Protein AF-A0AAJ2UC76-F1 (afdb_monomer_lite)

InterPro domains:
  IPR000397 Heat shock protein Hsp33 [PF01430] (10-266)
  IPR000397 Heat shock protein Hsp33 [PTHR30111] (11-271)
  IPR008136 CinA, C-terminal [PF02464] (274-403)
  IPR008136 CinA, C-terminal [TIGR00199] (276-401)
  IPR016153 Heat shock protein Hsp33, N-terminal [G3DSA:3.55.30.10] (4-183)
  IPR016153 Heat shock protein Hsp33, N-terminal [SSF64397] (9-227)
  IPR016154 Heat shock protein Hsp33, C-terminal [G3DSA:3.90.1280.10] (220-273)
  IPR016154 Heat shock protein Hsp33, C-terminal [SSF118352] (219-271)
  IPR036653 CinA-like, C-terminal [G3DSA:3.90.950.20] (274-404)
  IPR036653 CinA-like, C-terminal [SSF142433] (273-404)

Organism: NCBI:txid29562

Secondary structure (DSSP, 8-state):
--EEEEEEEETTEEEEEEE-HHHHHHHHHHHT--HHHHHHHHHHHHHHTTGGGG---TT-EEEEEEEESSEEEEEEEEETTSEEEEEEEE------HHHHHHS-HHHHHHHHH-SSEEEEEEEE-SS-EEEEEEE-SSSSSHHHHHHHIIIII---EEEEEEEEE-TTS-EEEEEEEEEEEPTT--HHHHHHHHHHHH-TTTT-HHHHTTTS-EEEEEEEEE-----HHHHHHHHTTS-HHHHHHHHHHHSSEEEE-TTT--EEEE-HHHHHHHHSPS-EEEEESSSTTHHHHHHHTSTTGGGTEEEEEE--SHHHHHHTT---TT-SSSHHHHHHHHHHHHHHHT-SEEEEEEE---SS-SSS-TTEEEEEETTEEEEEE--S-HHHHHHHHHHHHHHHHHHHHTTTS---

Structure (mmCIF, N/CA/C/O backbone):
data_AF-A0AAJ2UC76-F1
#
_entry.id   AF-A0AAJ2UC76-F1
#
loop_
_atom_site.group_PDB
_atom_site.id
_atom_site.type_symbol
_atom_site.label_atom_id
_atom_site.label_alt_id
_atom_site.label_comp_id
_atom_site.label_asym_id
_atom_site.label_entity_id
_atom_site.label_seq_id
_atom_site.pdbx_PDB_ins_code
_atom_site.Cartn_x
_atom_site.Cartn_y
_atom_site.Cartn_z
_atom_site.occupancy
_atom_site.B_iso_or_equiv
_atom_site.auth_seq_id
_atom_site.auth_comp_id
_atom_site.auth_asym_id
_atom_site.auth_atom_id
_atom_site.pdbx_PDB_model_num
ATOM 1 N N . MET A 1 1 ? -8.220 -17.584 6.338 1.00 57.41 1 MET A N 1
ATOM 2 C CA . MET A 1 1 ? -9.636 -17.171 6.268 1.00 57.41 1 MET A CA 1
ATOM 3 C C . MET A 1 1 ? -9.535 -15.694 5.984 1.00 57.41 1 MET A C 1
ATOM 5 O O . MET A 1 1 ? -8.961 -15.009 6.823 1.00 57.41 1 MET A O 1
ATOM 9 N N . SER A 1 2 ? -9.935 -15.262 4.785 1.00 87.94 2 SER A N 1
ATOM 10 C CA . SER A 1 2 ? -9.673 -13.899 4.306 1.00 87.94 2 SER A CA 1
ATOM 11 C C . SER A 1 2 ? -10.180 -12.863 5.303 1.00 87.94 2 SER A C 1
ATOM 13 O O . SER A 1 2 ? -11.138 -13.133 6.021 1.00 87.94 2 SER A O 1
ATOM 15 N N . SER A 1 3 ? -9.554 -11.687 5.364 1.00 97.12 3 SER A N 1
ATOM 16 C CA . SER A 1 3 ? -10.084 -10.569 6.150 1.00 97.12 3 SER A CA 1
ATOM 17 C C . SER A 1 3 ? -11.271 -9.923 5.437 1.00 97.12 3 SER A C 1
ATOM 19 O O . SER A 1 3 ? -11.256 -9.773 4.215 1.00 97.12 3 SER A O 1
ATOM 21 N N . TYR A 1 4 ? -12.303 -9.534 6.184 1.00 98.00 4 TYR A N 1
ATOM 22 C CA . TYR A 1 4 ? -13.536 -8.977 5.622 1.00 98.00 4 TYR A CA 1
ATOM 23 C C . TYR A 1 4 ? -14.295 -8.097 6.620 1.00 98.00 4 TYR A C 1
ATOM 25 O O . TYR A 1 4 ? -14.065 -8.158 7.825 1.00 98.00 4 TYR A O 1
ATOM 33 N N . SER A 1 5 ? -15.226 -7.292 6.114 1.00 98.19 5 SER A N 1
ATOM 34 C CA . SER A 1 5 ? -16.214 -6.558 6.901 1.00 98.19 5 SER A CA 1
ATOM 35 C C . SER A 1 5 ? -17.628 -6.922 6.464 1.00 98.19 5 SER A C 1
ATOM 37 O O . SER A 1 5 ? -17.910 -7.018 5.268 1.00 98.19 5 SER A O 1
ATOM 39 N N . LYS A 1 6 ? -18.523 -7.068 7.440 1.00 98.00 6 LYS A N 1
ATOM 40 C CA . LYS A 1 6 ? -19.972 -7.140 7.245 1.00 98.00 6 LYS A CA 1
ATOM 41 C C . LYS A 1 6 ? -20.597 -5.826 7.687 1.00 98.00 6 LYS A C 1
ATOM 43 O O . LYS A 1 6 ? -20.259 -5.302 8.750 1.00 98.00 6 LYS A O 1
ATOM 48 N N . ILE A 1 7 ? -21.484 -5.298 6.856 1.00 97.69 7 ILE A N 1
ATOM 49 C CA . ILE A 1 7 ? -22.185 -4.048 7.111 1.00 97.69 7 ILE A CA 1
ATOM 50 C C . ILE A 1 7 ? -23.653 -4.385 7.305 1.00 97.69 7 ILE A C 1
ATOM 52 O O . ILE A 1 7 ? -24.272 -5.010 6.443 1.00 97.69 7 ILE A O 1
ATOM 56 N N . TYR A 1 8 ? -24.203 -3.950 8.427 1.00 97.12 8 TYR A N 1
ATOM 57 C CA . TYR A 1 8 ? -25.597 -4.130 8.786 1.00 97.12 8 TYR A CA 1
ATOM 58 C C . TYR A 1 8 ? -26.261 -2.770 8.946 1.00 97.12 8 TYR A C 1
ATOM 60 O O . TYR A 1 8 ? -25.622 -1.782 9.321 1.00 97.12 8 TYR A O 1
ATOM 68 N N . LEU A 1 9 ? -27.558 -2.738 8.665 1.00 94.31 9 LEU A N 1
ATOM 69 C CA . LEU A 1 9 ? -28.397 -1.582 8.931 1.00 94.31 9 LEU A CA 1
ATOM 70 C C . LEU A 1 9 ? -29.565 -2.035 9.799 1.00 94.31 9 LEU A C 1
ATOM 72 O O . LEU A 1 9 ? -30.356 -2.885 9.387 1.00 94.31 9 LEU A O 1
ATOM 76 N N . HIS A 1 10 ? -29.656 -1.465 10.995 1.00 94.31 10 HIS A N 1
ATOM 77 C CA . HIS A 1 10 ? -30.756 -1.687 11.919 1.00 94.31 10 HIS A CA 1
ATOM 78 C C . HIS A 1 10 ? -31.455 -0.358 12.163 1.00 94.31 10 HIS A C 1
ATOM 80 O O . HIS A 1 10 ? -30.940 0.474 12.901 1.00 94.31 10 HIS A O 1
ATOM 86 N N . LYS A 1 11 ? -32.600 -0.137 11.506 1.00 93.31 11 LYS A N 1
ATOM 87 C CA . LYS A 1 11 ? -33.298 1.159 11.533 1.00 93.31 11 LYS A CA 1
ATOM 88 C C . LYS A 1 11 ? -32.324 2.298 11.140 1.00 93.31 11 LYS A C 1
ATOM 90 O O . LYS A 1 11 ? -31.723 2.206 10.068 1.00 93.31 11 LYS A O 1
ATOM 95 N N . ASN A 1 12 ? -32.113 3.320 11.976 1.00 93.44 12 ASN A N 1
ATOM 96 C CA . ASN A 1 12 ? -31.132 4.394 11.750 1.00 93.44 12 ASN A CA 1
ATOM 97 C C . ASN A 1 12 ? -29.738 4.113 12.343 1.00 93.44 12 ASN A C 1
ATOM 99 O O . ASN A 1 12 ? -28.953 5.038 12.553 1.00 93.44 12 ASN A O 1
ATOM 103 N N . ILE A 1 13 ? -29.401 2.849 12.598 1.00 95.94 13 ILE A N 1
ATOM 104 C CA . ILE A 1 13 ? -28.120 2.436 13.173 1.00 95.94 13 ILE A CA 1
ATOM 105 C C . ILE A 1 13 ? -27.300 1.706 12.107 1.00 95.94 13 ILE A C 1
ATOM 107 O O . ILE A 1 13 ? -27.660 0.618 11.647 1.00 95.94 13 ILE A O 1
ATOM 111 N N . LEU A 1 14 ? -26.174 2.304 11.714 1.00 96.31 14 LEU A N 1
ATOM 112 C CA . LEU A 1 14 ? -25.185 1.662 10.852 1.00 96.31 14 LEU A CA 1
ATOM 113 C C . LEU A 1 14 ? -24.202 0.873 11.716 1.00 96.31 14 LEU A C 1
ATOM 115 O O . LEU A 1 14 ? -23.581 1.438 12.614 1.00 96.31 14 LEU A O 1
ATOM 119 N N . ILE A 1 15 ? -24.021 -0.410 11.408 1.00 97.94 15 ILE A N 1
ATOM 120 C CA . ILE A 1 15 ? -23.138 -1.307 12.156 1.00 97.94 15 ILE A CA 1
ATOM 121 C C . ILE A 1 15 ? -22.135 -1.916 11.181 1.00 97.94 15 ILE A C 1
ATOM 123 O O . ILE A 1 15 ? -22.509 -2.582 10.216 1.00 97.94 15 ILE A O 1
ATOM 127 N N . VAL A 1 16 ? -20.849 -1.709 11.434 1.00 98.19 16 VAL A N 1
ATOM 128 C CA . VAL A 1 16 ? -19.758 -2.313 10.669 1.00 98.19 16 VAL A CA 1
ATOM 129 C C . VAL A 1 16 ? -18.964 -3.208 11.595 1.00 98.19 16 VAL A C 1
ATOM 131 O O . VAL A 1 16 ? -18.338 -2.732 12.539 1.00 98.19 16 VAL A O 1
ATOM 134 N N . VAL A 1 17 ? -18.945 -4.498 11.277 1.00 98.06 17 VAL A N 1
ATOM 135 C CA . VAL A 1 17 ? -18.125 -5.483 11.980 1.00 98.06 17 VAL A CA 1
ATOM 136 C C . VAL A 1 17 ? -17.043 -5.983 11.042 1.00 98.06 17 VAL A C 1
ATOM 138 O O . VAL A 1 17 ? -17.330 -6.317 9.894 1.00 98.06 17 VAL A O 1
ATOM 141 N N . SER A 1 18 ? -15.799 -6.016 11.507 1.00 98.19 18 SER A N 1
ATOM 142 C CA . SER A 1 18 ? -14.653 -6.416 10.689 1.00 98.19 18 SER A CA 1
ATOM 143 C C . SER A 1 18 ? -13.850 -7.526 11.346 1.00 98.19 18 SER A C 1
ATOM 145 O O . SER A 1 18 ? -13.590 -7.464 12.539 1.00 98.19 18 SER A O 1
ATOM 147 N N . GLU A 1 19 ? -13.420 -8.495 10.544 1.00 97.75 19 GLU A N 1
ATOM 148 C CA . GLU A 1 19 ? -12.469 -9.550 10.884 1.00 97.75 19 GLU A CA 1
ATOM 149 C C . GLU A 1 19 ? -11.175 -9.296 10.097 1.00 97.75 19 GLU A C 1
ATOM 151 O O . GLU A 1 19 ? -11.125 -9.461 8.876 1.00 97.75 19 GLU A O 1
ATOM 156 N N . MET A 1 20 ? -10.129 -8.838 10.784 1.00 98.00 20 MET A N 1
ATOM 157 C CA . MET A 1 20 ? -8.902 -8.296 10.182 1.00 98.00 20 MET A CA 1
ATOM 158 C C . MET A 1 20 ? -7.653 -9.135 10.495 1.00 98.00 20 MET A C 1
ATOM 160 O O . MET A 1 20 ? -6.541 -8.743 10.133 1.00 98.00 20 MET A O 1
ATOM 164 N N . THR A 1 21 ? -7.818 -10.300 11.135 1.00 97.75 21 THR A N 1
ATOM 165 C CA . THR A 1 21 ? -6.708 -11.133 11.634 1.00 97.75 21 THR A CA 1
ATOM 166 C C . THR A 1 21 ? -5.652 -11.449 10.572 1.00 97.75 21 THR A C 1
ATOM 168 O O . THR A 1 21 ? -4.454 -11.321 10.837 1.00 97.75 21 THR A O 1
ATOM 171 N N . GLU A 1 22 ? -6.062 -11.851 9.365 1.00 97.25 22 GLU A N 1
ATOM 172 C CA . GLU A 1 22 ? -5.129 -12.249 8.303 1.00 97.25 22 GLU A CA 1
ATOM 173 C C . GLU A 1 22 ? -4.278 -11.067 7.809 1.00 97.25 22 GLU A C 1
ATOM 175 O O . GLU A 1 22 ? -3.050 -11.166 7.746 1.00 97.25 22 GLU A O 1
ATOM 180 N N . ILE A 1 23 ? -4.900 -9.922 7.513 1.00 97.25 23 ILE A N 1
ATOM 181 C CA . ILE A 1 23 ? -4.192 -8.725 7.026 1.00 97.25 23 ILE A CA 1
ATOM 182 C C . ILE A 1 23 ? -3.259 -8.152 8.074 1.00 97.25 23 ILE A C 1
ATOM 184 O O . ILE A 1 23 ? -2.140 -7.760 7.740 1.00 97.25 23 ILE A O 1
ATOM 188 N N . VAL A 1 24 ? -3.703 -8.103 9.328 1.00 97.69 24 VAL A N 1
ATOM 189 C CA . VAL A 1 24 ? -2.879 -7.648 10.446 1.00 97.69 24 VAL A CA 1
ATOM 190 C C . VAL A 1 24 ? -1.613 -8.497 10.545 1.00 97.69 24 VAL A C 1
ATOM 192 O O . VAL A 1 24 ? -0.508 -7.955 10.533 1.00 97.69 24 VAL A O 1
ATOM 195 N N . ASN A 1 25 ? -1.754 -9.825 10.554 1.00 97.56 25 ASN A N 1
ATOM 196 C CA . ASN A 1 25 ? -0.611 -10.733 10.611 1.00 97.56 25 ASN A CA 1
ATOM 197 C C . ASN A 1 25 ? 0.282 -10.620 9.366 1.00 97.56 25 ASN A C 1
ATOM 199 O O . ASN A 1 25 ? 1.510 -10.627 9.475 1.00 97.56 25 ASN A O 1
ATOM 203 N N . LYS A 1 26 ? -0.302 -10.435 8.176 1.00 96.88 26 LYS A N 1
ATOM 204 C CA . LYS A 1 26 ? 0.452 -10.173 6.942 1.00 96.88 26 LYS A CA 1
ATOM 205 C C . LYS A 1 26 ? 1.275 -8.886 7.043 1.00 96.88 26 LYS A C 1
ATOM 207 O O . LYS A 1 26 ? 2.450 -8.894 6.680 1.00 96.88 26 LYS A O 1
ATOM 212 N N . ALA A 1 27 ? 0.699 -7.807 7.570 1.00 96.88 27 ALA A N 1
ATOM 213 C CA . ALA A 1 27 ? 1.399 -6.545 7.788 1.00 96.88 27 ALA A CA 1
ATOM 214 C C . ALA A 1 27 ? 2.542 -6.707 8.804 1.00 96.88 27 ALA A C 1
ATOM 216 O O . ALA A 1 27 ? 3.673 -6.318 8.518 1.00 96.88 27 ALA A O 1
ATOM 217 N N . ILE A 1 28 ? 2.288 -7.349 9.947 1.00 96.56 28 ILE A N 1
ATOM 218 C CA . ILE A 1 28 ? 3.303 -7.636 10.974 1.00 96.56 28 ILE A CA 1
ATOM 219 C C . ILE A 1 28 ? 4.492 -8.402 10.383 1.00 96.56 28 ILE A C 1
ATOM 221 O O . ILE A 1 28 ? 5.642 -8.009 10.586 1.00 96.56 28 ILE A O 1
ATOM 225 N N . ASN A 1 29 ? 4.223 -9.447 9.596 1.00 95.69 29 ASN A N 1
ATOM 226 C CA . ASN A 1 29 ? 5.259 -10.261 8.957 1.00 95.69 29 ASN A CA 1
ATOM 227 C C . ASN A 1 29 ? 6.090 -9.465 7.942 1.00 95.69 29 ASN A C 1
ATOM 229 O O . ASN A 1 29 ? 7.313 -9.601 7.903 1.00 95.69 29 ASN A O 1
ATOM 233 N N . ILE A 1 30 ? 5.445 -8.607 7.145 1.00 94.88 30 ILE A N 1
ATOM 234 C CA . ILE A 1 30 ? 6.126 -7.696 6.212 1.00 94.88 30 ILE A CA 1
ATOM 235 C C . ILE A 1 30 ? 7.081 -6.767 6.968 1.00 94.88 30 ILE A C 1
ATOM 237 O O . ILE A 1 30 ? 8.219 -6.571 6.539 1.00 94.88 30 ILE A O 1
ATOM 241 N N . HIS A 1 31 ? 6.619 -6.208 8.089 1.00 93.88 31 HIS A N 1
ATOM 242 C CA . HIS A 1 31 ? 7.354 -5.213 8.869 1.00 93.88 31 HIS A CA 1
ATOM 243 C C . HIS A 1 31 ? 8.362 -5.807 9.860 1.00 93.88 31 HIS A C 1
ATOM 245 O O . HIS A 1 31 ? 9.218 -5.076 10.354 1.00 93.88 31 HIS A O 1
ATOM 251 N N . LYS A 1 32 ? 8.315 -7.125 10.103 1.00 93.69 32 LYS A N 1
ATOM 252 C CA . LYS A 1 32 ? 9.158 -7.849 11.074 1.00 93.69 32 LYS A CA 1
ATOM 253 C C . LYS A 1 32 ? 9.070 -7.242 12.480 1.00 93.69 32 LYS A C 1
ATOM 255 O O . LYS A 1 32 ? 10.084 -6.951 13.119 1.00 93.69 32 LYS A O 1
ATOM 260 N N . LEU A 1 33 ? 7.844 -6.997 12.930 1.00 94.06 33 LEU A N 1
ATOM 261 C CA . LEU A 1 33 ? 7.591 -6.324 14.201 1.00 94.06 33 LEU A CA 1
ATOM 262 C C . LEU A 1 33 ? 7.705 -7.277 15.393 1.00 94.06 33 LEU A C 1
ATOM 264 O O . LEU A 1 33 ? 7.334 -8.445 15.323 1.00 94.06 33 LEU A O 1
ATOM 268 N N . SER A 1 34 ? 8.197 -6.729 16.498 1.00 93.38 34 SER A N 1
ATOM 269 C CA . SER A 1 34 ? 8.151 -7.317 17.839 1.00 93.38 34 SER A CA 1
ATOM 270 C C . SER A 1 34 ? 6.735 -7.238 18.423 1.00 93.38 34 SER A C 1
ATOM 272 O O . SER A 1 34 ? 5.840 -6.648 17.814 1.00 93.38 34 SER A O 1
ATOM 274 N N . ASN A 1 35 ? 6.495 -7.831 19.593 1.00 93.75 35 ASN A N 1
ATOM 275 C CA . ASN A 1 35 ? 5.146 -7.995 20.144 1.00 93.75 35 ASN A CA 1
ATOM 276 C C . ASN A 1 35 ? 4.369 -6.679 20.379 1.00 93.75 35 ASN A C 1
ATOM 278 O O . ASN A 1 35 ? 3.243 -6.557 19.900 1.00 93.75 35 ASN A O 1
ATOM 282 N N . ILE A 1 36 ? 4.941 -5.663 21.035 1.00 94.38 36 ILE A N 1
ATOM 283 C CA . ILE A 1 36 ? 4.228 -4.395 21.285 1.00 94.38 36 ILE A CA 1
ATOM 284 C C . ILE A 1 36 ? 3.996 -3.606 19.991 1.00 94.38 36 ILE A C 1
ATOM 286 O O . ILE A 1 36 ? 2.891 -3.125 19.748 1.00 94.38 36 ILE A O 1
ATOM 290 N N . SER A 1 37 ? 4.995 -3.546 19.106 1.00 95.38 37 SER A N 1
ATOM 291 C CA . SER A 1 37 ? 4.852 -2.916 17.789 1.00 95.38 37 SER A CA 1
ATOM 292 C C . SER A 1 37 ? 3.817 -3.643 16.926 1.00 95.38 37 SER A C 1
ATOM 294 O O . SER A 1 37 ? 3.048 -3.001 16.210 1.00 95.38 37 SER A O 1
ATOM 296 N N . SER A 1 38 ? 3.747 -4.972 17.038 1.00 96.94 38 SER A N 1
ATOM 297 C CA . SER A 1 38 ? 2.719 -5.791 16.395 1.00 96.94 38 SER A CA 1
ATOM 298 C C . SER A 1 38 ? 1.331 -5.443 16.911 1.00 96.94 38 SER A C 1
ATOM 300 O O . SER A 1 38 ? 0.431 -5.247 16.102 1.00 96.94 38 SER A O 1
ATOM 302 N N . LEU A 1 39 ? 1.159 -5.299 18.229 1.00 97.25 39 LEU A N 1
ATOM 303 C CA . LEU A 1 39 ? -0.115 -4.907 18.832 1.00 97.25 39 LEU A CA 1
ATOM 304 C C . LEU A 1 39 ? -0.572 -3.512 18.376 1.00 97.25 39 LEU A C 1
ATOM 306 O O . LEU A 1 39 ? -1.752 -3.313 18.079 1.00 97.25 39 LEU A O 1
ATOM 310 N N . ILE A 1 40 ? 0.352 -2.555 18.283 1.00 97.06 40 ILE A N 1
ATOM 311 C CA . ILE A 1 40 ? 0.056 -1.193 17.823 1.00 97.06 40 ILE A CA 1
ATOM 312 C C . ILE A 1 40 ? -0.381 -1.206 16.358 1.00 97.06 40 ILE A C 1
ATOM 314 O O . ILE A 1 40 ? -1.450 -0.687 16.032 1.00 97.06 40 ILE A O 1
ATOM 318 N N . LEU A 1 41 ? 0.404 -1.830 15.471 1.00 97.62 41 LEU A N 1
ATOM 319 C CA . LEU A 1 41 ? 0.054 -1.906 14.053 1.00 97.62 41 LEU A CA 1
ATOM 320 C C . LEU A 1 41 ? -1.252 -2.687 13.837 1.00 97.62 41 LEU A C 1
ATOM 322 O O . LEU A 1 41 ? -2.074 -2.284 13.014 1.00 97.62 41 LEU A O 1
ATOM 326 N N . ALA A 1 42 ? -1.462 -3.764 14.597 1.00 98.12 42 ALA A N 1
ATOM 327 C CA . ALA A 1 42 ? -2.692 -4.543 14.588 1.00 98.12 42 ALA A CA 1
ATOM 328 C C . ALA A 1 42 ? -3.907 -3.690 14.944 1.00 98.12 42 ALA A C 1
ATOM 330 O O . ALA A 1 42 ? -4.856 -3.634 14.168 1.00 98.12 42 ALA A O 1
ATOM 331 N N . SER A 1 43 ? -3.848 -2.982 16.074 1.00 98.25 43 SER A N 1
ATOM 332 C CA . SER A 1 43 ? -4.933 -2.112 16.544 1.00 98.25 43 SER A CA 1
ATOM 333 C C . SER A 1 43 ? -5.231 -1.011 15.537 1.00 98.25 43 SER A C 1
ATOM 335 O O . SER A 1 43 ? -6.387 -0.732 15.240 1.00 98.25 43 SER A O 1
ATOM 337 N N . PHE A 1 44 ? -4.188 -0.434 14.946 1.00 98.38 44 PHE A N 1
ATOM 338 C CA . PHE A 1 44 ? -4.330 0.610 13.944 1.00 98.38 44 PHE A CA 1
ATOM 339 C C . PHE A 1 44 ? -5.027 0.109 12.670 1.00 98.38 44 PHE A C 1
ATOM 341 O O . PHE A 1 44 ? -6.005 0.704 12.219 1.00 98.38 44 PHE A O 1
ATOM 348 N N . ILE A 1 45 ? -4.585 -1.020 12.108 1.00 98.56 45 ILE A N 1
ATOM 349 C CA . ILE A 1 45 ? -5.240 -1.620 10.935 1.00 98.56 45 ILE A CA 1
ATOM 350 C C . ILE A 1 45 ? -6.678 -2.027 11.263 1.00 98.56 45 ILE A C 1
ATOM 352 O O . ILE A 1 45 ? -7.579 -1.775 10.467 1.00 98.56 45 ILE A O 1
ATOM 356 N N . ASN A 1 46 ? -6.897 -2.625 12.432 1.00 98.25 46 ASN A N 1
ATOM 357 C CA . ASN A 1 46 ? -8.198 -3.140 12.832 1.00 98.25 46 ASN A CA 1
ATOM 358 C C . ASN A 1 46 ? -9.234 -2.016 13.014 1.00 98.25 46 ASN A C 1
ATOM 360 O O . ASN A 1 46 ? -10.365 -2.145 12.550 1.00 98.25 46 ASN A O 1
ATOM 364 N N . VAL A 1 47 ? -8.842 -0.892 13.624 1.00 98.38 47 VAL A N 1
ATOM 365 C CA . VAL A 1 47 ? -9.724 0.262 13.871 1.00 98.38 47 VAL A CA 1
ATOM 366 C C . VAL A 1 47 ? -9.994 1.073 12.602 1.00 98.38 47 VAL A C 1
ATOM 368 O O . VAL A 1 47 ? -11.134 1.453 12.348 1.00 98.38 47 VAL A O 1
ATOM 371 N N . PHE A 1 48 ? -8.968 1.348 11.792 1.00 98.56 48 PHE A N 1
ATOM 372 C CA . PHE A 1 48 ? -9.088 2.295 10.674 1.00 98.56 48 PHE A CA 1
ATOM 373 C C . PHE A 1 48 ? -9.244 1.635 9.296 1.00 98.56 48 PHE A C 1
ATOM 375 O O . PHE A 1 48 ? -9.616 2.304 8.330 1.00 98.56 48 PHE A O 1
ATOM 382 N N . GLY A 1 49 ? -8.966 0.336 9.169 1.00 97.81 49 GLY A N 1
ATOM 383 C CA . GLY A 1 49 ? -8.962 -0.368 7.884 1.00 97.81 49 GLY A CA 1
ATOM 384 C C . GLY A 1 49 ? -10.316 -0.357 7.177 1.00 97.81 49 GLY A C 1
ATOM 385 O O . GLY A 1 49 ? -10.363 -0.243 5.951 1.00 97.81 49 GLY A O 1
ATOM 386 N N . SER A 1 50 ? -11.405 -0.398 7.949 1.00 97.50 50 SER A N 1
ATOM 387 C CA . SER A 1 50 ? -12.776 -0.467 7.445 1.00 97.50 50 SER A CA 1
ATOM 388 C C . SER A 1 50 ? -13.420 0.890 7.159 1.00 97.50 50 SER A C 1
ATOM 390 O O . SER A 1 50 ? -14.526 0.909 6.637 1.00 97.50 50 SER A O 1
ATOM 392 N N . LEU A 1 51 ? -12.745 2.027 7.381 1.00 97.31 51 LEU A N 1
ATOM 393 C CA . LEU A 1 51 ? -13.321 3.360 7.123 1.00 97.31 51 LEU A CA 1
ATOM 394 C C . LEU A 1 51 ? -13.998 3.539 5.745 1.00 97.31 51 LEU A C 1
ATOM 396 O O . LEU A 1 51 ? -15.033 4.209 5.691 1.00 97.31 51 LEU A O 1
ATOM 400 N N . PRO A 1 52 ? -13.515 2.943 4.631 1.00 96.56 52 PRO A N 1
ATOM 401 C CA . PRO A 1 52 ? -14.211 3.038 3.355 1.00 96.56 52 PRO A CA 1
ATOM 402 C C . PRO A 1 52 ? -15.631 2.475 3.376 1.00 96.56 52 PRO A C 1
ATOM 404 O O . PRO A 1 52 ? -16.441 2.897 2.558 1.00 96.56 52 PRO A O 1
ATOM 407 N N . THR A 1 53 ? -15.978 1.541 4.265 1.00 96.25 53 THR A N 1
ATOM 408 C CA . THR A 1 53 ? -17.332 0.962 4.328 1.00 96.25 53 THR A CA 1
ATOM 409 C C . THR A 1 53 ? -18.372 1.973 4.805 1.00 96.25 53 THR A C 1
ATOM 411 O O . THR A 1 53 ? -19.520 1.879 4.385 1.00 96.25 53 THR A O 1
ATOM 414 N N . LEU A 1 54 ? -17.960 3.000 5.556 1.00 94.06 54 LEU A N 1
ATOM 415 C CA . LEU A 1 54 ? -18.836 4.033 6.122 1.00 94.06 54 LEU A CA 1
ATOM 416 C C . LEU A 1 54 ? -19.354 5.049 5.089 1.00 94.06 54 LEU A C 1
ATOM 418 O O . LEU A 1 54 ? -20.237 5.847 5.385 1.00 94.06 54 LEU A O 1
ATOM 422 N N . THR A 1 55 ? -18.818 5.049 3.865 1.00 89.81 55 THR A N 1
ATOM 423 C CA . THR A 1 55 ? -19.241 5.967 2.796 1.00 89.81 55 THR A CA 1
ATOM 424 C C . THR A 1 55 ? -19.918 5.243 1.634 1.00 89.81 55 THR A C 1
ATOM 426 O O . THR A 1 55 ? -19.598 4.099 1.311 1.00 89.81 55 THR A O 1
ATOM 429 N N . LYS A 1 56 ? -20.842 5.935 0.955 1.00 87.62 56 LYS A N 1
ATOM 430 C CA . LYS A 1 56 ? -21.519 5.452 -0.262 1.00 87.62 56 LYS A CA 1
ATOM 431 C C . LYS A 1 56 ? -20.692 5.658 -1.540 1.00 87.62 56 LYS A C 1
ATOM 433 O O . LYS A 1 56 ? -21.005 5.074 -2.575 1.00 87.62 56 LYS A O 1
ATOM 438 N N . GLU A 1 57 ? -19.647 6.485 -1.494 1.00 88.75 57 GLU A N 1
ATOM 439 C CA . GLU A 1 57 ? -18.847 6.834 -2.672 1.00 88.75 57 GLU A CA 1
ATOM 440 C C . GLU A 1 57 ? -17.952 5.664 -3.103 1.00 88.75 57 GLU A C 1
ATOM 442 O O . GLU A 1 57 ? -17.000 5.304 -2.415 1.00 88.75 57 GLU A O 1
ATOM 447 N N . LYS A 1 58 ? -18.236 5.080 -4.273 1.00 89.12 58 LYS A N 1
ATOM 448 C CA . LYS A 1 58 ? -17.560 3.871 -4.785 1.00 89.12 58 LYS A CA 1
ATOM 449 C C . LYS A 1 58 ? -16.073 4.074 -5.077 1.00 89.12 58 LYS A C 1
ATOM 451 O O . LYS A 1 58 ? -15.324 3.103 -5.134 1.00 89.12 58 LYS A O 1
ATOM 456 N N . THR A 1 59 ? -15.644 5.317 -5.294 1.00 91.56 59 THR A N 1
ATOM 457 C CA . THR A 1 59 ? -14.235 5.654 -5.546 1.00 91.56 59 THR A CA 1
ATOM 458 C C . THR A 1 59 ? -13.483 6.109 -4.299 1.00 91.56 59 THR A C 1
ATOM 460 O O . THR A 1 59 ? -12.320 6.492 -4.410 1.00 91.56 59 THR A O 1
ATOM 463 N N . ALA A 1 60 ? -14.121 6.065 -3.125 1.00 93.56 60 ALA A N 1
ATOM 464 C CA . ALA A 1 60 ? -13.531 6.578 -1.903 1.00 93.56 60 ALA A CA 1
ATOM 465 C C . ALA A 1 60 ? -12.306 5.771 -1.458 1.00 93.56 60 ALA A C 1
ATOM 467 O O . ALA A 1 60 ? -12.295 4.533 -1.454 1.00 93.56 60 ALA A O 1
ATOM 468 N N . GLY A 1 61 ? -11.294 6.500 -1.010 1.00 95.94 61 GLY A N 1
ATOM 469 C CA . GLY A 1 61 ? -10.210 5.981 -0.203 1.00 95.94 61 GLY A CA 1
ATOM 470 C C . GLY A 1 61 ? -9.870 6.925 0.938 1.00 95.94 61 GLY A C 1
ATOM 471 O O . GLY A 1 61 ? -10.315 8.072 0.987 1.00 95.94 61 GLY A O 1
ATOM 472 N N . PHE A 1 62 ? -9.125 6.387 1.891 1.00 97.31 62 PHE A N 1
ATOM 473 C CA . PHE A 1 62 ? -8.777 7.033 3.139 1.00 97.31 62 PHE A CA 1
ATOM 474 C C . PHE A 1 62 ? -7.278 6.901 3.373 1.00 97.31 62 PHE A C 1
ATOM 476 O O . PHE A 1 62 ? -6.688 5.854 3.108 1.00 97.31 62 PHE A O 1
ATOM 483 N N . SER A 1 63 ? -6.676 7.970 3.881 1.00 97.62 63 SER A N 1
ATOM 484 C CA . SER A 1 63 ? -5.323 7.991 4.423 1.00 97.62 63 SER A CA 1
ATOM 485 C C . SER A 1 63 ? -5.411 8.464 5.864 1.00 97.62 63 SER A C 1
ATOM 487 O O . SER A 1 63 ? -5.813 9.600 6.127 1.00 97.62 63 SER A O 1
ATOM 489 N N . VAL A 1 64 ? -5.062 7.578 6.787 1.00 98.19 64 VAL A N 1
ATOM 490 C CA . VAL A 1 64 ? -5.034 7.839 8.222 1.00 98.19 64 VAL A CA 1
ATOM 491 C C . VAL A 1 64 ? -3.587 7.965 8.653 1.00 98.19 64 VAL A C 1
ATOM 493 O O . VAL A 1 64 ? -2.776 7.096 8.341 1.00 98.19 64 VAL A O 1
ATOM 496 N N . LYS A 1 65 ? -3.259 9.041 9.364 1.00 97.69 65 LYS A N 1
ATOM 497 C CA . LYS A 1 65 ? -1.933 9.281 9.926 1.00 97.69 65 LYS A CA 1
ATOM 498 C C . LYS A 1 65 ? -2.039 9.559 11.416 1.00 97.69 65 LYS A C 1
ATOM 500 O O . LYS A 1 65 ? -2.801 10.432 11.828 1.00 97.69 65 LYS A O 1
ATOM 505 N N . ILE A 1 66 ? -1.210 8.863 12.181 1.00 96.56 66 ILE A N 1
ATOM 506 C CA . ILE A 1 66 ? -0.927 9.151 13.580 1.00 96.56 66 ILE A CA 1
ATOM 507 C C . ILE A 1 66 ? 0.546 9.530 13.708 1.00 96.56 66 ILE A C 1
ATOM 509 O O . ILE A 1 66 ? 1.425 8.923 13.089 1.00 96.56 66 ILE A O 1
ATOM 513 N N . ASN A 1 67 ? 0.792 10.565 14.498 1.00 94.12 67 ASN A N 1
ATOM 514 C CA . ASN A 1 67 ? 2.112 10.943 14.978 1.00 94.12 67 ASN A CA 1
ATOM 515 C C . ASN A 1 67 ? 2.005 11.204 16.480 1.00 94.12 67 ASN A C 1
ATOM 517 O O . ASN A 1 67 ? 1.032 11.819 16.924 1.00 94.12 67 ASN A O 1
ATOM 521 N N . SER A 1 68 ? 2.995 10.726 17.223 1.00 93.12 68 SER A N 1
ATOM 522 C CA . SER A 1 68 ? 3.159 10.985 18.648 1.00 93.12 68 SER A CA 1
ATOM 523 C C . SER A 1 68 ? 4.643 11.095 18.998 1.00 93.12 68 SER A C 1
ATOM 525 O O . SER A 1 68 ? 5.505 10.910 18.139 1.00 93.12 68 SER A O 1
ATOM 527 N N . GLU A 1 69 ? 4.957 11.382 20.261 1.00 89.38 69 GLU A N 1
ATOM 528 C CA . GLU A 1 69 ? 6.344 11.423 20.750 1.00 89.38 69 GLU A CA 1
ATOM 529 C C . GLU A 1 69 ? 7.094 10.092 20.558 1.00 89.38 69 GLU A C 1
ATOM 531 O O . GLU A 1 69 ? 8.295 10.087 20.300 1.00 89.38 69 GLU A O 1
ATOM 536 N N . THR A 1 70 ? 6.393 8.962 20.654 1.00 89.06 70 THR A N 1
ATOM 537 C CA . THR A 1 70 ? 6.969 7.609 20.552 1.00 89.06 70 THR A CA 1
ATOM 538 C C . THR A 1 70 ? 6.859 7.004 19.155 1.00 89.06 70 THR A C 1
ATOM 540 O O . THR A 1 70 ? 7.562 6.041 18.840 1.00 89.06 70 THR A O 1
ATOM 543 N N . VAL A 1 71 ? 5.981 7.553 18.312 1.00 87.94 71 VAL A N 1
ATOM 544 C CA . VAL A 1 71 ? 5.720 7.082 16.952 1.00 87.94 71 VAL A CA 1
ATOM 545 C C . VAL A 1 71 ? 5.945 8.220 15.972 1.00 87.94 71 VAL A C 1
ATOM 547 O O . VAL A 1 71 ? 5.086 9.085 15.776 1.00 87.94 71 VAL A O 1
ATOM 550 N N . GLU A 1 72 ? 7.085 8.166 15.285 1.00 87.06 72 GLU A N 1
ATOM 551 C CA . GLU A 1 72 ? 7.449 9.134 14.250 1.00 87.06 72 GLU A CA 1
ATOM 552 C C . GLU A 1 72 ? 6.368 9.206 13.168 1.00 87.06 72 GLU A C 1
ATOM 554 O O . GLU A 1 72 ? 5.934 10.287 12.762 1.00 87.06 72 GLU A O 1
ATOM 559 N N . SER A 1 73 ? 5.906 8.046 12.695 1.00 88.31 73 SER A N 1
ATOM 560 C CA . SER A 1 73 ? 4.863 7.988 11.679 1.00 88.31 73 SER A CA 1
ATOM 561 C C . SER A 1 73 ? 4.178 6.627 11.637 1.00 88.31 73 SER A C 1
ATOM 563 O O . SER A 1 73 ? 4.798 5.611 11.319 1.00 88.31 73 SER A O 1
ATOM 565 N N . LEU A 1 74 ? 2.863 6.630 11.840 1.00 95.88 74 LEU A N 1
ATOM 566 C CA . LEU A 1 74 ? 1.980 5.491 11.611 1.00 95.88 74 LEU A CA 1
ATOM 567 C C . LEU A 1 74 ? 0.935 5.884 10.568 1.00 95.88 74 LEU A C 1
ATOM 569 O O . LEU A 1 74 ? 0.154 6.808 10.785 1.00 95.88 74 LEU A O 1
ATOM 573 N N . VAL A 1 75 ? 0.965 5.234 9.403 1.00 97.75 75 VAL A N 1
ATOM 574 C CA . VAL A 1 75 ? 0.116 5.592 8.253 1.00 97.75 75 VAL A CA 1
ATOM 575 C C . VAL A 1 75 ? -0.615 4.368 7.744 1.00 97.75 75 VAL A C 1
ATOM 577 O O . VAL A 1 75 ? -0.002 3.319 7.577 1.00 97.75 75 VAL A O 1
ATOM 580 N N . LEU A 1 76 ? -1.911 4.504 7.476 1.00 98.19 76 LEU A N 1
ATOM 581 C CA . LEU A 1 76 ? -2.738 3.493 6.830 1.00 98.19 76 LEU A CA 1
ATOM 582 C C . LEU A 1 76 ? -3.418 4.118 5.626 1.00 98.19 76 LEU A C 1
ATOM 584 O O . LEU A 1 76 ? -3.960 5.217 5.703 1.00 98.19 76 LEU A O 1
ATOM 588 N N . GLU A 1 77 ? -3.404 3.394 4.518 1.00 97.94 77 GLU A N 1
ATOM 589 C CA . GLU A 1 77 ? -4.197 3.720 3.347 1.00 97.94 77 GLU A CA 1
ATOM 590 C C . GLU A 1 77 ? -5.144 2.567 3.045 1.00 97.94 77 GLU A C 1
ATOM 592 O O . GLU A 1 77 ? -4.724 1.409 3.000 1.00 97.94 77 GLU A O 1
ATOM 597 N N . THR A 1 78 ? -6.415 2.898 2.838 1.00 97.75 78 THR A N 1
ATOM 598 C CA . THR A 1 78 ? -7.482 1.933 2.561 1.00 97.75 78 THR A CA 1
ATOM 599 C C . THR A 1 78 ? -8.466 2.488 1.533 1.00 97.75 78 THR A C 1
ATOM 601 O O . THR A 1 78 ? -8.608 3.705 1.406 1.00 97.75 78 THR A O 1
ATOM 604 N N . ASN A 1 79 ? -9.134 1.640 0.749 1.00 96.50 79 ASN A N 1
ATOM 605 C CA . ASN A 1 79 ? -10.095 2.092 -0.261 1.00 96.50 79 ASN A CA 1
ATOM 606 C C . ASN A 1 79 ? -11.269 1.126 -0.482 1.00 96.50 79 ASN A C 1
ATOM 608 O O . ASN A 1 79 ? -11.238 -0.028 -0.066 1.00 96.50 79 ASN A O 1
ATOM 612 N N . LYS A 1 80 ? -12.297 1.594 -1.202 1.00 95.00 80 LYS A N 1
ATOM 613 C CA . LYS A 1 80 ? -13.495 0.813 -1.575 1.00 95.00 80 LYS A CA 1
ATOM 614 C C . LYS A 1 80 ? -13.243 -0.410 -2.465 1.00 95.00 80 LYS A C 1
ATOM 616 O O . LYS A 1 80 ? -14.169 -1.167 -2.722 1.00 95.00 80 LYS A O 1
ATOM 621 N N . LYS A 1 81 ? -12.019 -0.620 -2.958 1.00 94.75 81 LYS A N 1
ATOM 622 C CA . LYS A 1 81 ? -11.648 -1.852 -3.675 1.00 94.75 81 LYS A CA 1
ATOM 623 C C . LYS A 1 81 ? -11.162 -2.950 -2.727 1.00 94.75 81 LYS A C 1
ATOM 625 O O . LYS A 1 81 ? -10.702 -3.978 -3.209 1.00 94.75 81 LYS A O 1
ATOM 630 N N . GLY A 1 82 ? -11.211 -2.727 -1.413 1.00 95.44 82 GLY A N 1
ATOM 631 C CA . GLY A 1 82 ? -10.744 -3.696 -0.427 1.00 95.44 82 GLY A CA 1
ATOM 632 C C . GLY A 1 82 ? -9.232 -3.688 -0.218 1.00 95.44 82 GLY A C 1
ATOM 633 O O . GLY A 1 82 ? -8.686 -4.636 0.327 1.00 95.44 82 GLY A O 1
ATOM 634 N N . GLN A 1 83 ? -8.515 -2.658 -0.666 1.00 96.81 83 GLN A N 1
ATOM 635 C CA . GLN A 1 83 ? -7.051 -2.642 -0.591 1.00 96.81 83 GLN A CA 1
ATOM 636 C C . GLN A 1 83 ? -6.602 -1.895 0.656 1.00 96.81 83 GLN A C 1
ATOM 638 O O . GLN A 1 83 ? -6.964 -0.731 0.804 1.00 96.81 83 GLN A O 1
ATOM 643 N N . ILE A 1 84 ? -5.781 -2.524 1.497 1.00 97.50 84 ILE A N 1
ATOM 644 C CA . ILE A 1 84 ? -5.178 -1.917 2.690 1.00 97.50 84 ILE A CA 1
ATOM 645 C C . ILE A 1 84 ? -3.651 -1.969 2.581 1.00 97.50 84 ILE A C 1
ATOM 647 O O . ILE A 1 84 ? -3.071 -2.953 2.122 1.00 97.50 84 ILE A O 1
ATOM 651 N N . ARG A 1 85 ? -2.972 -0.920 3.042 1.00 97.19 85 ARG A N 1
ATOM 652 C CA . ARG A 1 85 ? -1.536 -0.947 3.346 1.00 97.19 85 ARG A CA 1
ATOM 653 C C . ARG A 1 85 ? -1.235 -0.057 4.535 1.00 97.19 85 ARG A C 1
ATOM 655 O O . ARG A 1 85 ? -1.900 0.958 4.720 1.00 97.19 85 ARG A O 1
ATOM 662 N N . ALA A 1 86 ? -0.211 -0.404 5.305 1.00 97.44 86 ALA A N 1
ATOM 663 C CA . ALA A 1 86 ? 0.193 0.395 6.452 1.00 97.44 86 ALA A CA 1
ATOM 664 C C . ALA A 1 86 ? 1.716 0.511 6.568 1.00 97.44 86 ALA A C 1
ATOM 666 O O . ALA A 1 86 ? 2.456 -0.372 6.139 1.00 97.44 86 ALA A O 1
ATOM 667 N N . SER A 1 87 ? 2.185 1.617 7.131 1.00 95.56 87 SER A N 1
ATOM 668 C CA . SER A 1 87 ? 3.585 1.844 7.478 1.00 95.56 87 SER A CA 1
ATOM 669 C C . SER A 1 87 ? 3.699 2.158 8.959 1.00 95.56 87 SER A C 1
ATOM 671 O O . SER A 1 87 ? 2.902 2.943 9.475 1.00 95.56 87 SER A O 1
ATOM 673 N N . PHE A 1 88 ? 4.722 1.611 9.603 1.00 94.00 88 PHE A N 1
ATOM 674 C CA . PHE A 1 88 ? 5.013 1.823 11.014 1.00 94.00 88 PHE A CA 1
ATOM 675 C C . PHE A 1 88 ? 6.471 2.271 11.165 1.00 94.00 88 PHE A C 1
ATOM 677 O O . PHE A 1 88 ? 7.379 1.525 10.802 1.00 94.00 88 PHE A O 1
ATOM 684 N N . SER A 1 89 ? 6.682 3.491 11.666 1.00 91.38 89 SER A N 1
ATOM 685 C CA . SER A 1 89 ? 7.996 4.039 12.026 1.00 91.38 89 SER A CA 1
ATOM 686 C C . SER A 1 89 ? 7.986 4.408 13.503 1.00 91.38 89 SER A C 1
ATOM 688 O O . SER A 1 89 ? 7.389 5.413 13.894 1.00 91.38 89 SER A O 1
ATOM 690 N N . ALA A 1 90 ? 8.588 3.543 14.313 1.00 88.69 90 ALA A N 1
ATOM 691 C CA . ALA A 1 90 ? 8.812 3.724 15.740 1.00 88.69 90 ALA A CA 1
ATOM 692 C C . ALA A 1 90 ? 9.889 2.735 16.212 1.00 88.69 90 ALA A C 1
ATOM 694 O O . ALA A 1 90 ? 10.287 1.828 15.471 1.00 88.69 90 ALA A O 1
ATOM 695 N N . ASN A 1 91 ? 10.312 2.866 17.469 1.00 87.00 91 ASN A N 1
ATOM 696 C CA . ASN A 1 91 ? 11.228 1.912 18.083 1.00 87.00 91 ASN A CA 1
ATOM 697 C C . ASN A 1 91 ? 10.580 0.523 18.175 1.00 87.00 91 ASN A C 1
ATOM 699 O O . ASN A 1 91 ? 9.569 0.332 18.853 1.00 87.00 91 ASN A O 1
ATOM 703 N N . ASN A 1 92 ? 11.190 -0.451 17.501 1.00 86.88 92 ASN A N 1
ATOM 704 C CA . ASN A 1 92 ? 10.749 -1.841 17.492 1.00 86.88 92 ASN A CA 1
ATOM 705 C C . ASN A 1 92 ? 11.512 -2.628 18.568 1.00 86.88 92 ASN A C 1
ATOM 707 O O . ASN A 1 92 ? 12.673 -2.980 18.360 1.00 86.88 92 ASN A O 1
ATOM 711 N N . PHE A 1 93 ? 10.877 -2.883 19.711 1.00 85.88 93 PHE A N 1
ATOM 712 C CA . PHE A 1 93 ? 11.473 -3.604 20.839 1.00 85.88 93 PHE A CA 1
ATOM 713 C C . PHE A 1 93 ? 10.476 -4.573 21.471 1.00 85.88 93 PHE A C 1
ATOM 715 O O . PHE A 1 93 ? 9.274 -4.334 21.481 1.00 85.88 93 PHE A O 1
ATOM 722 N N . GLU A 1 94 ? 10.983 -5.662 22.034 1.00 88.75 94 GLU A N 1
ATOM 723 C CA . GLU A 1 94 ? 10.157 -6.690 22.657 1.00 88.75 94 GLU A CA 1
ATOM 724 C C . GLU A 1 94 ? 9.950 -6.412 24.151 1.00 88.75 94 GLU A C 1
ATOM 726 O O . GLU A 1 94 ? 10.889 -6.036 24.855 1.00 88.75 94 GLU A O 1
ATOM 731 N N . ILE A 1 95 ? 8.727 -6.616 24.646 1.00 91.00 95 ILE A N 1
ATOM 732 C CA . ILE A 1 95 ? 8.419 -6.558 26.084 1.00 91.00 95 ILE A CA 1
ATOM 733 C C . ILE A 1 95 ? 8.035 -7.944 26.620 1.00 91.00 95 ILE A C 1
ATOM 735 O O . ILE A 1 95 ? 7.516 -8.765 25.864 1.00 91.00 95 ILE A O 1
ATOM 739 N N . PRO A 1 96 ? 8.240 -8.248 27.916 1.00 91.06 96 PRO A N 1
ATOM 740 C CA . PRO A 1 96 ? 7.900 -9.558 28.468 1.00 91.06 96 PRO A CA 1
ATOM 741 C C . PRO A 1 96 ? 6.431 -9.953 28.247 1.00 91.06 96 PRO A C 1
ATOM 743 O O . PRO A 1 96 ? 5.526 -9.217 28.640 1.00 91.06 96 PRO A O 1
ATOM 746 N N . ALA A 1 97 ? 6.185 -11.161 27.722 1.00 88.94 97 ALA A N 1
ATOM 747 C CA . ALA A 1 97 ? 4.838 -11.666 27.411 1.00 88.94 97 ALA A CA 1
ATOM 748 C C . ALA A 1 97 ? 3.862 -11.614 28.606 1.00 88.94 97 ALA A C 1
ATOM 750 O O . ALA A 1 97 ? 2.667 -11.386 28.434 1.00 88.94 97 ALA A O 1
ATOM 751 N N . LYS A 1 98 ? 4.373 -11.743 29.841 1.00 88.94 98 LYS A N 1
ATOM 752 C CA . LYS A 1 98 ? 3.585 -11.606 31.080 1.00 88.94 98 LYS A CA 1
ATOM 753 C C . LYS A 1 98 ? 2.861 -10.260 31.208 1.00 88.94 98 LYS A C 1
ATOM 755 O O . LYS A 1 98 ? 1.810 -10.207 31.832 1.00 88.94 98 LYS A O 1
ATOM 760 N N . ILE A 1 99 ? 3.394 -9.189 30.615 1.00 89.88 99 ILE A N 1
ATOM 761 C CA . ILE A 1 99 ? 2.771 -7.859 30.653 1.00 89.88 99 ILE A CA 1
ATOM 762 C C . ILE A 1 99 ? 1.425 -7.892 29.923 1.00 89.88 99 ILE A C 1
ATOM 764 O O . ILE A 1 99 ? 0.441 -7.373 30.437 1.00 89.88 99 ILE A O 1
ATOM 768 N N . PHE A 1 100 ? 1.338 -8.591 28.789 1.00 90.31 100 PHE A N 1
ATOM 769 C CA . PHE A 1 100 ? 0.101 -8.708 28.011 1.00 90.31 100 PHE A CA 1
ATOM 770 C C . PHE A 1 100 ? -1.012 -9.484 28.728 1.00 90.31 100 PHE A C 1
ATOM 772 O O . PHE A 1 100 ? -2.168 -9.367 28.344 1.00 90.31 100 PHE A O 1
ATOM 779 N N . LYS A 1 101 ? -0.685 -10.255 29.775 1.00 86.81 101 LYS A N 1
ATOM 780 C CA . LYS A 1 101 ? -1.680 -10.947 30.612 1.00 86.81 101 LYS A CA 1
ATOM 781 C C . LYS A 1 101 ? -2.283 -10.042 31.689 1.00 86.81 101 LYS A C 1
ATOM 783 O O . LYS A 1 101 ? -3.381 -10.314 32.158 1.00 86.81 101 LYS A O 1
ATOM 788 N N . ASN A 1 102 ? -1.571 -8.984 32.077 1.00 88.75 102 ASN A N 1
ATOM 789 C CA . ASN A 1 102 ? -1.942 -8.126 33.204 1.00 88.75 102 ASN A CA 1
ATOM 790 C C . ASN A 1 102 ? -2.668 -6.844 32.780 1.00 88.75 102 ASN A C 1
ATOM 792 O O . ASN A 1 102 ? -3.233 -6.160 33.629 1.00 88.75 102 ASN A O 1
ATOM 796 N N . TYR A 1 103 ? -2.632 -6.499 31.492 1.00 89.94 103 TYR A N 1
ATOM 797 C CA . TYR A 1 103 ? -3.179 -5.249 30.976 1.00 89.94 103 TYR A CA 1
ATOM 798 C C . TYR A 1 103 ? -4.054 -5.491 29.757 1.00 89.94 103 TYR A C 1
ATOM 800 O O . TYR A 1 103 ? -3.775 -6.357 28.928 1.00 89.94 103 TYR A O 1
ATOM 808 N N . ASN A 1 104 ? -5.091 -4.667 29.618 1.00 92.00 104 ASN A N 1
ATOM 809 C CA . ASN A 1 104 ? -5.905 -4.658 28.415 1.00 92.00 104 ASN A CA 1
ATOM 810 C C . ASN A 1 104 ? -5.071 -4.177 27.213 1.00 92.00 104 ASN A C 1
ATOM 812 O O . ASN A 1 104 ? -4.272 -3.244 27.319 1.00 92.00 104 ASN A O 1
ATOM 816 N N . THR A 1 105 ? -5.294 -4.775 26.045 1.00 94.25 105 THR A N 1
ATOM 817 C CA . THR A 1 105 ? -4.581 -4.440 24.805 1.00 94.25 105 THR A CA 1
ATOM 818 C C . THR A 1 105 ? -4.695 -2.962 24.428 1.00 94.25 105 THR A C 1
ATOM 820 O O . THR A 1 105 ? -3.688 -2.347 24.084 1.00 94.25 105 THR A O 1
ATOM 823 N N . ASN A 1 106 ? -5.872 -2.349 24.575 1.00 94.94 106 ASN A N 1
ATOM 824 C CA . ASN A 1 106 ? -6.077 -0.927 24.279 1.00 94.94 106 ASN A CA 1
ATOM 825 C C . ASN A 1 106 ? -5.321 -0.017 25.264 1.00 94.94 106 ASN A C 1
ATOM 827 O O . ASN A 1 106 ? -4.807 1.026 24.866 1.00 94.94 106 ASN A O 1
ATOM 831 N N . GLN A 1 107 ? -5.186 -0.425 26.533 1.00 94.69 107 GLN A N 1
ATOM 832 C CA . GLN A 1 107 ? -4.390 0.310 27.526 1.00 94.69 107 GLN A CA 1
ATOM 833 C C . GLN A 1 107 ? -2.895 0.250 27.210 1.00 94.69 107 GLN A C 1
ATOM 835 O O . GLN A 1 107 ? -2.199 1.252 27.365 1.00 94.69 107 GLN A O 1
ATOM 840 N N . LEU A 1 108 ? -2.400 -0.898 26.738 1.00 95.25 108 LEU A N 1
ATOM 841 C CA . LEU A 1 108 ? -1.011 -1.037 26.292 1.00 95.25 108 LEU A CA 1
ATOM 842 C C . LEU A 1 108 ? -0.719 -0.142 25.083 1.00 95.25 108 LEU A C 1
ATOM 844 O O . LEU A 1 108 ? 0.304 0.539 25.063 1.00 95.25 108 LEU A O 1
ATOM 848 N N . VAL A 1 109 ? -1.635 -0.093 24.109 1.00 95.94 109 VAL A N 1
ATOM 849 C CA . VAL A 1 109 ? -1.526 0.810 22.951 1.00 95.94 109 VAL A CA 1
ATOM 850 C C . VAL A 1 109 ? -1.530 2.270 23.403 1.00 95.94 109 VAL A C 1
ATOM 852 O O . VAL A 1 109 ? -0.605 3.004 23.067 1.00 95.94 109 VAL A O 1
ATOM 855 N N . SER A 1 110 ? -2.496 2.665 24.237 1.00 96.31 110 SER A N 1
ATOM 856 C CA . SER A 1 110 ? -2.595 4.017 24.805 1.00 96.31 110 SER A CA 1
ATOM 857 C C . SER A 1 110 ? -1.326 4.438 25.542 1.00 96.31 110 SER A C 1
ATOM 859 O O . SER A 1 110 ? -0.834 5.546 25.346 1.00 96.31 110 SER A O 1
ATOM 861 N N . SER A 1 111 ? -0.753 3.531 26.335 1.00 93.88 111 SER A N 1
ATOM 862 C CA . SER A 1 111 ? 0.455 3.792 27.121 1.00 93.88 111 SER A CA 1
ATOM 863 C C . SER A 1 111 ? 1.697 3.966 26.246 1.00 93.88 111 SER A C 1
ATOM 865 O O . SER A 1 111 ? 2.605 4.703 26.618 1.00 93.88 111 SER A O 1
ATOM 867 N N . TYR A 1 112 ? 1.751 3.301 25.087 1.00 93.69 112 TYR A N 1
ATOM 868 C CA . TYR A 1 112 ? 2.837 3.489 24.129 1.00 93.69 112 TYR A CA 1
ATOM 869 C C . TYR A 1 112 ? 2.648 4.769 23.316 1.00 93.69 112 TYR A C 1
ATOM 871 O O . TYR A 1 112 ? 3.586 5.544 23.180 1.00 93.69 112 TYR A O 1
ATOM 879 N N . ILE A 1 113 ? 1.462 4.982 22.739 1.00 95.06 113 ILE A N 1
ATOM 880 C CA . ILE A 1 113 ? 1.192 6.100 21.825 1.00 95.06 113 ILE A CA 1
ATOM 881 C C . ILE A 1 113 ? 1.155 7.434 22.574 1.00 95.06 113 ILE A C 1
ATOM 883 O O . ILE A 1 113 ? 1.720 8.416 22.092 1.00 95.06 113 ILE A O 1
ATOM 887 N N . GLY A 1 114 ? 0.507 7.462 23.739 1.00 94.31 114 GLY A N 1
ATOM 888 C CA . GLY A 1 114 ? 0.276 8.666 24.525 1.00 94.31 114 GLY A CA 1
ATOM 889 C C . GLY A 1 114 ? -0.729 9.633 23.890 1.00 94.31 114 GLY A C 1
ATOM 890 O O . GLY A 1 114 ? -1.415 9.332 22.913 1.00 94.31 114 GLY A O 1
ATOM 891 N N . THR A 1 115 ? -0.818 10.829 24.468 1.00 94.88 115 THR A N 1
ATOM 892 C CA . THR A 1 115 ? -1.763 11.884 24.054 1.00 94.88 115 THR A CA 1
ATOM 893 C C . THR A 1 115 ? -1.078 13.065 23.364 1.00 94.88 115 THR A C 1
ATOM 895 O O . THR A 1 115 ? -1.735 13.884 22.722 1.00 94.88 115 THR A O 1
ATOM 898 N N . SER A 1 116 ? 0.250 13.159 23.468 1.00 93.69 116 SER A N 1
ATOM 899 C CA . SER A 1 116 ? 1.069 14.163 22.785 1.00 93.69 116 SER A CA 1
ATOM 900 C C . SER A 1 116 ? 1.207 13.815 21.305 1.00 93.69 116 SER A C 1
ATOM 902 O O . SER A 1 116 ? 2.162 13.162 20.887 1.00 93.69 116 SER A O 1
ATOM 904 N N . GLY A 1 117 ? 0.224 14.219 20.502 1.00 94.50 117 GLY A N 1
ATOM 905 C CA . GLY A 1 117 ? 0.199 13.909 19.079 1.00 94.50 117 GLY A CA 1
ATOM 906 C C . GLY A 1 117 ? -1.119 14.263 18.402 1.00 94.50 117 GLY A C 1
ATOM 907 O O . GLY A 1 117 ? -1.970 14.963 18.961 1.00 94.50 117 GLY A O 1
ATOM 908 N N . PHE A 1 118 ? -1.304 13.764 17.182 1.00 96.00 118 PHE A N 1
ATOM 909 C CA . PHE A 1 118 ? -2.540 13.967 16.428 1.00 96.00 118 PHE A CA 1
ATOM 910 C C . PHE A 1 118 ? -2.966 12.732 15.636 1.00 96.00 118 PHE A C 1
ATOM 912 O O . PHE A 1 118 ? -2.144 11.928 15.195 1.00 96.00 118 PHE A O 1
ATOM 919 N N . LEU A 1 119 ? -4.273 12.656 15.396 1.00 97.38 119 LEU A N 1
ATOM 920 C CA . LEU A 1 119 ? -4.908 11.798 14.405 1.00 97.38 119 LEU A CA 1
ATOM 921 C C . LEU A 1 119 ? -5.347 12.675 13.229 1.00 97.38 119 LEU A C 1
ATOM 923 O O . LEU A 1 119 ? -6.112 13.624 13.404 1.00 97.38 119 LEU A O 1
ATOM 927 N N . LYS A 1 120 ? -4.882 12.353 12.022 1.00 97.19 120 LYS A N 1
ATOM 928 C CA . LYS A 1 120 ? -5.305 12.993 10.773 1.00 97.19 120 LYS A CA 1
ATOM 929 C C . LYS A 1 120 ? -5.935 11.963 9.849 1.00 97.19 120 LYS A C 1
ATOM 931 O O . LYS A 1 120 ? -5.329 10.930 9.578 1.00 97.19 120 LYS A O 1
ATOM 936 N N . ILE A 1 121 ? -7.114 12.271 9.324 1.00 97.44 121 ILE A N 1
ATOM 937 C CA . ILE A 1 121 ? -7.829 11.432 8.362 1.00 97.44 121 ILE A CA 1
ATOM 938 C C . ILE A 1 121 ? -8.104 12.270 7.118 1.00 97.44 121 ILE A C 1
ATOM 940 O O . ILE A 1 121 ? -8.786 13.295 7.181 1.00 97.44 121 ILE A O 1
ATOM 944 N N . ASN A 1 122 ? -7.565 11.822 5.987 1.00 96.00 122 ASN A N 1
ATOM 945 C CA . ASN A 1 122 ? -7.873 12.355 4.668 1.00 96.00 122 ASN A CA 1
ATOM 946 C C . ASN A 1 122 ? -8.770 11.363 3.935 1.00 96.00 122 ASN A C 1
ATOM 948 O O . ASN A 1 122 ? -8.398 10.202 3.784 1.00 96.00 122 ASN A O 1
ATOM 952 N N . GLN A 1 123 ? -9.907 11.827 3.437 1.00 94.44 123 GLN A N 1
ATOM 953 C CA . GLN A 1 123 ? -10.778 11.086 2.538 1.00 94.44 123 GLN A CA 1
ATOM 954 C C . GLN A 1 123 ? -10.625 11.656 1.129 1.00 94.44 123 GLN A C 1
ATOM 956 O O . GLN A 1 123 ? -10.730 12.865 0.931 1.00 94.44 123 GLN A O 1
ATOM 961 N N . PHE A 1 124 ? -10.401 10.792 0.149 1.00 92.88 124 PHE A N 1
ATOM 962 C CA . PHE A 1 124 ? -10.272 11.163 -1.255 1.00 92.88 124 PHE A CA 1
ATOM 963 C C . PHE A 1 124 ? -11.268 10.385 -2.107 1.00 92.88 124 PHE A C 1
ATOM 965 O O . PHE A 1 124 ? -11.462 9.184 -1.931 1.00 92.88 124 PHE A O 1
ATOM 972 N N . ALA A 1 125 ? -11.894 11.081 -3.047 1.00 88.62 125 ALA A N 1
ATOM 973 C CA . ALA A 1 125 ? -12.808 10.542 -4.043 1.00 88.62 125 ALA A CA 1
ATOM 974 C C . ALA A 1 125 ? -12.585 11.254 -5.384 1.00 88.62 125 ALA A C 1
ATOM 976 O O . ALA A 1 125 ? -11.873 12.254 -5.460 1.00 88.62 125 ALA A O 1
ATOM 977 N N . LYS A 1 126 ? -13.217 10.775 -6.465 1.00 81.31 126 LYS A N 1
ATOM 978 C CA . LYS A 1 126 ? -12.985 11.280 -7.835 1.00 81.31 126 LYS A CA 1
ATOM 979 C C . LYS A 1 126 ? -13.084 12.810 -7.991 1.00 81.31 126 LYS A C 1
ATOM 981 O O . LYS A 1 126 ? -12.455 13.355 -8.894 1.00 81.31 126 LYS A O 1
ATOM 986 N N . LYS A 1 127 ? -13.891 13.490 -7.171 1.00 76.25 127 LYS A N 1
ATOM 987 C CA . LYS A 1 127 ? -14.146 14.940 -7.273 1.00 76.25 127 LYS A CA 1
ATOM 988 C C . LYS A 1 127 ? -13.920 15.721 -5.979 1.00 76.25 127 LYS A C 1
ATOM 990 O O . LYS A 1 127 ? -14.032 16.941 -6.000 1.00 76.25 127 LYS A O 1
ATOM 995 N N . THR A 1 128 ? -13.650 15.051 -4.864 1.00 78.31 128 THR A N 1
ATOM 996 C CA . THR A 1 128 ? -13.627 15.685 -3.543 1.00 78.31 128 THR A CA 1
ATOM 997 C C . THR A 1 128 ? -12.511 15.105 -2.692 1.00 78.31 128 THR A C 1
ATOM 999 O O . THR A 1 128 ? -12.302 13.894 -2.661 1.00 78.31 128 THR A O 1
ATOM 1002 N N . ASN A 1 129 ? -11.811 15.990 -1.985 1.00 87.06 129 ASN A N 1
ATOM 1003 C CA . ASN A 1 129 ? -10.852 15.633 -0.952 1.00 87.06 129 ASN A CA 1
ATOM 1004 C C . ASN A 1 129 ? -11.277 16.333 0.337 1.00 87.06 129 ASN A C 1
ATOM 1006 O O . ASN A 1 129 ? -11.435 17.552 0.353 1.00 87.06 129 ASN A O 1
ATOM 1010 N N . TYR A 1 130 ? -11.462 15.562 1.399 1.00 87.31 130 TYR A N 1
ATOM 1011 C CA . TYR A 1 130 ? -11.747 16.059 2.737 1.00 87.31 130 TYR A CA 1
ATOM 1012 C C . TYR A 1 130 ? -10.587 15.693 3.662 1.00 87.31 130 TYR A C 1
ATOM 1014 O O . TYR A 1 130 ? -10.013 14.612 3.549 1.00 87.31 130 TYR A O 1
ATOM 1022 N N . SER A 1 131 ? -10.227 16.592 4.571 1.00 93.00 131 SER A N 1
ATOM 1023 C CA . SER A 1 131 ? -9.159 16.379 5.547 1.00 93.00 131 SER A CA 1
ATOM 1024 C C . SER A 1 131 ? -9.630 16.889 6.897 1.00 93.00 131 SER A C 1
ATOM 1026 O O . SER A 1 131 ? -9.967 18.062 7.021 1.00 93.00 131 SER A O 1
ATOM 1028 N N . GLY A 1 132 ? -9.574 16.030 7.909 1.00 93.69 132 GLY A N 1
ATOM 1029 C CA . GLY A 1 132 ? -9.786 16.410 9.303 1.00 93.69 132 GLY A CA 1
ATOM 1030 C C . GLY A 1 132 ? -8.594 16.009 10.164 1.00 93.69 132 GLY A C 1
ATOM 1031 O O . GLY A 1 132 ? -7.929 15.007 9.887 1.00 93.69 132 GLY A O 1
ATOM 1032 N N . GLN A 1 133 ? -8.328 16.780 11.214 1.00 95.88 133 GLN A N 1
ATOM 1033 C CA . GLN A 1 133 ? -7.266 16.501 12.174 1.00 95.88 133 GLN A CA 1
ATOM 1034 C C . GLN A 1 133 ? -7.740 16.836 13.585 1.00 95.88 133 GLN A C 1
ATOM 1036 O O . GLN A 1 133 ? -8.278 17.915 13.816 1.00 95.88 133 GLN A O 1
ATOM 1041 N N . VAL A 1 134 ? -7.489 15.929 14.526 1.00 96.06 134 VAL A N 1
ATOM 1042 C CA . VAL A 1 134 ? -7.773 16.110 15.953 1.00 96.06 134 VAL A CA 1
ATOM 1043 C C . VAL A 1 134 ? -6.537 15.774 16.782 1.00 96.06 134 VAL A C 1
ATOM 1045 O O . VAL A 1 134 ? -5.686 14.991 16.355 1.00 96.06 134 VAL A O 1
ATOM 1048 N N . LYS A 1 135 ? -6.424 16.366 17.974 1.00 96.94 135 LYS A N 1
ATOM 1049 C CA . LYS A 1 135 ? -5.432 15.927 18.966 1.00 96.94 135 LYS A CA 1
ATOM 1050 C C . LYS A 1 135 ? -5.798 14.533 19.473 1.00 96.94 135 LYS A C 1
ATOM 1052 O O . LYS A 1 135 ? -6.987 14.221 19.582 1.00 96.94 135 LYS A O 1
ATOM 1057 N N . LEU A 1 136 ? -4.789 13.725 19.796 1.00 96.94 136 LEU A N 1
ATOM 1058 C CA . LEU A 1 136 ? -5.016 12.439 20.454 1.00 96.94 136 LEU A CA 1
ATOM 1059 C C . LEU A 1 136 ? -5.626 12.674 21.840 1.00 96.94 136 LEU A C 1
ATOM 1061 O O . LEU A 1 136 ? -5.182 13.547 22.583 1.00 96.94 136 LEU A O 1
ATOM 1065 N N . GLN A 1 137 ? -6.664 11.911 22.158 1.00 96.00 137 GLN A N 1
ATOM 1066 C CA . GLN A 1 137 ? -7.369 11.970 23.435 1.00 96.00 137 GLN A CA 1
ATOM 1067 C C . GLN A 1 137 ? -6.787 10.960 24.415 1.00 96.00 137 GLN A C 1
ATOM 1069 O O . GLN A 1 137 ? -6.500 11.301 25.558 1.00 96.00 137 GLN A O 1
ATOM 1074 N N . LYS A 1 138 ? -6.602 9.719 23.953 1.00 96.31 138 LYS A N 1
ATOM 1075 C CA . LYS A 1 138 ? -6.007 8.635 24.748 1.00 96.31 138 LYS A CA 1
ATOM 1076 C C . LYS A 1 138 ? -4.879 7.912 24.024 1.00 96.31 138 LYS A C 1
ATOM 1078 O O . LYS A 1 138 ? -4.101 7.232 24.685 1.00 96.31 138 LYS A O 1
ATOM 1083 N N . GLY A 1 139 ? -4.796 8.010 22.697 1.00 95.94 139 GLY A N 1
ATOM 1084 C CA . GLY A 1 139 ? -3.845 7.214 21.922 1.00 95.94 139 GLY A CA 1
ATOM 1085 C C . GLY A 1 139 ? -4.213 5.727 21.860 1.00 95.94 139 GLY A C 1
ATOM 1086 O O . GLY A 1 139 ? -3.366 4.910 21.522 1.00 95.94 139 GLY A O 1
ATOM 1087 N N . ASP A 1 140 ? -5.452 5.357 22.205 1.00 96.62 140 ASP A N 1
ATOM 1088 C CA . ASP A 1 140 ? -5.980 3.987 22.113 1.00 96.62 140 ASP A CA 1
ATOM 1089 C C . ASP A 1 140 ? -6.640 3.695 20.753 1.00 96.62 140 ASP A C 1
ATOM 1091 O O . ASP A 1 140 ? -7.167 2.602 20.539 1.00 96.62 140 ASP A O 1
ATOM 1095 N N . PHE A 1 141 ? -6.634 4.678 19.845 1.00 97.81 141 PHE A N 1
ATOM 1096 C CA . PHE A 1 141 ? -7.261 4.689 18.522 1.00 97.81 141 PHE A CA 1
ATOM 1097 C C . PHE A 1 141 ? -8.792 4.652 18.527 1.00 97.81 141 PHE A C 1
ATOM 1099 O O . PHE A 1 141 ? -9.406 5.320 17.697 1.00 97.81 141 PHE A O 1
ATOM 1106 N N . ILE A 1 142 ? -9.422 3.925 19.449 1.00 97.69 142 ILE A N 1
ATOM 1107 C CA . ILE A 1 142 ? -10.882 3.823 19.553 1.00 97.69 142 ILE A CA 1
ATOM 1108 C C . ILE A 1 142 ? -11.511 5.120 20.068 1.00 97.69 142 ILE A C 1
ATOM 1110 O O . ILE A 1 142 ? -12.439 5.639 19.447 1.00 97.69 142 ILE A O 1
ATOM 1114 N N . THR A 1 143 ? -10.972 5.694 21.146 1.00 96.88 143 THR A N 1
ATOM 1115 C CA . THR A 1 143 ? -11.428 6.969 21.707 1.00 96.88 143 THR A CA 1
ATOM 1116 C C . THR A 1 143 ? -11.079 8.096 20.745 1.00 96.88 143 THR A C 1
ATOM 1118 O O . THR A 1 143 ? -11.888 8.992 20.517 1.00 96.88 143 THR A O 1
ATOM 1121 N N . ASP A 1 144 ? -9.899 8.023 20.127 1.00 97.50 144 ASP A N 1
ATOM 1122 C CA . ASP A 1 144 ? -9.431 9.034 19.180 1.00 97.50 144 ASP A CA 1
ATOM 1123 C C . ASP A 1 144 ? -10.305 9.078 17.912 1.00 97.50 144 ASP A C 1
ATOM 1125 O O . ASP A 1 144 ? -10.667 10.162 17.450 1.00 97.50 144 ASP A O 1
ATOM 1129 N N . LEU A 1 145 ? -10.700 7.918 17.368 1.00 97.81 145 LEU A N 1
ATOM 1130 C CA . LEU A 1 145 ? -11.593 7.841 16.209 1.00 97.81 145 LEU A CA 1
ATOM 1131 C C . LEU A 1 145 ? -13.031 8.253 16.560 1.00 97.81 145 LEU A C 1
ATOM 1133 O O . LEU A 1 145 ? -13.648 9.001 15.802 1.00 97.81 145 LEU A O 1
ATOM 1137 N N . ALA A 1 146 ? -13.561 7.817 17.706 1.00 96.31 146 ALA A N 1
ATOM 1138 C CA . ALA A 1 146 ? -14.884 8.245 18.166 1.00 96.31 146 ALA A CA 1
ATOM 1139 C C . ALA A 1 146 ? -14.942 9.771 18.359 1.00 96.31 146 ALA A C 1
ATOM 1141 O O . ALA A 1 146 ? -15.877 10.430 17.896 1.00 96.31 146 ALA A O 1
ATOM 1142 N N . TYR A 1 147 ? -13.898 10.353 18.958 1.00 96.25 147 TYR A N 1
ATOM 1143 C CA . TYR A 1 147 ? -13.757 11.799 19.103 1.00 96.25 147 TYR A CA 1
ATOM 1144 C C . TYR A 1 147 ? -13.650 12.510 17.748 1.00 96.25 147 TYR A C 1
ATOM 1146 O O . TYR A 1 147 ? -14.299 13.537 17.541 1.00 96.25 147 TYR A O 1
ATOM 1154 N N . TYR A 1 148 ? -12.890 11.952 16.799 1.00 96.50 148 TYR A N 1
ATOM 1155 C CA . TYR A 1 148 ? -12.821 12.475 15.435 1.00 96.50 148 TYR A CA 1
ATOM 1156 C C . TYR A 1 148 ? -14.203 12.529 14.772 1.00 96.50 148 TYR A C 1
ATOM 1158 O O . TYR A 1 148 ? -14.560 13.566 14.212 1.00 96.50 148 TYR A O 1
ATOM 1166 N N . PHE A 1 149 ? -14.998 11.456 14.855 1.00 94.81 149 PHE A N 1
ATOM 1167 C CA . PHE A 1 149 ? -16.350 11.440 14.288 1.00 94.81 149 PHE A CA 1
ATOM 1168 C C . PHE A 1 149 ? -17.262 12.478 14.935 1.00 94.81 149 PHE A C 1
ATOM 1170 O O . PHE A 1 149 ? -17.969 13.196 14.226 1.00 94.81 149 PHE A O 1
ATOM 1177 N N . HIS A 1 150 ? -17.204 12.612 16.258 1.00 91.94 150 HIS A N 1
ATOM 1178 C CA . HIS A 1 150 ? -18.001 13.600 16.970 1.00 91.94 150 HIS A CA 1
ATOM 1179 C C . HIS A 1 150 ? -17.629 15.038 16.569 1.00 91.94 150 HIS A C 1
ATOM 1181 O O . HIS A 1 150 ? -18.504 15.819 16.211 1.00 91.94 150 HIS A O 1
ATOM 1187 N N . GLN A 1 151 ? -16.337 15.378 16.559 1.00 91.25 151 GLN A N 1
ATOM 1188 C CA . GLN A 1 151 ? -15.872 16.743 16.280 1.00 91.25 151 GLN A CA 1
ATOM 1189 C C . GLN A 1 151 ? -15.921 17.119 14.797 1.00 91.25 151 GLN A C 1
ATOM 1191 O O . GLN A 1 151 ? -16.340 18.217 14.445 1.00 91.25 151 GLN A O 1
ATOM 1196 N N . SER A 1 152 ? -15.455 16.229 13.917 1.00 87.00 152 SER A N 1
ATOM 1197 C CA . SER A 1 152 ? -15.269 16.548 12.495 1.00 87.00 152 SER A CA 1
ATOM 1198 C C . SER A 1 152 ? -16.495 16.219 11.646 1.00 87.00 152 SER A C 1
ATOM 1200 O O . SER A 1 152 ? -16.698 16.855 10.614 1.00 87.00 152 SER A O 1
ATOM 1202 N N . GLN A 1 153 ? -17.300 15.230 12.054 1.00 80.94 153 GLN A N 1
ATOM 1203 C CA . GLN A 1 153 ? -18.448 14.754 11.271 1.00 80.94 153 GLN A CA 1
ATOM 1204 C C . GLN A 1 153 ? -19.796 14.961 11.970 1.00 80.94 153 GLN A C 1
ATOM 1206 O O . GLN A 1 153 ? -20.821 14.808 11.317 1.00 80.94 153 GLN A O 1
ATOM 1211 N N . GLN A 1 154 ? -19.809 15.338 13.256 1.00 87.12 154 GLN A N 1
ATOM 1212 C CA . GLN A 1 154 ? -21.024 15.485 14.070 1.00 87.12 154 GLN A CA 1
ATOM 1213 C C . GLN A 1 154 ? -21.857 14.192 14.150 1.00 87.12 154 GLN A C 1
ATOM 1215 O O . GLN A 1 154 ? -23.080 14.228 14.251 1.00 87.12 154 GLN A O 1
ATOM 1220 N N . ILE A 1 155 ? -21.187 13.033 14.125 1.00 86.94 155 ILE A N 1
ATOM 1221 C CA . ILE A 1 155 ? -21.828 11.712 14.192 1.00 86.94 155 ILE A CA 1
ATOM 1222 C C . ILE A 1 155 ? -21.512 11.065 15.541 1.00 86.94 155 ILE A C 1
ATOM 1224 O O . ILE A 1 155 ? -20.343 10.838 15.868 1.00 86.94 155 ILE A O 1
ATOM 1228 N N . LYS A 1 156 ? -22.551 10.712 16.309 1.00 90.69 156 LYS A N 1
ATOM 1229 C CA . LYS A 1 156 ? -22.408 9.872 17.508 1.00 90.69 156 LYS A CA 1
ATOM 1230 C C . LYS A 1 156 ? -21.973 8.475 17.070 1.00 90.69 156 LYS A C 1
ATOM 1232 O O . LYS A 1 156 ? -22.697 7.792 16.345 1.00 90.69 156 LYS A O 1
ATOM 1237 N N . SER A 1 157 ? -20.768 8.087 17.474 1.00 94.81 157 SER A N 1
ATOM 1238 C CA . SER A 1 157 ? -20.136 6.850 17.024 1.00 94.81 157 SER A CA 1
ATOM 1239 C C . SER A 1 157 ? -19.555 6.078 18.195 1.00 94.81 157 SER A C 1
ATOM 1241 O O . SER A 1 157 ? -18.927 6.662 19.078 1.00 94.81 157 SER A O 1
ATOM 1243 N N . VAL A 1 158 ? -19.699 4.759 18.152 1.00 96.25 158 VAL A N 1
ATOM 1244 C CA . VAL A 1 158 ? -19.031 3.833 19.062 1.00 96.25 158 VAL A CA 1
ATOM 1245 C C . VAL A 1 158 ? -18.007 3.047 18.269 1.00 96.25 158 VAL A C 1
ATOM 1247 O O . VAL A 1 158 ? -18.307 2.528 17.196 1.00 96.25 158 VAL A O 1
ATOM 1250 N N . VAL A 1 159 ? -16.794 2.961 18.803 1.00 97.50 159 VAL A N 1
ATOM 1251 C CA . VAL A 1 159 ? -15.697 2.203 18.206 1.00 97.50 159 VAL A CA 1
ATOM 1252 C C . VAL A 1 159 ? -15.184 1.216 19.246 1.00 97.50 159 VAL A C 1
ATOM 1254 O O . VAL A 1 159 ? -14.849 1.606 20.366 1.00 97.50 159 VAL A O 1
ATOM 1257 N N . LYS A 1 160 ? -15.113 -0.067 18.890 1.00 97.19 160 LYS A N 1
ATOM 1258 C CA . LYS A 1 160 ? -14.497 -1.112 19.715 1.00 97.19 160 LYS A CA 1
ATOM 1259 C C . LYS A 1 160 ? -13.406 -1.824 18.925 1.00 97.19 160 LYS A C 1
ATOM 1261 O O . LYS A 1 160 ? -13.540 -2.082 17.729 1.00 97.19 160 LYS A O 1
ATOM 1266 N N . ASN A 1 161 ? -12.339 -2.164 19.635 1.00 96.88 161 ASN A N 1
ATOM 1267 C CA . ASN A 1 161 ? -11.196 -2.914 19.136 1.00 96.88 161 ASN A CA 1
ATOM 1268 C C . ASN A 1 161 ? -11.023 -4.154 20.012 1.00 96.88 161 ASN A C 1
ATOM 1270 O O . ASN A 1 161 ? -10.803 -4.027 21.220 1.00 96.88 161 ASN A O 1
ATOM 1274 N N . LEU A 1 162 ? -11.144 -5.330 19.402 1.00 96.38 162 LEU A N 1
ATOM 1275 C CA . LEU A 1 162 ? -10.935 -6.625 20.033 1.00 96.38 162 LEU A CA 1
ATOM 1276 C C . LEU A 1 162 ? -9.689 -7.267 19.429 1.00 96.38 162 LEU A C 1
ATOM 1278 O O . LEU A 1 162 ? -9.665 -7.598 18.244 1.00 96.38 162 LEU A O 1
ATOM 1282 N N . ILE A 1 163 ? -8.667 -7.462 20.257 1.00 96.69 163 ILE A N 1
ATOM 1283 C CA . ILE A 1 163 ? -7.460 -8.201 19.892 1.00 96.69 163 ILE A CA 1
ATOM 1284 C C . ILE A 1 163 ? -7.228 -9.289 20.927 1.00 96.69 163 ILE A C 1
ATOM 1286 O O . ILE A 1 163 ? -7.070 -8.991 22.110 1.00 96.69 163 ILE A O 1
ATOM 1290 N N . GLU A 1 164 ? -7.166 -10.533 20.462 1.00 95.69 164 GLU A N 1
ATOM 1291 C CA . GLU A 1 164 ? -6.763 -11.677 21.274 1.00 95.69 164 GLU A CA 1
ATOM 1292 C C . GLU A 1 164 ? -5.323 -12.052 20.941 1.00 95.69 164 GLU A C 1
ATOM 1294 O O . GLU A 1 164 ? -4.931 -12.124 19.770 1.00 95.69 164 GLU A O 1
ATOM 1299 N N . LEU A 1 165 ? -4.545 -12.315 21.986 1.00 95.44 165 LEU A N 1
ATOM 1300 C CA . LEU A 1 165 ? -3.153 -12.720 21.883 1.00 95.44 165 LEU A CA 1
ATOM 1301 C C . LEU A 1 165 ? -2.995 -14.194 22.262 1.00 95.44 165 LEU A C 1
ATOM 1303 O O . LEU A 1 165 ? -3.737 -14.706 23.100 1.00 95.44 165 LEU A O 1
ATOM 1307 N N . ASP A 1 166 ? -2.029 -14.874 21.650 1.00 93.81 166 ASP A N 1
ATOM 1308 C CA . ASP A 1 166 ? -1.593 -16.196 22.098 1.00 93.81 166 ASP A CA 1
ATOM 1309 C C . ASP A 1 166 ? -0.654 -16.107 23.321 1.00 93.81 166 ASP A C 1
ATOM 1311 O O . ASP A 1 166 ? -0.329 -15.026 23.822 1.00 93.81 166 ASP A O 1
ATOM 1315 N N . GLU A 1 167 ? -0.188 -17.257 23.810 1.00 89.31 167 GLU A N 1
ATOM 1316 C CA . GLU A 1 167 ? 0.721 -17.337 24.963 1.00 89.31 167 GLU A CA 1
ATOM 1317 C C . GLU A 1 167 ? 2.067 -16.624 24.742 1.00 89.31 167 GLU A C 1
ATOM 1319 O O . GLU A 1 167 ? 2.726 -16.242 25.711 1.00 89.31 167 GLU A O 1
ATOM 1324 N N . ASN A 1 168 ? 2.442 -16.402 23.479 1.00 89.31 168 ASN A N 1
ATOM 1325 C CA . ASN A 1 168 ? 3.668 -15.736 23.047 1.00 89.31 168 ASN A CA 1
ATOM 1326 C C . ASN A 1 168 ? 3.435 -14.261 22.676 1.00 89.31 168 ASN A C 1
ATOM 1328 O O . ASN A 1 168 ? 4.292 -13.648 22.038 1.00 89.31 168 ASN A O 1
ATOM 1332 N N . ALA A 1 169 ? 2.287 -13.686 23.053 1.00 92.81 169 ALA A N 1
ATOM 1333 C CA . ALA A 1 169 ? 1.890 -12.319 22.722 1.00 92.81 169 ALA A CA 1
ATOM 1334 C C . ALA A 1 169 ? 1.811 -12.029 21.206 1.00 92.81 169 ALA A C 1
ATOM 1336 O O . ALA A 1 169 ? 2.019 -10.894 20.771 1.00 92.81 169 ALA A O 1
ATOM 1337 N N . LYS A 1 170 ? 1.498 -13.042 20.387 1.00 94.62 170 LYS A N 1
ATOM 1338 C CA . LYS A 1 170 ? 1.212 -12.880 18.953 1.00 94.62 170 LYS A CA 1
ATOM 1339 C C . LYS A 1 170 ? -0.282 -12.713 18.710 1.00 94.62 170 LYS A C 1
ATOM 1341 O O . LYS A 1 170 ? -1.098 -13.234 19.464 1.00 94.62 170 LYS A O 1
ATOM 1346 N N . ILE A 1 171 ? -0.643 -12.014 17.634 1.00 96.94 171 ILE A N 1
ATOM 1347 C CA . ILE A 1 171 ? -2.044 -11.741 17.290 1.00 96.94 171 ILE A CA 1
ATOM 1348 C C . ILE A 1 171 ? -2.744 -13.027 16.839 1.00 96.94 171 ILE A C 1
ATOM 1350 O O . ILE A 1 171 ? -2.516 -13.514 15.730 1.00 96.94 171 ILE A O 1
ATOM 1354 N N . LYS A 1 172 ? -3.641 -13.541 17.681 1.00 96.69 172 LYS A N 1
ATOM 1355 C CA . LYS A 1 172 ? -4.496 -14.693 17.378 1.00 96.69 172 LYS A CA 1
ATOM 1356 C C . LYS A 1 172 ? -5.785 -14.272 16.675 1.00 96.69 172 LYS A C 1
ATOM 1358 O O . LYS A 1 172 ? -6.240 -14.977 15.779 1.00 96.69 172 LYS A O 1
ATOM 1363 N N . LYS A 1 173 ? -6.359 -13.136 17.082 1.00 96.62 173 LYS A N 1
ATOM 1364 C CA . LYS A 1 173 ? -7.621 -12.605 16.552 1.00 96.62 173 LYS A CA 1
ATOM 1365 C C . LYS A 1 173 ? -7.612 -11.080 16.566 1.00 96.62 173 LYS A C 1
ATOM 1367 O O . LYS A 1 173 ? -7.106 -10.490 17.518 1.00 96.62 173 LYS A O 1
ATOM 1372 N N . ALA A 1 174 ? -8.186 -10.457 15.543 1.00 97.69 174 ALA A N 1
ATOM 1373 C CA . ALA A 1 174 ? -8.389 -9.017 15.444 1.00 97.69 174 ALA A CA 1
ATOM 1374 C C . ALA A 1 174 ? -9.765 -8.721 14.830 1.00 97.69 174 ALA A C 1
ATOM 1376 O O . ALA A 1 174 ? -9.962 -8.908 13.629 1.00 97.69 174 ALA A O 1
ATOM 1377 N N . GLN A 1 175 ? -10.698 -8.249 15.659 1.00 97.56 175 GLN A N 1
ATOM 1378 C CA . GLN A 1 175 ? -12.023 -7.806 15.232 1.00 97.56 175 GLN A CA 1
ATOM 1379 C C . GLN A 1 175 ? -12.291 -6.366 15.647 1.00 97.56 175 GLN A C 1
ATOM 1381 O O . GLN A 1 175 ? -11.876 -5.933 16.724 1.00 97.56 175 GLN A O 1
ATOM 1386 N N . SER A 1 176 ? -12.999 -5.615 14.815 1.00 97.44 176 SER A N 1
ATOM 1387 C CA . SER A 1 176 ? -13.434 -4.261 15.149 1.00 97.44 176 SER A CA 1
ATOM 1388 C C . SER A 1 176 ? -14.921 -4.077 14.914 1.00 97.44 176 SER A C 1
ATOM 1390 O O . SER A 1 176 ? -15.534 -4.762 14.092 1.00 97.44 176 SER A O 1
ATOM 1392 N N . LEU A 1 177 ? -15.491 -3.147 15.671 1.00 98.06 177 LEU A N 1
ATOM 1393 C CA . LEU A 1 177 ? -16.891 -2.765 15.600 1.00 98.06 177 LEU A CA 1
ATOM 1394 C C . LEU A 1 177 ? -16.966 -1.243 15.536 1.00 98.06 177 LEU A C 1
ATOM 1396 O O . LEU A 1 177 ? -16.406 -0.556 16.391 1.00 98.06 177 LEU A O 1
ATOM 1400 N N . ILE A 1 178 ? -17.665 -0.735 14.527 1.00 98.31 178 ILE A N 1
ATOM 1401 C CA . ILE A 1 178 ? -18.045 0.670 14.418 1.00 98.31 178 ILE A CA 1
ATOM 1402 C C . ILE A 1 178 ? -19.569 0.721 14.356 1.00 98.31 178 ILE A C 1
ATOM 1404 O O . ILE A 1 178 ? -20.165 0.129 13.459 1.00 98.31 178 ILE A O 1
ATOM 1408 N N . ILE A 1 179 ? -20.184 1.432 15.296 1.00 97.69 179 ILE A N 1
ATOM 1409 C CA . ILE A 1 179 ? -21.619 1.727 15.300 1.00 97.69 179 ILE A CA 1
ATOM 1410 C C . ILE A 1 179 ? -21.780 3.230 15.113 1.00 97.69 179 ILE A C 1
ATOM 1412 O O . ILE A 1 179 ? -21.142 4.004 15.825 1.00 97.69 179 ILE A O 1
ATOM 1416 N N . GLN A 1 180 ? -22.616 3.647 14.168 1.00 96.81 180 GLN A N 1
ATOM 1417 C CA . GLN A 1 180 ? -22.953 5.051 13.951 1.00 96.81 180 GLN A CA 1
ATOM 1418 C C . GLN A 1 180 ? -24.462 5.242 13.994 1.00 96.81 180 GLN A C 1
ATOM 1420 O O . GLN A 1 180 ? -25.199 4.590 13.252 1.00 96.81 180 GLN A O 1
ATOM 1425 N N . LEU A 1 181 ? -24.900 6.179 14.829 1.00 94.62 181 LEU A N 1
ATOM 1426 C CA . LEU A 1 181 ? -26.271 6.668 14.808 1.00 94.62 181 LEU A CA 1
ATOM 1427 C C . LEU A 1 181 ? -26.404 7.659 13.652 1.00 94.62 181 LEU A C 1
ATOM 1429 O O . LEU A 1 181 ? -25.736 8.697 13.624 1.00 94.62 181 LEU A O 1
ATOM 1433 N N . LEU A 1 182 ? -27.236 7.318 12.672 1.00 91.38 182 LEU A N 1
ATOM 1434 C CA . LEU A 1 182 ? -27.490 8.158 11.509 1.00 91.38 182 LEU A CA 1
ATOM 1435 C C . LEU A 1 182 ? -28.351 9.379 11.898 1.00 91.38 182 LEU A C 1
ATOM 1437 O O . LEU A 1 182 ? -28.926 9.430 12.994 1.00 91.38 182 LEU A O 1
ATOM 1441 N N . PRO A 1 183 ? -28.437 10.404 11.026 1.00 88.06 183 PRO A N 1
ATOM 1442 C CA . PRO A 1 183 ? -29.343 11.523 11.251 1.00 88.06 183 PRO A CA 1
ATOM 1443 C C . PRO A 1 183 ? -30.781 11.046 11.476 1.00 88.06 183 PRO A C 1
ATOM 1445 O O . PRO A 1 183 ? -31.241 10.140 10.785 1.00 88.06 183 PRO A O 1
ATOM 1448 N N . ASN A 1 184 ? -31.486 11.708 12.396 1.00 88.81 184 ASN A N 1
ATOM 1449 C CA . ASN A 1 184 ? -32.863 11.399 12.804 1.00 88.81 184 ASN A CA 1
ATOM 1450 C C . ASN A 1 184 ? -33.042 10.090 13.598 1.00 88.81 184 ASN A C 1
ATOM 1452 O O . ASN A 1 184 ? -34.140 9.536 13.586 1.00 88.81 184 ASN A O 1
ATOM 1456 N N . HIS A 1 185 ? -32.001 9.607 14.285 1.00 92.94 185 HIS A N 1
ATOM 1457 C CA . HIS A 1 185 ? -32.170 8.516 15.248 1.00 92.94 185 HIS A CA 1
ATOM 1458 C C . HIS A 1 185 ? -33.095 8.915 16.411 1.00 92.94 185 HIS A C 1
ATOM 1460 O O . HIS A 1 185 ? -33.132 10.084 16.804 1.00 92.94 185 HIS A O 1
ATOM 1466 N N . SER A 1 186 ? -33.822 7.947 16.965 1.00 95.06 186 SER A N 1
ATOM 1467 C CA . SER A 1 186 ? -34.653 8.104 18.159 1.00 95.06 186 SER A CA 1
ATOM 1468 C C . SER A 1 186 ? -33.866 7.835 19.448 1.00 95.06 186 SER A C 1
ATOM 1470 O O . SER A 1 186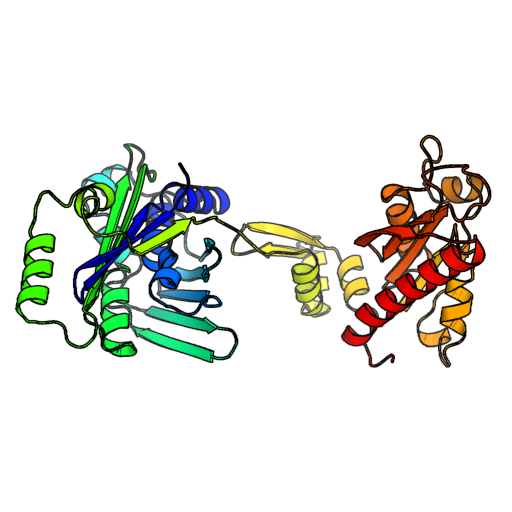 ? -32.803 7.214 19.434 1.00 95.06 186 SER A O 1
ATOM 1472 N N . GLU A 1 187 ? -34.413 8.270 20.587 1.00 94.44 187 GLU A N 1
ATOM 1473 C CA . GLU A 1 187 ? -33.869 7.921 21.910 1.00 94.44 187 GLU A CA 1
ATOM 1474 C C . GLU A 1 187 ? -33.966 6.409 22.189 1.00 94.44 187 GLU A C 1
ATOM 1476 O O . GLU A 1 187 ? -33.097 5.848 22.845 1.00 94.44 187 GLU A O 1
ATOM 1481 N N . GLU A 1 188 ? -34.965 5.717 21.626 1.00 95.31 188 GLU A N 1
ATOM 1482 C CA . GLU A 1 188 ? -35.066 4.252 21.712 1.00 95.31 188 GLU A CA 1
ATOM 1483 C C . GLU A 1 188 ? -33.903 3.560 20.986 1.00 95.31 188 GLU A C 1
ATOM 1485 O O . GLU A 1 188 ? -33.348 2.592 21.494 1.00 95.31 188 GLU A O 1
ATOM 1490 N N . GLU A 1 189 ? -33.503 4.063 19.812 1.00 94.38 189 GLU A N 1
ATOM 1491 C CA . GLU A 1 189 ? -32.351 3.540 19.065 1.00 94.38 189 GLU A CA 1
ATOM 1492 C C . GLU A 1 189 ? -31.027 3.817 19.790 1.00 94.38 189 GLU A C 1
ATOM 1494 O O . GLU A 1 189 ? -30.105 3.008 19.712 1.00 94.38 189 GLU A O 1
ATOM 1499 N N . LEU A 1 190 ? -30.922 4.943 20.506 1.00 94.12 190 LEU A N 1
ATOM 1500 C CA . LEU A 1 190 ? -29.771 5.234 21.362 1.00 94.12 190 LEU A CA 1
ATOM 1501 C C . LEU A 1 190 ? -29.687 4.234 22.524 1.00 94.12 190 LEU A C 1
ATOM 1503 O O . LEU A 1 190 ? -28.630 3.631 22.712 1.00 94.12 190 LEU A O 1
ATOM 1507 N N . GLN A 1 191 ? -30.797 4.017 23.236 1.00 95.62 191 GLN A N 1
ATOM 1508 C CA . GLN A 1 191 ? -30.869 3.054 24.336 1.00 95.62 191 GLN A CA 1
ATOM 1509 C C . GLN A 1 191 ? -30.548 1.632 23.859 1.00 95.62 191 GLN A C 1
ATOM 1511 O O . GLN A 1 191 ? -29.795 0.919 24.509 1.00 95.62 191 GLN A O 1
ATOM 1516 N N . GLU A 1 192 ? -31.038 1.236 22.681 1.00 95.19 192 GLU A N 1
ATOM 1517 C CA . GLU A 1 192 ? -30.759 -0.083 22.103 1.00 95.19 192 GLU A CA 1
ATOM 1518 C C . GLU A 1 192 ? -29.251 -0.306 21.872 1.00 95.19 192 GLU A C 1
ATOM 1520 O O . GLU A 1 192 ? -28.726 -1.388 22.147 1.00 95.19 192 GLU A O 1
ATOM 1525 N N . VAL A 1 193 ? -28.525 0.726 21.422 1.00 94.81 193 VAL A N 1
ATOM 1526 C CA . VAL A 1 193 ? -27.059 0.664 21.311 1.00 94.81 193 VAL A CA 1
ATOM 1527 C C . VAL A 1 193 ? -26.408 0.549 22.686 1.00 94.81 193 VAL A C 1
ATOM 1529 O O . VAL A 1 193 ? -25.487 -0.251 22.836 1.00 94.81 193 VAL A O 1
ATOM 1532 N N . GLU A 1 194 ? -26.848 1.322 23.679 1.00 94.69 194 GLU A N 1
ATOM 1533 C CA . GLU A 1 194 ? -26.317 1.253 25.048 1.00 94.69 194 GLU A CA 1
ATOM 1534 C C . GLU A 1 194 ? -26.502 -0.148 25.652 1.00 94.69 194 GLU A C 1
ATOM 1536 O O . GLU A 1 194 ? -25.527 -0.741 26.120 1.00 94.69 194 GLU A O 1
ATOM 1541 N N . ASP A 1 195 ? -27.684 -0.744 25.490 1.00 94.88 195 ASP A N 1
ATOM 1542 C CA . ASP A 1 195 ? -27.994 -2.104 25.938 1.00 94.88 195 ASP A CA 1
ATOM 1543 C C . ASP A 1 195 ? -27.079 -3.152 25.273 1.00 94.88 195 ASP A C 1
ATOM 1545 O O . ASP A 1 195 ? -26.631 -4.111 25.911 1.00 94.88 195 ASP A O 1
ATOM 1549 N N . TRP A 1 196 ? -26.745 -2.987 23.984 1.00 94.88 196 TRP A N 1
ATOM 1550 C CA . TRP A 1 196 ? -25.776 -3.865 23.315 1.00 94.88 196 TRP A CA 1
ATOM 1551 C C . TRP A 1 196 ? -24.366 -3.720 23.890 1.00 94.88 196 TRP A C 1
ATOM 1553 O O . TRP A 1 196 ? -23.639 -4.710 23.980 1.00 94.88 196 TRP A O 1
ATOM 1563 N N . LEU A 1 197 ? -23.962 -2.505 24.269 1.00 90.81 197 LEU A N 1
ATOM 1564 C CA . LEU A 1 197 ? -22.632 -2.237 24.819 1.00 90.81 197 LEU A CA 1
ATOM 1565 C C . LEU A 1 197 ? -22.448 -2.788 26.232 1.00 90.81 197 LEU A C 1
ATOM 1567 O O . LEU A 1 197 ? -21.312 -3.104 26.597 1.00 90.81 197 LEU A O 1
ATOM 1571 N N . GLU A 1 198 ? -23.534 -2.910 26.992 1.00 92.00 198 GLU A N 1
ATOM 1572 C CA . GLU A 1 198 ? -23.561 -3.522 28.324 1.00 92.00 198 GLU A CA 1
ATOM 1573 C C . GLU A 1 198 ? -23.703 -5.051 28.277 1.00 92.00 198 GLU A C 1
ATOM 1575 O O . GLU A 1 198 ? -23.453 -5.740 29.266 1.00 92.00 198 GLU A O 1
ATOM 1580 N N . ASN A 1 199 ? -24.052 -5.618 27.119 1.00 90.50 199 ASN A N 1
ATOM 1581 C CA . ASN A 1 199 ? -24.261 -7.051 26.976 1.00 90.50 199 ASN A CA 1
ATOM 1582 C C . ASN A 1 199 ? -22.946 -7.845 27.060 1.00 90.50 199 ASN A C 1
ATOM 1584 O O . ASN A 1 199 ? -22.146 -7.879 26.122 1.00 90.50 199 ASN A O 1
ATOM 1588 N N . GLU A 1 200 ? -22.770 -8.590 28.153 1.00 82.19 200 GLU A N 1
ATOM 1589 C CA . GLU A 1 200 ? -21.596 -9.441 28.394 1.00 82.19 200 GLU A CA 1
ATOM 1590 C C . GLU A 1 200 ? -21.363 -10.513 27.315 1.00 82.19 200 GLU A C 1
ATOM 1592 O O . GLU A 1 200 ? -20.249 -11.016 27.171 1.00 82.19 200 GLU A O 1
ATOM 1597 N N . LYS A 1 201 ? -22.384 -10.869 26.521 1.00 81.06 201 LYS A N 1
ATOM 1598 C CA . LYS A 1 201 ? -22.250 -11.834 25.417 1.00 81.06 201 LYS A CA 1
ATOM 1599 C C . LYS A 1 201 ? -21.605 -11.236 24.167 1.00 81.06 201 LYS A C 1
ATOM 1601 O O . LYS A 1 201 ? -21.296 -11.990 23.244 1.00 81.06 201 LYS A O 1
ATOM 1606 N N . MET A 1 202 ? -21.375 -9.923 24.108 1.00 85.44 202 MET A N 1
ATOM 1607 C CA . MET A 1 202 ? -20.725 -9.254 22.976 1.00 85.44 202 MET A CA 1
ATOM 1608 C C . MET A 1 202 ? -19.190 -9.450 22.994 1.00 85.44 202 MET A C 1
ATOM 1610 O O . MET A 1 202 ? -18.411 -8.502 22.907 1.00 85.44 202 MET A O 1
ATOM 1614 N N . THR A 1 203 ? -18.746 -10.705 23.112 1.00 85.44 203 THR A N 1
ATOM 1615 C CA . THR A 1 203 ? -17.330 -11.121 23.100 1.00 85.44 203 THR A CA 1
ATOM 1616 C C . THR A 1 203 ? -16.822 -11.460 21.698 1.00 85.44 203 THR A C 1
ATOM 1618 O O . THR A 1 203 ? -15.628 -11.360 21.433 1.00 85.44 203 THR A O 1
ATOM 1621 N N . ASP A 1 204 ? -17.723 -11.826 20.783 1.00 91.94 204 ASP A N 1
ATOM 1622 C CA . ASP A 1 204 ? -17.450 -12.004 19.358 1.00 91.94 204 ASP A CA 1
ATOM 1623 C C . ASP A 1 204 ? -18.454 -11.179 18.548 1.00 91.94 204 ASP A C 1
ATOM 1625 O O . ASP A 1 204 ? -19.644 -11.500 18.481 1.00 91.94 204 ASP A O 1
ATOM 1629 N N . PHE A 1 205 ? -17.979 -10.091 17.939 1.00 94.25 205 PHE A N 1
ATOM 1630 C CA . PHE A 1 205 ? -18.856 -9.144 17.249 1.00 94.25 205 PHE A CA 1
ATOM 1631 C C . PHE A 1 205 ? -19.525 -9.777 16.022 1.00 94.25 205 PHE A C 1
ATOM 1633 O O . PHE A 1 205 ? -20.668 -9.460 15.696 1.00 94.25 205 PHE A O 1
ATOM 1640 N N . MET A 1 206 ? -18.827 -10.690 15.342 1.00 93.12 206 MET A N 1
ATOM 1641 C CA . MET A 1 206 ? -19.320 -11.332 14.121 1.00 93.12 206 MET A CA 1
ATOM 1642 C C . MET A 1 206 ? -20.525 -12.227 14.398 1.00 93.12 206 MET A C 1
ATOM 1644 O O . MET A 1 206 ? -21.495 -12.215 13.640 1.00 93.12 206 MET A O 1
ATOM 1648 N N . SER A 1 207 ? -20.464 -12.977 15.493 1.00 92.81 207 SER A N 1
ATOM 1649 C CA . SER A 1 207 ? -21.527 -13.862 15.956 1.00 92.81 207 SER A CA 1
ATOM 1650 C C . SER A 1 207 ? -22.676 -13.057 16.554 1.00 92.81 207 SER A C 1
ATOM 1652 O O . SER A 1 207 ? -23.833 -13.344 16.248 1.00 92.81 207 SER A O 1
ATOM 1654 N N . PHE A 1 208 ? -22.374 -12.010 17.331 1.00 94.56 208 PHE A N 1
ATOM 1655 C CA . PHE A 1 208 ? -23.381 -11.170 17.983 1.00 94.56 208 PHE A CA 1
ATOM 1656 C C . PHE A 1 208 ? -24.329 -10.501 16.976 1.00 94.56 208 PHE A C 1
ATOM 1658 O O . PHE A 1 208 ? -25.547 -10.598 17.110 1.00 94.56 208 PHE A O 1
ATOM 1665 N N . PHE A 1 209 ? -23.787 -9.897 15.913 1.00 94.50 209 PHE A N 1
ATOM 1666 C CA . PHE A 1 209 ? -24.590 -9.207 14.896 1.00 94.50 209 PHE A CA 1
ATOM 1667 C C . PHE A 1 209 ? -25.057 -10.112 13.742 1.00 94.50 209 PHE A C 1
ATOM 1669 O O . PHE A 1 209 ? -25.647 -9.628 12.781 1.00 94.50 209 PHE A O 1
ATOM 1676 N N . SER A 1 210 ? -24.829 -11.427 13.810 1.00 91.62 210 SER A N 1
ATOM 1677 C CA . SER A 1 210 ? -25.107 -12.354 12.697 1.00 91.62 210 SER A CA 1
ATOM 1678 C C . SER A 1 210 ? -26.577 -12.419 12.265 1.00 91.62 210 SER A C 1
ATOM 1680 O O . SER A 1 210 ? -26.852 -12.671 11.094 1.00 91.62 210 SER A O 1
ATOM 1682 N N . ASN A 1 211 ? -27.505 -12.161 13.190 1.00 90.62 211 ASN A N 1
ATOM 1683 C CA . ASN A 1 211 ? -28.949 -12.186 12.941 1.00 90.62 211 ASN A CA 1
ATOM 1684 C C . ASN A 1 211 ? -29.503 -10.853 12.410 1.00 90.62 211 ASN A C 1
ATOM 1686 O O . ASN A 1 211 ? -30.695 -10.754 12.121 1.00 90.62 211 ASN A O 1
ATOM 1690 N N . PHE A 1 212 ? -28.670 -9.817 12.306 1.00 92.75 212 PHE A N 1
ATOM 1691 C CA . PHE A 1 212 ? -29.085 -8.519 11.787 1.00 92.75 212 PHE A CA 1
ATOM 1692 C C . PHE A 1 212 ? -29.115 -8.529 10.256 1.00 92.75 212 PHE A C 1
ATOM 1694 O O . PHE A 1 212 ? -28.419 -9.303 9.597 1.00 92.75 212 PHE A O 1
ATOM 1701 N N . ASN A 1 213 ? -29.901 -7.623 9.672 1.00 91.62 213 ASN A N 1
ATOM 1702 C CA . ASN A 1 213 ? -29.988 -7.488 8.223 1.00 91.62 213 ASN A CA 1
ATOM 1703 C C . ASN A 1 213 ? -28.665 -6.965 7.640 1.00 91.62 213 ASN A C 1
ATOM 1705 O O . ASN A 1 213 ? -28.321 -5.789 7.800 1.00 91.62 213 ASN A O 1
ATOM 1709 N N . GLN A 1 214 ? -27.924 -7.842 6.966 1.00 96.69 214 GLN A N 1
ATOM 1710 C CA . GLN A 1 214 ? -26.686 -7.485 6.281 1.00 96.69 214 GLN A CA 1
ATOM 1711 C C . GLN A 1 214 ? -27.016 -6.752 4.977 1.00 96.69 214 GLN A C 1
ATOM 1713 O O . GLN A 1 214 ? -27.696 -7.291 4.107 1.00 96.69 214 GLN A O 1
ATOM 1718 N N . VAL A 1 215 ? -26.498 -5.537 4.821 1.00 96.12 215 VAL A N 1
ATOM 1719 C CA . VAL A 1 215 ? -26.742 -4.686 3.646 1.00 96.12 215 VAL A CA 1
ATOM 1720 C C . VAL A 1 215 ? -25.566 -4.638 2.678 1.00 96.12 215 VAL A C 1
ATOM 1722 O O . VAL A 1 215 ? -25.764 -4.343 1.503 1.00 96.12 215 VAL A O 1
ATOM 1725 N N . ASP A 1 216 ? -24.349 -4.909 3.152 1.00 95.75 216 ASP A N 1
ATOM 1726 C CA . ASP A 1 216 ? -23.147 -4.885 2.319 1.00 95.75 216 ASP A CA 1
ATOM 1727 C C . ASP A 1 216 ? -22.043 -5.783 2.909 1.00 95.75 216 ASP A C 1
ATOM 1729 O O . ASP A 1 216 ? -22.089 -6.193 4.076 1.00 95.75 216 ASP A O 1
ATOM 1733 N N . PHE A 1 217 ? -21.052 -6.110 2.084 1.00 96.19 217 PHE A N 1
ATOM 1734 C CA . PHE A 1 217 ? -19.933 -6.980 2.420 1.00 96.19 217 PHE A CA 1
ATOM 1735 C C . PHE A 1 217 ? -18.664 -6.537 1.687 1.00 96.19 217 PHE A C 1
ATOM 1737 O O . PHE A 1 217 ? -18.679 -6.300 0.481 1.00 96.19 217 PHE A O 1
ATOM 1744 N N . GLN A 1 218 ? -17.537 -6.488 2.396 1.00 96.62 218 GLN A N 1
ATOM 1745 C CA . GLN A 1 218 ? -16.255 -6.062 1.835 1.00 96.62 218 GLN A CA 1
ATOM 1746 C C . GLN A 1 218 ? -15.153 -7.054 2.193 1.00 96.62 218 GLN A C 1
ATOM 1748 O O . GLN A 1 218 ? -14.857 -7.244 3.366 1.00 96.62 218 GLN A O 1
ATOM 1753 N N . ASN A 1 219 ? -14.494 -7.633 1.188 1.00 97.62 219 ASN A N 1
ATOM 1754 C CA . ASN A 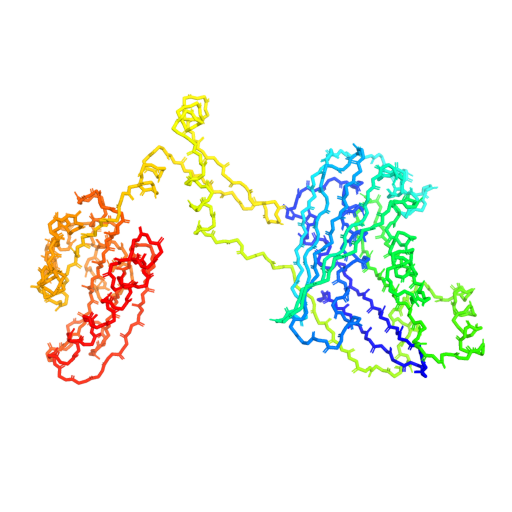1 219 ? -13.230 -8.346 1.389 1.00 97.62 219 ASN A CA 1
ATOM 1755 C C . ASN A 1 219 ? -12.069 -7.361 1.468 1.00 97.62 219 ASN A C 1
ATOM 1757 O O . ASN A 1 219 ? -12.094 -6.318 0.809 1.00 97.62 219 ASN A O 1
ATOM 1761 N N . TRP A 1 220 ? -11.039 -7.730 2.216 1.00 97.69 220 TRP A N 1
ATOM 1762 C CA . TRP A 1 220 ? -9.836 -6.933 2.359 1.00 97.69 220 TRP A CA 1
ATOM 1763 C C . TRP A 1 220 ? -8.596 -7.723 1.951 1.00 97.69 220 TRP A C 1
ATOM 1765 O O . TRP A 1 220 ? -8.472 -8.905 2.260 1.00 97.69 220 TRP A O 1
ATOM 1775 N N . ASP A 1 221 ? -7.633 -7.020 1.359 1.00 96.88 221 ASP A N 1
ATOM 1776 C CA . ASP A 1 221 ? -6.319 -7.535 1.003 1.00 96.88 221 ASP A CA 1
ATOM 1777 C C . ASP A 1 221 ? -5.215 -6.522 1.314 1.00 96.88 221 ASP A C 1
ATOM 1779 O O . ASP A 1 221 ? -5.338 -5.323 1.047 1.00 96.88 221 ASP A O 1
ATOM 1783 N N . TYR A 1 222 ? -4.075 -7.018 1.808 1.00 96.00 222 TYR A N 1
ATOM 1784 C CA . TYR A 1 222 ? -2.878 -6.188 1.947 1.00 96.00 222 TYR A CA 1
ATOM 1785 C C . TYR A 1 222 ? -2.183 -6.015 0.590 1.00 96.00 222 TYR A C 1
ATOM 1787 O O . TYR A 1 222 ? -1.543 -6.961 0.108 1.00 96.00 222 TYR A O 1
ATOM 1795 N N . ILE A 1 223 ? -2.285 -4.826 -0.014 1.00 94.38 223 ILE A N 1
ATOM 1796 C CA . ILE A 1 223 ? -1.772 -4.523 -1.360 1.00 94.38 223 ILE A CA 1
ATOM 1797 C C . ILE A 1 223 ? -0.930 -3.247 -1.337 1.00 94.38 223 ILE A C 1
ATOM 1799 O O . ILE A 1 223 ? -1.401 -2.162 -1.003 1.00 94.38 223 ILE A O 1
ATOM 1803 N N . CYS A 1 224 ? 0.327 -3.361 -1.773 1.00 90.75 224 CYS A N 1
ATOM 1804 C CA . CYS A 1 224 ? 1.201 -2.212 -1.980 1.00 90.75 224 CYS A CA 1
ATOM 1805 C C . CYS A 1 224 ? 1.457 -1.973 -3.470 1.00 90.75 224 CYS A C 1
ATOM 1807 O O . CYS A 1 224 ? 1.891 -2.866 -4.190 1.00 90.75 224 CYS A O 1
ATOM 1809 N N . ASN A 1 225 ? 1.264 -0.730 -3.911 1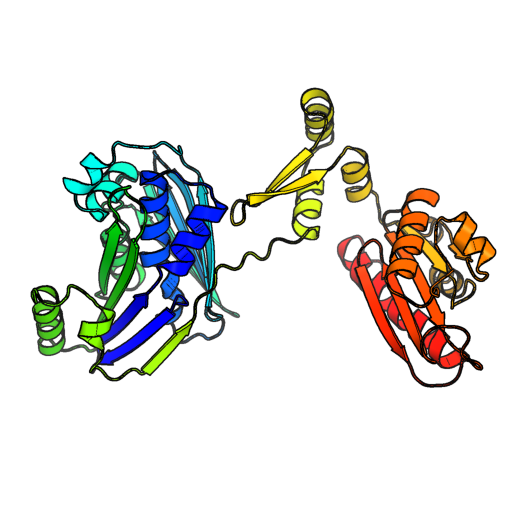.00 85.12 225 ASN A N 1
ATOM 1810 C CA . ASN A 1 225 ? 1.419 -0.318 -5.309 1.00 85.12 225 ASN A CA 1
ATOM 1811 C C . ASN A 1 225 ? 2.841 0.185 -5.635 1.00 85.12 225 ASN A C 1
ATOM 1813 O O . ASN A 1 225 ? 3.010 1.041 -6.505 1.00 85.12 225 ASN A O 1
ATOM 1817 N N . CYS A 1 226 ? 3.870 -0.272 -4.913 1.00 83.81 226 CYS A N 1
ATOM 1818 C CA . CYS A 1 226 ? 5.245 0.159 -5.166 1.00 83.81 226 CYS A CA 1
ATOM 1819 C C . CYS A 1 226 ? 5.742 -0.380 -6.518 1.00 83.81 226 CYS A C 1
ATOM 1821 O O . CYS A 1 226 ? 5.800 -1.587 -6.741 1.00 83.81 226 CYS A O 1
ATOM 1823 N N . LYS A 1 227 ? 6.129 0.520 -7.425 1.00 83.44 227 LYS A N 1
ATOM 1824 C CA . LYS A 1 227 ? 6.688 0.174 -8.740 1.00 83.44 227 LYS A CA 1
ATOM 1825 C C . LYS A 1 227 ? 8.134 0.642 -8.839 1.00 83.44 227 LYS A C 1
ATOM 1827 O O . LYS A 1 227 ? 8.494 1.626 -8.196 1.00 83.44 227 LYS A O 1
ATOM 1832 N N . LYS A 1 228 ? 8.942 -0.018 -9.681 1.00 79.62 228 LYS A N 1
ATOM 1833 C CA . LYS A 1 228 ? 10.334 0.389 -9.975 1.00 79.62 228 LYS A CA 1
ATOM 1834 C C . LYS A 1 228 ? 10.415 1.875 -10.351 1.00 79.62 228 LYS A C 1
ATOM 1836 O O . LYS A 1 228 ? 11.207 2.601 -9.763 1.00 79.62 228 LYS A O 1
ATOM 1841 N N . ALA A 1 229 ? 9.490 2.331 -11.196 1.00 76.81 229 ALA A N 1
ATOM 1842 C CA . ALA A 1 229 ? 9.374 3.725 -11.620 1.00 76.81 229 ALA A CA 1
ATOM 1843 C C . ALA A 1 229 ? 9.261 4.733 -10.455 1.00 76.81 229 ALA A C 1
ATOM 1845 O O . ALA A 1 229 ? 9.782 5.839 -10.555 1.00 76.81 229 ALA A O 1
ATOM 1846 N N . ASN A 1 230 ? 8.631 4.364 -9.330 1.00 84.00 230 ASN A N 1
ATOM 1847 C CA . ASN A 1 230 ? 8.530 5.254 -8.165 1.00 84.00 230 ASN A CA 1
ATOM 1848 C C . ASN A 1 230 ? 9.896 5.438 -7.488 1.00 84.00 230 ASN A C 1
ATOM 1850 O O . ASN A 1 230 ? 10.225 6.529 -7.037 1.00 84.00 230 ASN A O 1
ATOM 1854 N N . PHE A 1 231 ? 10.699 4.374 -7.427 1.00 87.00 231 PHE A N 1
ATOM 1855 C CA . PHE A 1 231 ? 12.048 4.438 -6.869 1.00 87.00 231 PHE A CA 1
ATOM 1856 C C . PHE A 1 231 ? 12.991 5.240 -7.773 1.00 87.00 231 PHE A C 1
ATOM 1858 O O . PHE A 1 231 ? 13.769 6.047 -7.278 1.00 87.00 231 PHE A O 1
ATOM 1865 N N . GLU A 1 232 ? 12.875 5.085 -9.093 1.00 84.06 232 GLU A N 1
ATOM 1866 C CA . GLU A 1 232 ? 13.631 5.885 -10.067 1.00 84.06 232 GLU A CA 1
ATOM 1867 C C . GLU A 1 232 ? 13.241 7.367 -10.037 1.00 84.06 232 GLU A C 1
ATOM 1869 O O . GLU A 1 232 ? 14.091 8.235 -10.225 1.00 84.06 232 GLU A O 1
ATOM 1874 N N . ALA A 1 233 ? 11.966 7.682 -9.785 1.00 84.44 233 ALA A N 1
ATOM 1875 C CA . ALA A 1 233 ? 11.528 9.059 -9.580 1.00 84.44 233 ALA A CA 1
ATOM 1876 C C . ALA A 1 233 ? 12.181 9.676 -8.334 1.00 84.44 233 ALA A C 1
ATOM 1878 O O . ALA A 1 233 ? 12.659 10.803 -8.408 1.00 84.44 233 ALA A O 1
ATOM 1879 N N . ASN A 1 234 ? 12.275 8.925 -7.231 1.00 88.06 234 ASN A N 1
ATOM 1880 C CA . ASN A 1 234 ? 12.969 9.375 -6.021 1.00 88.06 234 ASN A CA 1
ATOM 1881 C C . ASN A 1 234 ? 14.479 9.528 -6.238 1.00 88.06 234 ASN A C 1
ATOM 1883 O O . ASN A 1 234 ? 15.073 10.464 -5.714 1.00 88.06 234 ASN A O 1
ATOM 1887 N N . LEU A 1 235 ? 15.096 8.650 -7.037 1.00 91.06 235 LEU A N 1
ATOM 1888 C CA . LEU A 1 235 ? 16.519 8.737 -7.375 1.00 91.06 235 LEU A CA 1
ATOM 1889 C C . LEU A 1 235 ? 16.862 10.088 -8.026 1.00 91.06 235 LEU A C 1
ATOM 1891 O O . LEU A 1 235 ? 17.898 10.663 -7.716 1.00 91.06 235 LEU A O 1
ATOM 1895 N N . LYS A 1 236 ? 15.968 10.635 -8.861 1.00 88.06 236 LYS A N 1
ATOM 1896 C CA . LYS A 1 236 ? 16.139 11.953 -9.506 1.00 88.06 236 LYS A CA 1
ATOM 1897 C C . LYS A 1 236 ? 16.076 13.139 -8.540 1.00 88.06 236 LYS A C 1
ATOM 1899 O O . LYS A 1 236 ? 16.454 14.234 -8.931 1.00 88.06 236 LYS A O 1
ATOM 1904 N N . LEU A 1 237 ? 15.564 12.948 -7.323 1.00 90.00 237 LEU A N 1
ATOM 1905 C CA . LEU A 1 237 ? 15.475 14.013 -6.319 1.00 90.00 237 LEU A CA 1
ATOM 1906 C C . LEU A 1 237 ? 16.787 14.207 -5.550 1.00 90.00 237 LEU A C 1
ATOM 1908 O O . LEU A 1 237 ? 16.932 15.221 -4.875 1.00 90.00 237 LEU A O 1
ATOM 1912 N N . LEU A 1 238 ? 17.717 13.249 -5.630 1.00 92.75 238 LEU A N 1
ATOM 1913 C CA . LEU A 1 238 ? 19.016 13.347 -4.969 1.00 92.75 238 LEU A CA 1
ATOM 1914 C C . LEU A 1 238 ? 19.933 14.307 -5.727 1.00 92.75 238 LEU A C 1
ATOM 1916 O O . LEU A 1 238 ? 20.039 14.211 -6.956 1.00 92.75 238 LEU A O 1
ATOM 1920 N N . SER A 1 239 ? 20.625 15.179 -4.992 1.00 93.50 239 SER A N 1
ATOM 1921 C CA . SER A 1 239 ? 21.673 16.022 -5.563 1.00 93.50 239 SER A CA 1
ATOM 1922 C C . SER A 1 239 ? 22.916 15.195 -5.903 1.00 93.50 239 SER A C 1
ATOM 1924 O O . SER A 1 239 ? 23.061 14.042 -5.483 1.00 93.50 239 SER A O 1
ATOM 1926 N N . GLN A 1 240 ? 23.832 15.776 -6.678 1.00 93.12 240 GLN A N 1
ATOM 1927 C CA . GLN A 1 240 ? 25.092 15.104 -6.975 1.00 93.12 240 GLN A CA 1
ATOM 1928 C C . GLN A 1 240 ? 25.927 14.889 -5.703 1.00 93.12 240 GLN A C 1
ATOM 1930 O O . GLN A 1 240 ? 26.525 13.825 -5.554 1.00 93.12 240 GLN A O 1
ATOM 1935 N N . GLU A 1 241 ? 25.924 15.852 -4.775 1.00 95.69 241 GLU A N 1
ATOM 1936 C CA . GLU A 1 241 ? 26.644 15.741 -3.503 1.00 95.69 241 GLU A CA 1
ATOM 1937 C C . GLU A 1 241 ? 26.120 14.574 -2.653 1.00 95.69 241 GLU A C 1
ATOM 1939 O O . GLU A 1 241 ? 26.917 13.782 -2.146 1.00 95.69 241 GLU A O 1
ATOM 1944 N N . ASP A 1 242 ? 24.794 14.413 -2.552 1.00 95.25 242 ASP A N 1
ATOM 1945 C CA . ASP A 1 242 ? 24.171 13.301 -1.821 1.00 95.25 242 ASP A CA 1
ATOM 1946 C C . ASP A 1 242 ? 24.565 11.949 -2.422 1.00 95.25 242 ASP A C 1
ATOM 1948 O O . ASP A 1 242 ? 24.896 11.000 -1.708 1.00 95.25 242 ASP A O 1
ATOM 1952 N N . VAL A 1 243 ? 24.539 11.850 -3.752 1.00 95.00 243 VAL A N 1
ATOM 1953 C CA . VAL A 1 243 ? 24.910 10.629 -4.473 1.00 95.00 243 VAL A CA 1
ATOM 1954 C C . VAL A 1 243 ? 26.371 10.288 -4.253 1.00 95.00 243 VAL A C 1
ATOM 1956 O O . VAL A 1 243 ? 26.680 9.139 -3.938 1.00 95.00 243 VAL A O 1
ATOM 1959 N N . ASP A 1 244 ? 27.264 11.264 -4.396 1.00 94.75 244 ASP A N 1
ATOM 1960 C CA . ASP A 1 244 ? 28.695 11.051 -4.217 1.00 94.75 244 ASP A CA 1
ATOM 1961 C C . ASP A 1 244 ? 29.001 10.605 -2.781 1.00 94.75 244 ASP A C 1
ATOM 1963 O O . ASP A 1 244 ? 29.671 9.587 -2.598 1.00 94.75 244 ASP A O 1
ATOM 1967 N N . PHE A 1 245 ? 28.393 11.243 -1.775 1.00 96.31 245 PHE A N 1
ATOM 1968 C CA . PHE A 1 245 ? 28.491 10.819 -0.376 1.00 96.31 245 PHE A CA 1
ATOM 1969 C C . PHE A 1 245 ? 27.980 9.386 -0.151 1.00 96.31 245 PHE A C 1
ATOM 1971 O O . PHE A 1 245 ? 28.657 8.564 0.478 1.00 96.31 245 PHE A O 1
ATOM 1978 N N . LEU A 1 246 ? 26.789 9.055 -0.667 1.00 95.25 246 LEU A N 1
ATOM 1979 C CA . LEU A 1 246 ? 26.185 7.731 -0.494 1.00 95.25 246 LEU A CA 1
ATOM 1980 C C . LEU A 1 246 ? 27.021 6.632 -1.160 1.00 95.25 246 LEU A C 1
ATOM 1982 O O . LEU A 1 246 ? 27.221 5.560 -0.582 1.00 95.25 246 LEU A O 1
ATOM 1986 N N . ILE A 1 247 ? 27.539 6.890 -2.360 1.00 94.44 247 ILE A N 1
ATOM 1987 C CA . ILE A 1 247 ? 28.370 5.940 -3.100 1.00 94.44 247 ILE A CA 1
ATOM 1988 C C . ILE A 1 247 ? 29.749 5.803 -2.457 1.00 94.44 247 ILE A C 1
ATOM 1990 O O . ILE A 1 247 ? 30.242 4.684 -2.332 1.00 94.44 247 ILE A O 1
ATOM 1994 N N . GLU A 1 248 ? 30.371 6.885 -1.996 1.00 95.62 248 GLU A N 1
ATOM 1995 C CA . GLU A 1 248 ? 31.665 6.814 -1.318 1.00 95.62 248 GLU A CA 1
ATOM 1996 C C . GLU A 1 248 ? 31.568 5.986 -0.031 1.00 95.62 248 GLU A C 1
ATOM 1998 O O . GLU A 1 248 ? 32.320 5.014 0.132 1.00 95.62 248 GLU A O 1
ATOM 2003 N N . LYS A 1 249 ? 30.596 6.324 0.827 1.00 95.56 249 LYS A N 1
ATOM 2004 C CA . LYS A 1 249 ? 30.438 5.766 2.174 1.00 95.56 249 LYS A CA 1
ATOM 2005 C C . LYS A 1 249 ? 29.779 4.390 2.199 1.00 95.56 249 LYS A C 1
ATOM 2007 O O . LYS A 1 249 ? 30.209 3.523 2.954 1.00 95.56 249 LYS A O 1
ATOM 2012 N N . TYR A 1 250 ? 28.741 4.173 1.390 1.00 93.56 250 TYR A N 1
ATOM 2013 C CA . TYR A 1 250 ? 27.919 2.957 1.439 1.00 93.56 250 TYR A CA 1
ATOM 2014 C C . TYR A 1 250 ? 28.019 2.087 0.181 1.00 93.56 250 TYR A C 1
ATOM 2016 O O . TYR A 1 250 ? 27.463 0.988 0.171 1.00 93.56 250 TYR A O 1
ATOM 2024 N N . LYS A 1 251 ? 28.724 2.540 -0.870 1.00 92.56 251 LYS A N 1
ATOM 2025 C CA . LYS A 1 251 ? 28.893 1.849 -2.170 1.00 92.56 251 LYS A CA 1
ATOM 2026 C C . LYS A 1 251 ?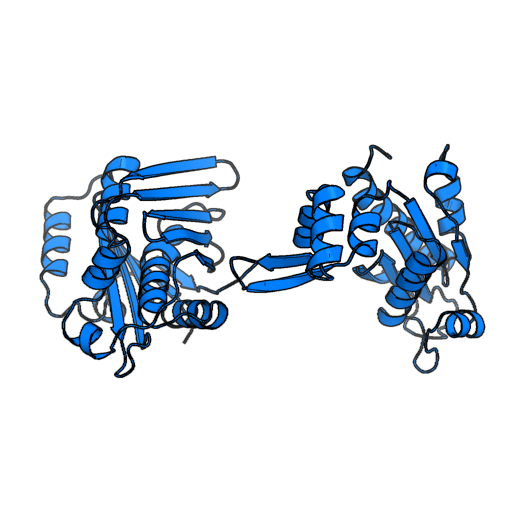 27.594 1.595 -2.947 1.00 92.56 251 LYS A C 1
ATOM 2028 O O . LYS A 1 251 ? 27.627 0.932 -3.980 1.00 92.56 251 LYS A O 1
ATOM 2033 N N . LYS A 1 252 ? 26.455 2.107 -2.474 1.00 91.44 252 LYS A N 1
ATOM 2034 C CA . LYS A 1 252 ? 25.128 1.950 -3.086 1.00 91.44 252 LYS A CA 1
ATOM 2035 C C . LYS A 1 252 ? 24.177 3.043 -2.602 1.00 91.44 252 LYS A C 1
ATOM 2037 O O . LYS A 1 252 ? 24.327 3.555 -1.495 1.00 91.44 252 LYS A O 1
ATOM 2042 N N . ILE A 1 253 ? 23.136 3.290 -3.385 1.00 94.06 253 ILE A N 1
ATOM 2043 C CA . ILE A 1 253 ? 21.939 4.030 -2.981 1.00 94.06 253 ILE A CA 1
ATOM 2044 C C . ILE A 1 253 ? 20.832 2.999 -2.769 1.00 94.06 253 ILE A C 1
ATOM 2046 O O . ILE A 1 253 ? 20.579 2.176 -3.646 1.00 94.06 253 ILE A O 1
ATOM 2050 N N . GLU A 1 254 ? 20.176 2.994 -1.610 1.00 93.19 254 GLU A N 1
ATOM 2051 C CA . GLU A 1 254 ? 19.126 2.021 -1.299 1.00 93.19 254 GLU A CA 1
ATOM 2052 C C . GLU A 1 254 ? 17.846 2.729 -0.860 1.00 93.19 254 GLU A C 1
ATOM 2054 O O . GLU A 1 254 ? 17.807 3.383 0.178 1.00 93.19 254 GLU A O 1
ATOM 2059 N N . PHE A 1 255 ? 16.782 2.567 -1.644 1.00 91.94 255 PHE A N 1
ATOM 2060 C CA . PHE A 1 255 ? 15.452 3.035 -1.279 1.00 91.94 255 PHE A CA 1
ATOM 2061 C C . PHE A 1 255 ? 14.610 1.875 -0.768 1.00 91.94 255 PHE A C 1
ATOM 2063 O O . PHE A 1 255 ? 14.479 0.847 -1.434 1.00 91.94 255 PHE A O 1
ATOM 2070 N N . LYS A 1 256 ? 13.962 2.074 0.378 1.00 91.44 256 LYS A N 1
ATOM 2071 C CA . LYS A 1 256 ? 13.056 1.101 0.990 1.00 91.44 256 LYS A CA 1
ATOM 2072 C C . LYS A 1 256 ? 11.638 1.661 1.014 1.00 91.44 256 LYS A C 1
ATOM 2074 O O . LYS A 1 256 ? 11.421 2.798 1.415 1.00 91.44 256 LYS A O 1
ATOM 2079 N N . CYS A 1 257 ? 10.658 0.879 0.566 1.00 92.38 257 CYS A N 1
ATOM 2080 C CA . CYS A 1 257 ? 9.256 1.276 0.668 1.00 92.38 257 CYS A CA 1
ATOM 2081 C C . CYS A 1 257 ? 8.769 1.151 2.115 1.00 92.38 257 CYS A C 1
ATOM 2083 O O . CYS A 1 257 ? 8.809 0.062 2.677 1.00 92.38 257 CYS A O 1
ATOM 2085 N N . ASN A 1 258 ? 8.203 2.218 2.675 1.00 91.75 258 ASN A N 1
ATOM 2086 C CA . ASN A 1 258 ? 7.704 2.215 4.055 1.00 91.75 258 ASN A CA 1
ATOM 2087 C C . ASN A 1 258 ? 6.474 1.320 4.282 1.00 91.75 258 ASN A C 1
ATOM 2089 O O . ASN A 1 258 ? 6.145 1.051 5.426 1.00 91.75 258 ASN A O 1
ATOM 2093 N N . PHE A 1 259 ? 5.790 0.852 3.229 1.00 93.88 259 PHE A N 1
ATOM 2094 C CA . PHE A 1 259 ? 4.572 0.034 3.349 1.00 93.88 259 PHE A CA 1
ATOM 2095 C C . PHE A 1 259 ? 4.817 -1.470 3.196 1.00 93.88 259 PHE A C 1
ATOM 2097 O O . PHE A 1 259 ? 4.195 -2.275 3.880 1.00 93.88 259 PHE A O 1
ATOM 2104 N N . CYS A 1 260 ? 5.666 -1.873 2.248 1.00 92.38 260 CYS A N 1
ATOM 2105 C CA . CYS A 1 260 ? 5.931 -3.290 1.961 1.00 92.38 260 CYS A CA 1
ATOM 2106 C C . CYS A 1 260 ? 7.373 -3.708 2.251 1.00 92.38 260 CYS A C 1
ATOM 2108 O O . CYS A 1 260 ? 7.745 -4.844 1.973 1.00 92.38 260 CYS A O 1
ATOM 2110 N N . LEU A 1 261 ? 8.205 -2.769 2.708 1.00 90.94 261 LEU A N 1
ATOM 2111 C CA . LEU A 1 261 ? 9.634 -2.936 2.961 1.00 90.94 261 LEU A CA 1
ATOM 2112 C C . LEU A 1 261 ? 10.455 -3.464 1.773 1.00 90.94 261 LEU A C 1
ATOM 2114 O O . LEU A 1 261 ? 11.631 -3.789 1.940 1.00 90.94 261 LEU A O 1
ATOM 2118 N N . THR A 1 262 ? 9.880 -3.481 0.563 1.00 91.38 262 THR A N 1
ATOM 2119 C CA . THR A 1 262 ? 10.620 -3.776 -0.665 1.00 91.38 262 THR A CA 1
ATOM 2120 C C . THR A 1 262 ? 11.728 -2.752 -0.818 1.00 91.38 262 THR A C 1
ATOM 2122 O O . THR A 1 262 ? 11.477 -1.544 -0.795 1.00 91.38 262 THR A O 1
ATOM 2125 N N . SER A 1 263 ? 12.944 -3.259 -0.979 1.00 90.62 263 SER A N 1
ATOM 2126 C CA . SER A 1 263 ? 14.135 -2.453 -1.178 1.00 90.62 263 SER A CA 1
ATOM 2127 C C . SER A 1 263 ? 14.588 -2.505 -2.634 1.00 90.62 263 SER A C 1
ATOM 2129 O O . SER A 1 263 ? 14.523 -3.557 -3.282 1.00 90.62 263 SER A O 1
ATOM 2131 N N . LYS A 1 264 ? 15.047 -1.367 -3.153 1.00 91.06 264 LYS A N 1
ATOM 2132 C CA . LYS A 1 264 ? 15.695 -1.243 -4.457 1.00 91.06 264 LYS A CA 1
ATOM 2133 C C . LYS A 1 264 ? 17.029 -0.536 -4.292 1.00 91.06 264 LYS A C 1
ATOM 2135 O O . LYS A 1 264 ? 17.112 0.513 -3.658 1.00 91.06 264 LYS A O 1
ATOM 2140 N N . LYS A 1 265 ? 18.059 -1.149 -4.869 1.00 92.81 265 LYS A N 1
ATOM 2141 C CA . LYS A 1 265 ? 19.432 -0.656 -4.857 1.00 92.81 265 LYS A CA 1
ATOM 2142 C C . LYS A 1 265 ? 19.754 -0.056 -6.216 1.00 92.81 265 LYS A C 1
ATOM 2144 O O . LYS A 1 265 ? 19.336 -0.616 -7.227 1.00 92.81 265 LYS A O 1
ATOM 2149 N N . PHE A 1 266 ? 20.495 1.037 -6.188 1.00 91.94 266 PHE A N 1
ATOM 2150 C CA . PHE A 1 266 ? 20.960 1.787 -7.340 1.00 91.94 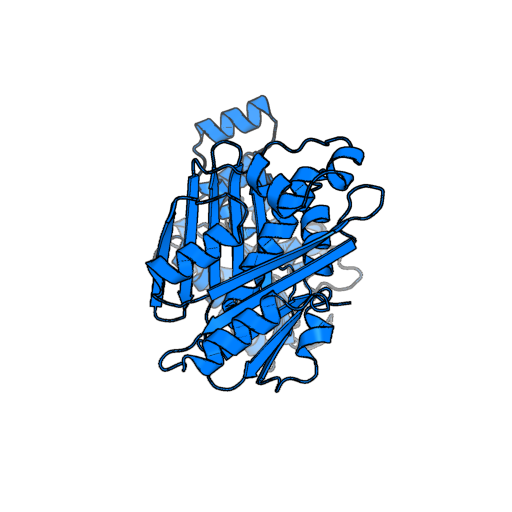266 PHE A CA 1
ATOM 2151 C C . PHE A 1 266 ? 22.434 2.144 -7.155 1.00 91.94 266 PHE A C 1
ATOM 2153 O O . PHE A 1 266 ? 22.930 2.216 -6.024 1.00 91.94 266 PHE A O 1
ATOM 2160 N N . ASP A 1 267 ? 23.119 2.384 -8.262 1.00 91.50 267 ASP A N 1
ATOM 2161 C CA . ASP A 1 267 ? 24.482 2.903 -8.287 1.00 91.50 267 ASP A CA 1
ATOM 2162 C C . ASP A 1 267 ? 24.553 4.319 -8.901 1.00 91.50 267 ASP A C 1
ATOM 2164 O O . ASP A 1 267 ? 23.541 4.962 -9.203 1.00 91.50 267 ASP A O 1
ATOM 2168 N N . LYS A 1 268 ? 25.776 4.835 -9.070 1.00 90.56 268 LYS A N 1
ATOM 2169 C CA . LYS A 1 268 ? 26.003 6.143 -9.699 1.00 90.56 268 LYS A CA 1
ATOM 2170 C C . LYS A 1 268 ? 25.589 6.157 -11.177 1.00 90.56 268 LYS A C 1
ATOM 2172 O O . LYS A 1 268 ? 25.117 7.188 -11.654 1.00 90.56 268 LYS A O 1
ATOM 2177 N N . LYS A 1 269 ? 25.736 5.040 -11.903 1.00 88.56 269 LYS A N 1
ATOM 2178 C CA . LYS A 1 269 ? 25.325 4.920 -13.313 1.00 88.56 269 LYS A CA 1
ATOM 2179 C C . LYS A 1 269 ? 23.806 5.045 -13.425 1.00 88.56 269 LYS A C 1
ATOM 2181 O O . LYS A 1 269 ? 23.335 5.772 -14.297 1.00 88.56 269 LYS A O 1
ATOM 2186 N N . ASP A 1 270 ? 23.056 4.421 -12.522 1.00 88.81 270 ASP A N 1
ATOM 2187 C CA . ASP A 1 270 ? 21.597 4.534 -12.467 1.00 88.81 270 ASP A CA 1
ATOM 2188 C C . ASP A 1 270 ? 21.148 5.986 -12.246 1.00 88.81 270 ASP A C 1
ATOM 2190 O O . ASP A 1 270 ? 20.267 6.478 -12.956 1.00 88.81 270 ASP A O 1
ATOM 2194 N N . TRP A 1 271 ? 21.775 6.707 -11.306 1.00 90.69 271 TRP A N 1
ATOM 2195 C CA . TRP A 1 271 ? 21.449 8.116 -11.046 1.00 90.69 271 TRP A CA 1
ATOM 2196 C C . TRP A 1 271 ? 21.792 9.020 -12.237 1.00 90.69 271 TRP A C 1
ATOM 2198 O O . TRP A 1 271 ? 20.973 9.853 -12.640 1.00 90.69 271 TRP A O 1
ATOM 2208 N N . LEU A 1 272 ? 22.967 8.823 -12.848 1.00 87.44 272 LEU A N 1
ATOM 2209 C CA . LEU A 1 272 ? 23.371 9.541 -14.060 1.00 87.44 272 LEU A CA 1
ATOM 2210 C C . LEU A 1 272 ? 22.378 9.294 -15.201 1.00 87.44 272 LEU A C 1
ATOM 2212 O O . LEU A 1 272 ? 21.973 10.232 -15.888 1.00 87.44 272 LEU A O 1
ATOM 2216 N N . MET A 1 273 ? 21.937 8.047 -15.380 1.00 83.31 273 MET A N 1
ATOM 2217 C CA . MET A 1 273 ? 20.968 7.686 -16.411 1.00 83.31 273 MET A CA 1
ATOM 2218 C C . MET A 1 273 ? 19.593 8.314 -16.153 1.00 83.31 273 MET A C 1
ATOM 2220 O O . MET A 1 273 ? 18.955 8.839 -17.070 1.00 83.31 273 MET A O 1
ATOM 2224 N N . ALA A 1 274 ? 19.146 8.324 -14.896 1.00 82.50 274 ALA A N 1
ATOM 2225 C CA . ALA A 1 274 ? 17.879 8.928 -14.504 1.00 82.50 274 ALA A CA 1
ATOM 2226 C C . ALA A 1 274 ? 17.841 10.442 -14.807 1.00 82.50 274 ALA A C 1
ATOM 2228 O O . ALA A 1 274 ? 16.812 10.946 -15.288 1.00 82.50 274 ALA A O 1
ATOM 2229 N N . ASN A 1 275 ? 18.967 11.133 -14.600 1.00 82.12 275 ASN A N 1
ATOM 2230 C CA . ASN A 1 275 ? 19.138 12.574 -14.820 1.00 82.12 275 ASN A CA 1
ATOM 2231 C C . ASN A 1 275 ? 19.557 12.959 -16.246 1.00 82.12 275 ASN A C 1
ATOM 2233 O O . ASN A 1 275 ? 19.497 14.134 -16.606 1.00 82.12 275 ASN A O 1
ATOM 2237 N N . LYS A 1 276 ? 19.923 11.992 -17.095 1.00 82.88 276 LYS A N 1
ATOM 2238 C CA . LYS A 1 276 ? 20.297 12.265 -18.487 1.00 82.88 276 LYS A CA 1
ATOM 2239 C C . LYS A 1 276 ? 19.142 12.957 -19.235 1.00 82.88 276 LYS A C 1
ATOM 2241 O O . LYS A 1 276 ? 17.978 12.578 -19.030 1.00 82.88 276 LYS A O 1
ATOM 2246 N N . PRO A 1 277 ? 19.405 13.947 -20.113 1.00 84.50 277 PRO A N 1
ATOM 2247 C CA . PRO A 1 277 ? 18.380 14.480 -21.005 1.00 84.50 277 PRO A CA 1
ATOM 2248 C C . PRO A 1 277 ? 17.783 13.373 -21.882 1.00 84.50 277 PRO A C 1
ATOM 2250 O O . PRO A 1 277 ? 18.363 12.293 -22.048 1.00 84.50 277 PRO A O 1
ATOM 2253 N N . PHE A 1 278 ? 16.597 13.640 -22.433 1.00 87.88 278 PHE A N 1
ATOM 2254 C CA . PHE A 1 278 ? 15.937 12.698 -23.331 1.00 87.88 278 PHE A CA 1
ATOM 2255 C C . PHE A 1 278 ? 16.884 12.316 -24.476 1.00 87.88 278 PHE A C 1
ATOM 2257 O O . PHE A 1 278 ? 17.336 13.169 -25.234 1.00 87.88 278 PHE A O 1
ATOM 2264 N N . SER A 1 279 ? 17.183 11.026 -24.573 1.00 92.62 279 SER A N 1
ATOM 2265 C CA . SER A 1 279 ? 17.990 10.445 -25.636 1.00 92.62 279 SER A CA 1
ATOM 2266 C C . SER A 1 279 ? 17.505 9.028 -25.904 1.00 92.62 279 SER A C 1
ATOM 2268 O O . SER A 1 279 ? 17.142 8.323 -24.959 1.00 92.62 279 SER A O 1
ATOM 2270 N N . ILE A 1 280 ? 17.456 8.629 -27.172 1.00 95.56 280 ILE A N 1
ATOM 2271 C CA . ILE A 1 280 ? 16.923 7.337 -27.590 1.00 95.56 280 ILE A CA 1
ATOM 2272 C C . ILE A 1 280 ? 17.786 6.678 -28.664 1.00 95.56 280 ILE A C 1
ATOM 2274 O O . ILE A 1 280 ? 18.300 7.351 -29.559 1.00 95.56 280 ILE A O 1
ATOM 2278 N N . ALA A 1 281 ? 17.913 5.359 -28.577 1.00 97.62 281 ALA A N 1
ATOM 2279 C CA . ALA A 1 281 ? 18.461 4.510 -29.624 1.00 97.62 281 ALA A CA 1
ATOM 2280 C C . ALA A 1 281 ? 17.456 3.437 -30.064 1.00 97.62 281 ALA A C 1
ATOM 2282 O O . ALA A 1 281 ? 16.506 3.118 -29.346 1.00 97.62 281 ALA A O 1
ATOM 2283 N N . THR A 1 282 ? 17.675 2.874 -31.249 1.00 98.19 282 THR A N 1
ATOM 2284 C CA . THR A 1 282 ? 16.847 1.795 -31.814 1.00 98.19 282 THR A CA 1
ATOM 2285 C C . THR A 1 282 ? 17.658 0.511 -31.970 1.00 98.19 282 THR A C 1
ATOM 2287 O O . THR A 1 282 ? 18.845 0.553 -32.289 1.00 98.19 282 THR A O 1
ATOM 2290 N N . VAL A 1 283 ? 17.034 -0.643 -31.741 1.00 97.94 283 VAL A N 1
ATOM 2291 C CA . VAL A 1 283 ? 17.610 -1.959 -32.053 1.00 97.94 283 VAL A CA 1
ATOM 2292 C C . VAL A 1 283 ? 16.577 -2.764 -32.838 1.00 97.94 283 VAL A C 1
ATOM 2294 O O . VAL A 1 283 ? 15.584 -3.244 -32.300 1.00 97.94 283 VAL A O 1
ATOM 2297 N N . GLU A 1 284 ? 16.770 -2.874 -34.145 1.00 97.31 284 GLU A N 1
ATOM 2298 C CA . GLU A 1 284 ? 15.742 -3.310 -35.086 1.00 97.31 284 GLU A CA 1
ATOM 2299 C C . GLU A 1 284 ? 16.088 -4.672 -35.691 1.00 97.31 284 GLU A C 1
ATOM 2301 O O . GLU A 1 284 ? 17.143 -4.847 -36.293 1.00 97.31 284 GLU A O 1
ATOM 2306 N N . SER A 1 285 ? 15.180 -5.641 -35.574 1.00 93.25 285 SER A N 1
ATOM 2307 C CA . SER A 1 285 ? 15.225 -6.883 -36.355 1.00 93.25 285 SER A CA 1
ATOM 2308 C C . SER A 1 285 ? 14.114 -6.903 -37.398 1.00 93.25 285 SER A C 1
ATOM 2310 O O . SER A 1 285 ? 14.382 -7.159 -38.559 1.00 93.25 285 SER A O 1
ATOM 2312 N N . LEU A 1 286 ? 12.868 -6.615 -37.014 1.00 90.38 286 LEU A N 1
ATOM 2313 C CA . LEU A 1 286 ? 11.712 -6.730 -37.915 1.00 90.38 286 LEU A CA 1
ATOM 2314 C C . LEU A 1 286 ? 11.661 -5.624 -38.981 1.00 90.38 286 LEU A C 1
ATOM 2316 O O . LEU A 1 286 ? 11.297 -5.861 -40.131 1.00 90.38 286 LEU A O 1
ATOM 2320 N N . THR A 1 287 ? 12.021 -4.409 -38.581 1.00 93.25 287 THR A N 1
ATOM 2321 C CA . THR A 1 287 ? 11.765 -3.164 -39.317 1.00 93.25 287 THR A CA 1
ATOM 2322 C C . THR A 1 287 ? 12.949 -2.696 -40.163 1.00 93.25 287 THR A C 1
ATOM 2324 O O . THR A 1 287 ? 12.803 -1.765 -40.947 1.00 93.25 287 THR A O 1
ATOM 2327 N N . GLY A 1 288 ? 14.119 -3.331 -40.033 1.00 90.50 288 GLY A N 1
ATOM 2328 C CA . GLY A 1 288 ? 15.273 -3.088 -40.908 1.00 90.50 288 GLY A CA 1
ATOM 2329 C C . GLY A 1 288 ? 15.825 -1.656 -40.903 1.00 90.50 288 GLY A C 1
ATOM 2330 O O . GLY A 1 288 ? 16.422 -1.249 -41.893 1.00 90.50 288 GLY A O 1
ATOM 2331 N N . GLY A 1 289 ? 15.624 -0.882 -39.832 1.00 95.38 289 GLY A N 1
ATOM 2332 C CA . GLY A 1 289 ? 16.034 0.526 -39.761 1.00 95.38 289 GLY A CA 1
ATOM 2333 C C . GLY A 1 289 ? 14.897 1.520 -40.024 1.00 95.38 289 GLY A C 1
ATOM 2334 O O . GLY A 1 289 ? 15.115 2.730 -39.957 1.00 95.38 289 GLY A O 1
ATOM 2335 N N . ALA A 1 290 ? 13.686 1.048 -40.338 1.00 96.69 290 ALA A N 1
ATOM 2336 C CA . ALA A 1 290 ? 12.551 1.921 -40.619 1.00 96.69 290 ALA A CA 1
ATOM 2337 C C . ALA A 1 290 ? 12.133 2.768 -39.406 1.00 96.69 290 ALA A C 1
ATOM 2339 O O . ALA A 1 290 ? 11.700 3.905 -39.589 1.00 96.69 290 ALA A O 1
ATOM 2340 N N . LEU A 1 291 ? 12.300 2.273 -38.172 1.00 96.81 291 LEU A N 1
ATOM 2341 C CA . LEU A 1 291 ? 12.001 3.080 -36.988 1.00 96.81 291 LEU A CA 1
ATOM 2342 C C . LEU A 1 291 ? 13.034 4.191 -36.802 1.00 96.81 291 LEU A C 1
ATOM 2344 O O . LEU A 1 291 ? 12.653 5.334 -36.551 1.00 96.81 291 LEU A O 1
ATOM 2348 N N . ALA A 1 292 ? 14.323 3.886 -36.965 1.00 97.31 292 ALA A N 1
ATOM 2349 C CA . ALA A 1 292 ? 15.374 4.896 -36.992 1.00 97.31 292 ALA A CA 1
ATOM 2350 C C . ALA A 1 292 ? 15.086 5.963 -38.059 1.00 97.31 292 ALA A C 1
ATOM 2352 O O . ALA A 1 292 ? 15.125 7.156 -37.753 1.00 97.31 292 ALA A O 1
ATOM 2353 N N . ALA A 1 293 ? 14.729 5.538 -39.277 1.00 97.00 293 ALA A N 1
ATOM 2354 C CA . ALA A 1 293 ? 14.376 6.426 -40.382 1.00 97.00 293 ALA A CA 1
ATOM 2355 C C . ALA A 1 293 ? 13.191 7.342 -40.034 1.00 97.00 293 ALA A C 1
ATOM 2357 O O . ALA A 1 293 ? 13.224 8.537 -40.317 1.00 97.00 293 ALA A O 1
ATOM 2358 N N . GLU A 1 294 ? 12.163 6.807 -39.377 1.00 95.69 294 GLU A N 1
ATOM 2359 C CA . GLU A 1 294 ? 10.998 7.582 -38.955 1.00 95.69 294 GLU A CA 1
ATOM 2360 C C . GLU A 1 294 ? 11.336 8.593 -37.848 1.00 95.69 294 GLU A C 1
ATOM 2362 O O . GLU A 1 294 ? 10.883 9.735 -37.889 1.00 95.69 294 GLU A O 1
ATOM 2367 N N . ILE A 1 295 ? 12.194 8.224 -36.892 1.00 93.81 295 ILE A N 1
ATOM 2368 C CA . ILE A 1 295 ? 12.648 9.134 -35.830 1.00 93.81 295 ILE A CA 1
ATOM 2369 C C . ILE A 1 295 ? 13.437 10.316 -36.415 1.00 93.81 295 ILE A C 1
ATOM 2371 O O . ILE A 1 295 ? 13.220 11.460 -36.001 1.00 93.81 295 ILE A O 1
ATOM 2375 N N . VAL A 1 296 ? 14.331 10.070 -37.380 1.00 94.88 296 VAL A N 1
ATOM 2376 C CA . VAL A 1 296 ? 15.184 11.128 -37.956 1.00 94.88 296 VAL A CA 1
ATOM 2377 C C . VAL A 1 296 ? 14.447 12.083 -38.893 1.00 94.88 296 VAL A C 1
ATOM 2379 O O . VAL A 1 296 ? 14.956 13.175 -39.142 1.00 94.88 296 VAL A O 1
ATOM 2382 N N . LYS A 1 297 ? 13.228 11.749 -39.347 1.00 93.69 297 LYS A N 1
ATOM 2383 C CA . LYS A 1 297 ? 12.362 12.703 -40.070 1.00 93.69 297 LYS A CA 1
ATOM 2384 C C . LYS A 1 297 ? 12.043 13.941 -39.236 1.00 93.69 297 LYS A C 1
ATOM 2386 O O . LYS A 1 297 ? 11.706 14.987 -39.789 1.00 93.69 297 LYS A O 1
ATOM 2391 N N . LYS A 1 298 ? 12.135 13.848 -37.907 1.00 87.06 298 LYS A N 1
ATOM 2392 C CA . LYS A 1 298 ? 11.881 14.981 -37.028 1.00 87.06 298 LYS A CA 1
ATOM 2393 C C . LYS A 1 298 ? 13.044 15.989 -37.063 1.00 87.06 298 LYS A C 1
ATOM 2395 O O . LYS A 1 298 ? 14.169 15.633 -36.703 1.00 87.06 298 LYS A O 1
ATOM 2400 N N . PRO A 1 299 ? 12.785 17.278 -37.353 1.00 88.75 299 PRO A N 1
ATOM 2401 C CA . PRO A 1 299 ? 13.802 18.316 -37.242 1.00 88.75 299 PRO A CA 1
ATOM 2402 C C . PRO A 1 299 ? 14.449 18.345 -35.850 1.00 88.75 299 PRO A C 1
ATOM 2404 O O . PRO A 1 299 ? 13.766 18.348 -34.823 1.00 88.75 299 PRO A O 1
ATOM 2407 N N . GLY A 1 300 ? 15.783 18.360 -35.819 1.00 87.69 300 GLY A N 1
ATOM 2408 C CA . GLY A 1 300 ? 16.557 18.331 -34.577 1.00 87.69 300 GLY A CA 1
ATOM 2409 C C . GLY A 1 300 ? 16.736 16.942 -33.957 1.00 87.69 300 GLY A C 1
ATOM 2410 O O . GLY A 1 300 ? 17.176 16.870 -32.809 1.00 87.69 300 GLY A O 1
ATOM 2411 N N . ALA A 1 301 ? 16.442 15.856 -34.686 1.00 90.12 301 ALA A N 1
ATOM 2412 C CA . ALA A 1 301 ? 16.681 14.482 -34.234 1.00 90.12 301 ALA A CA 1
ATOM 2413 C C . ALA A 1 301 ? 18.110 14.244 -33.727 1.00 90.12 301 ALA A C 1
ATOM 2415 O O . ALA A 1 301 ? 18.284 13.539 -32.741 1.00 90.12 301 ALA A O 1
ATOM 2416 N N . SER A 1 302 ? 19.118 14.910 -34.297 1.00 90.69 302 SER A N 1
ATOM 2417 C CA . SER A 1 302 ? 20.516 14.834 -33.840 1.00 90.69 302 SER A CA 1
ATOM 2418 C C . SER A 1 302 ? 20.733 15.215 -32.369 1.00 90.69 302 SER A C 1
ATOM 2420 O O . SER A 1 302 ? 21.737 14.829 -31.782 1.00 90.69 302 SER A O 1
ATOM 2422 N N . LYS A 1 303 ? 19.802 15.952 -31.745 1.00 88.44 303 LYS A N 1
ATOM 2423 C CA . LYS A 1 303 ? 19.885 16.331 -30.325 1.00 88.44 303 LYS A CA 1
ATOM 2424 C C . LYS A 1 303 ? 19.485 15.207 -29.370 1.00 88.44 303 LYS A C 1
ATOM 2426 O O . LYS A 1 303 ? 19.797 15.298 -28.187 1.00 88.44 303 LYS A O 1
ATOM 2431 N N . PHE A 1 304 ? 18.749 14.200 -29.843 1.00 90.62 304 PHE A N 1
ATOM 2432 C CA . PHE A 1 304 ? 18.187 13.165 -28.973 1.00 90.62 304 PHE A CA 1
ATOM 2433 C C . PHE A 1 304 ? 18.281 11.742 -29.526 1.00 90.62 304 PHE A C 1
ATOM 2435 O O . PHE A 1 304 ? 18.226 10.795 -28.750 1.00 90.62 304 PHE A O 1
ATOM 2442 N N . PHE A 1 305 ? 18.408 11.546 -30.831 1.00 96.00 305 PHE A N 1
ATOM 2443 C CA . PHE A 1 305 ? 18.567 10.226 -31.420 1.00 96.00 305 PHE A CA 1
ATOM 2444 C C . PHE A 1 305 ? 20.052 9.880 -31.515 1.00 96.00 305 PHE A C 1
ATOM 2446 O O . PHE A 1 305 ? 20.792 10.526 -32.252 1.00 96.00 305 PHE A O 1
ATOM 2453 N N . ALA A 1 306 ? 20.488 8.874 -30.756 1.00 95.69 306 ALA A N 1
ATOM 2454 C CA . ALA A 1 306 ? 21.889 8.455 -30.737 1.00 95.69 306 ALA A CA 1
ATOM 2455 C C . ALA A 1 306 ? 22.263 7.557 -31.921 1.00 95.69 306 ALA A C 1
ATOM 2457 O O . ALA A 1 306 ? 23.417 7.553 -32.340 1.00 95.69 306 ALA A O 1
ATOM 2458 N N . GLY A 1 307 ? 21.310 6.782 -32.442 1.00 96.19 307 GLY A N 1
ATOM 2459 C CA . GLY A 1 307 ? 21.560 5.844 -33.531 1.00 96.19 307 GLY A CA 1
ATOM 2460 C C . GLY A 1 307 ? 20.690 4.593 -33.477 1.00 96.19 307 GLY A C 1
ATOM 2461 O O . GLY A 1 307 ? 19.804 4.445 -32.628 1.00 96.19 307 GLY A O 1
ATOM 2462 N N . GLY A 1 308 ? 20.948 3.693 -34.423 1.00 96.88 308 GLY A N 1
ATOM 2463 C CA . GLY A 1 308 ? 20.251 2.421 -34.552 1.00 96.88 308 GLY A CA 1
ATOM 2464 C C . GLY A 1 308 ? 21.204 1.262 -34.812 1.00 96.88 308 GLY A C 1
ATOM 2465 O O . GLY A 1 308 ? 22.198 1.419 -35.519 1.00 96.88 308 GLY A O 1
ATOM 2466 N N . LEU A 1 309 ? 20.893 0.099 -34.245 1.00 97.06 309 LEU A N 1
ATOM 2467 C CA . LEU A 1 309 ? 21.512 -1.180 -34.588 1.00 97.06 309 LEU A CA 1
ATOM 2468 C C . LEU A 1 309 ? 20.492 -2.035 -35.326 1.00 97.06 309 LEU A C 1
ATOM 2470 O O . LEU A 1 309 ? 19.390 -2.247 -34.829 1.00 97.06 309 LEU A O 1
ATOM 2474 N N . VAL A 1 310 ? 20.863 -2.564 -36.488 1.00 96.62 310 VAL A N 1
ATOM 2475 C CA . VAL A 1 310 ? 20.020 -3.510 -37.221 1.00 96.62 310 VAL A CA 1
ATOM 2476 C C . VAL A 1 310 ? 20.535 -4.924 -36.964 1.00 96.62 310 VAL A C 1
ATOM 2478 O O . VAL A 1 310 ? 21.561 -5.338 -37.499 1.00 96.62 310 VAL A O 1
ATOM 2481 N N . CYS A 1 311 ? 19.818 -5.676 -36.131 1.00 92.56 311 CYS A N 1
ATOM 2482 C CA . CYS A 1 311 ? 20.145 -7.049 -35.742 1.00 92.56 311 CYS A CA 1
ATOM 2483 C C . CYS A 1 311 ? 19.276 -8.052 -36.510 1.00 92.56 311 CYS A C 1
ATOM 2485 O O . CYS A 1 311 ? 18.622 -8.909 -35.916 1.00 92.56 311 CYS A O 1
ATOM 2487 N N . TYR A 1 312 ? 19.234 -7.912 -37.838 1.00 88.12 312 TYR A N 1
ATOM 2488 C CA . TYR A 1 312 ? 18.313 -8.648 -38.710 1.00 88.12 312 TYR A CA 1
ATOM 2489 C C . TYR A 1 312 ? 18.566 -10.161 -38.687 1.00 88.12 312 TYR A C 1
ATOM 2491 O O . TYR A 1 312 ? 17.648 -10.946 -38.462 1.00 88.12 312 TYR A O 1
ATOM 2499 N N . GLN A 1 313 ? 19.826 -10.565 -38.846 1.00 90.62 313 GLN A N 1
ATOM 2500 C CA . GLN A 1 313 ? 20.239 -11.968 -38.888 1.00 90.62 313 GLN A CA 1
ATOM 2501 C C . GLN A 1 313 ? 20.559 -12.527 -37.493 1.00 90.62 313 GLN A C 1
ATOM 2503 O O . GLN A 1 313 ? 20.894 -11.771 -36.573 1.00 90.62 313 GLN A O 1
ATOM 2508 N N . ASN A 1 314 ? 20.457 -13.848 -37.330 1.00 91.06 314 ASN A N 1
ATOM 2509 C CA . ASN A 1 314 ? 20.694 -14.528 -36.053 1.00 91.06 314 ASN A CA 1
ATOM 2510 C C . ASN A 1 314 ? 22.144 -14.375 -35.582 1.00 91.06 314 ASN A C 1
ATOM 2512 O O . ASN A 1 314 ? 22.377 -14.093 -34.412 1.00 91.06 314 ASN A O 1
ATOM 2516 N N . GLU A 1 315 ? 23.104 -14.399 -36.499 1.00 93.44 315 GLU A N 1
ATOM 2517 C CA . GLU A 1 315 ? 24.530 -14.211 -36.227 1.00 93.44 315 GLU A CA 1
ATOM 2518 C C . GLU A 1 315 ? 24.808 -12.830 -35.609 1.00 93.44 315 GLU A C 1
ATOM 2520 O O . GLU A 1 315 ? 25.678 -12.671 -34.752 1.00 93.44 315 GLU A O 1
ATOM 2525 N N . ILE A 1 316 ? 24.049 -11.802 -36.012 1.00 93.81 316 ILE A N 1
ATOM 2526 C CA . ILE A 1 316 ? 24.159 -10.461 -35.422 1.00 93.81 316 ILE A CA 1
ATOM 2527 C C . ILE A 1 316 ? 23.526 -10.428 -34.028 1.00 93.81 316 ILE A C 1
ATOM 2529 O O . ILE A 1 316 ? 24.074 -9.793 -33.127 1.00 93.81 316 ILE A O 1
ATOM 2533 N N . LYS A 1 317 ? 22.405 -11.131 -33.824 1.00 93.31 317 LYS A N 1
ATOM 2534 C CA . LYS A 1 317 ? 21.772 -11.271 -32.502 1.00 93.31 317 LYS A CA 1
ATOM 2535 C C . LYS A 1 317 ? 22.700 -11.989 -31.512 1.00 93.31 317 LYS A C 1
ATOM 2537 O O . LYS A 1 317 ? 22.834 -11.560 -30.367 1.00 93.31 317 LYS A O 1
ATOM 2542 N N . GLU A 1 318 ? 23.401 -13.024 -31.960 1.00 95.06 318 GLU A N 1
ATOM 2543 C CA . GLU A 1 318 ? 24.375 -13.768 -31.153 1.00 95.06 318 GLU A CA 1
ATOM 2544 C C . GLU A 1 318 ? 25.553 -12.890 -30.715 1.00 95.06 318 GLU A C 1
ATOM 2546 O O . GLU A 1 318 ? 25.926 -12.909 -29.540 1.00 95.06 318 GLU A O 1
ATOM 2551 N N . LYS A 1 319 ? 26.070 -12.028 -31.605 1.00 94.12 319 LYS A N 1
ATOM 2552 C CA . LYS A 1 319 ? 27.126 -11.050 -31.268 1.00 94.12 319 LYS A CA 1
ATOM 2553 C C . LYS A 1 319 ? 26.729 -10.074 -30.158 1.00 94.12 319 LYS A C 1
ATOM 2555 O O . LYS A 1 319 ? 27.605 -9.551 -29.475 1.00 94.12 319 LYS A O 1
ATOM 2560 N N . ILE A 1 320 ? 25.431 -9.842 -29.963 1.00 92.69 320 ILE A N 1
ATOM 2561 C CA . ILE A 1 320 ? 24.906 -8.976 -28.899 1.00 92.69 320 ILE A CA 1
ATOM 2562 C C . ILE A 1 320 ? 24.361 -9.766 -27.692 1.00 92.69 320 ILE A C 1
ATOM 2564 O O . ILE A 1 320 ? 23.664 -9.213 -26.842 1.00 92.69 320 ILE A O 1
ATOM 2568 N N . GLY A 1 321 ? 24.693 -11.059 -27.581 1.00 91.94 321 GLY A N 1
ATOM 2569 C CA . GLY A 1 321 ? 24.397 -11.888 -26.404 1.00 91.94 321 GLY A CA 1
ATOM 2570 C C . GLY A 1 321 ? 22.983 -12.484 -26.364 1.00 91.94 321 GLY A C 1
ATOM 2571 O O . GLY A 1 321 ? 22.473 -12.850 -25.289 1.00 91.94 321 GLY A O 1
ATOM 2572 N N . ILE A 1 322 ? 22.315 -12.575 -27.513 1.00 94.69 322 ILE A N 1
ATOM 2573 C CA . ILE A 1 322 ? 21.009 -13.229 -27.655 1.00 94.69 322 ILE A CA 1
ATOM 2574 C C . ILE A 1 322 ? 21.229 -14.694 -28.031 1.00 94.69 322 ILE A C 1
ATOM 2576 O O . ILE A 1 322 ? 22.022 -15.007 -28.909 1.00 94.69 322 ILE A O 1
ATOM 2580 N N . ASP A 1 323 ? 20.514 -15.584 -27.345 1.00 92.31 323 ASP A N 1
ATOM 2581 C CA . ASP A 1 323 ? 20.496 -17.010 -27.669 1.00 92.31 323 ASP A CA 1
ATOM 2582 C C . ASP A 1 323 ? 19.370 -17.253 -28.673 1.00 92.31 323 ASP A C 1
ATOM 2584 O O . ASP A 1 323 ? 18.205 -17.009 -28.358 1.00 92.31 323 ASP A O 1
ATOM 2588 N N . THR A 1 324 ? 19.736 -17.675 -29.876 1.00 92.50 324 THR A N 1
ATOM 2589 C CA . THR A 1 324 ? 18.861 -17.830 -31.046 1.00 92.50 324 THR A CA 1
ATOM 2590 C C . THR A 1 324 ? 18.309 -19.251 -31.183 1.00 92.50 324 THR A C 1
ATOM 2592 O O . THR A 1 324 ? 17.429 -19.483 -32.009 1.00 92.50 324 THR A O 1
ATOM 2595 N N . LYS A 1 325 ? 18.772 -20.205 -30.357 1.00 88.62 325 LYS A N 1
ATOM 2596 C CA . LYS A 1 325 ? 18.448 -21.639 -30.484 1.00 88.62 325 LYS A CA 1
ATOM 2597 C C . LYS A 1 325 ? 16.964 -21.967 -30.304 1.00 88.62 325 LYS A C 1
ATOM 2599 O O . LYS A 1 325 ? 16.501 -22.958 -30.853 1.00 88.62 325 LYS A O 1
ATOM 2604 N N . ASN A 1 326 ? 16.237 -21.152 -29.539 1.00 85.75 326 ASN A N 1
ATOM 2605 C CA . ASN A 1 326 ? 14.817 -21.348 -29.218 1.00 85.75 326 ASN A CA 1
ATOM 2606 C C . ASN A 1 326 ? 13.924 -20.259 -29.837 1.00 85.75 326 ASN A C 1
ATOM 2608 O O . ASN A 1 326 ? 12.913 -19.879 -29.246 1.00 85.75 326 ASN A O 1
ATOM 2612 N N . GLY A 1 327 ? 14.339 -19.704 -30.976 1.00 90.25 327 GLY A N 1
ATOM 2613 C CA . GLY A 1 327 ? 13.645 -18.586 -31.602 1.00 90.25 327 GLY A CA 1
ATOM 2614 C C . GLY A 1 327 ? 13.990 -17.226 -30.989 1.00 90.25 327 GLY A C 1
ATOM 2615 O O . GLY A 1 327 ? 14.498 -17.093 -29.872 1.00 90.25 327 GLY A O 1
ATOM 2616 N N . VAL A 1 328 ? 13.712 -16.184 -31.761 1.00 92.75 328 VAL A N 1
ATOM 2617 C CA . VAL A 1 328 ? 14.018 -14.769 -31.514 1.00 92.75 328 VAL A CA 1
ATOM 2618 C C . VAL A 1 328 ? 12.759 -13.890 -31.491 1.00 92.75 328 VAL A C 1
ATOM 2620 O O . VAL A 1 328 ? 12.831 -12.702 -31.169 1.00 92.75 328 VAL A O 1
ATOM 2623 N N . THR A 1 329 ? 11.594 -14.465 -31.781 1.00 94.06 329 THR A N 1
ATOM 2624 C CA . THR A 1 329 ? 10.266 -13.844 -31.722 1.00 94.06 329 THR A CA 1
ATOM 2625 C C . THR A 1 329 ? 9.682 -14.050 -30.330 1.00 94.06 329 THR A C 1
ATOM 2627 O O . THR A 1 329 ? 8.753 -14.817 -30.117 1.00 94.06 329 THR A O 1
ATOM 2630 N N . ASN A 1 330 ? 10.304 -13.418 -29.332 1.00 94.75 330 ASN A N 1
ATOM 2631 C CA . ASN A 1 330 ? 9.876 -13.516 -27.939 1.00 94.75 330 ASN A CA 1
ATOM 2632 C C . ASN A 1 330 ? 10.287 -12.288 -27.114 1.00 94.75 330 ASN A C 1
ATOM 2634 O O . ASN A 1 330 ? 11.224 -11.553 -27.447 1.00 94.75 330 ASN A O 1
ATOM 2638 N N . ALA A 1 331 ? 9.620 -12.113 -25.970 1.00 96.25 331 ALA A N 1
ATOM 2639 C CA . ALA A 1 331 ? 9.857 -11.004 -25.050 1.00 96.25 331 ALA A CA 1
ATOM 2640 C C . ALA A 1 331 ? 11.306 -10.942 -24.532 1.00 96.25 331 ALA A C 1
ATOM 2642 O O . ALA A 1 331 ? 11.882 -9.861 -24.404 1.00 96.25 331 ALA A O 1
ATOM 2643 N N . LYS A 1 332 ? 11.928 -12.102 -24.274 1.00 95.81 332 LYS A N 1
ATOM 2644 C CA . LYS A 1 332 ? 13.317 -12.196 -23.790 1.00 95.81 332 LYS A CA 1
ATOM 2645 C C . LYS A 1 332 ? 14.301 -11.601 -24.798 1.00 95.81 332 LYS A C 1
ATOM 2647 O O . LYS A 1 332 ? 15.240 -10.916 -24.395 1.00 95.81 332 LYS A O 1
ATOM 2652 N N . THR A 1 333 ? 14.083 -11.848 -26.087 1.00 95.81 333 THR A N 1
ATOM 2653 C CA . THR A 1 333 ? 14.906 -11.300 -27.168 1.00 95.81 333 THR A CA 1
ATOM 2654 C C . THR A 1 333 ? 14.740 -9.791 -27.269 1.00 95.81 333 THR A C 1
ATOM 2656 O O . THR A 1 333 ? 15.743 -9.080 -27.235 1.00 95.81 333 THR A O 1
ATOM 2659 N N . ALA A 1 334 ? 13.500 -9.291 -27.288 1.00 96.75 334 ALA A N 1
ATOM 2660 C CA . ALA A 1 334 ? 13.227 -7.854 -27.327 1.00 96.75 334 ALA A CA 1
ATOM 2661 C C . ALA A 1 334 ? 13.885 -7.107 -26.148 1.00 96.75 334 ALA A C 1
ATOM 2663 O O . ALA A 1 334 ? 14.590 -6.120 -26.356 1.00 96.75 334 ALA A O 1
ATOM 2664 N N . LEU A 1 335 ? 13.741 -7.620 -24.920 1.00 96.62 335 LEU A N 1
ATOM 2665 C CA . LEU A 1 335 ? 14.348 -7.035 -23.717 1.00 96.62 335 LEU A CA 1
ATOM 2666 C C . LEU A 1 335 ? 15.882 -7.042 -23.769 1.00 96.62 335 LEU A C 1
ATOM 2668 O O . LEU A 1 335 ? 16.520 -6.051 -23.418 1.00 96.62 335 LEU A O 1
ATOM 2672 N N . LYS A 1 336 ? 16.496 -8.140 -24.230 1.00 96.31 336 LYS A N 1
ATOM 2673 C CA . LYS A 1 336 ? 17.955 -8.212 -24.400 1.00 96.31 336 LYS A CA 1
ATOM 2674 C C . LYS A 1 336 ? 18.457 -7.220 -25.449 1.00 96.31 336 LYS A C 1
ATOM 2676 O O . LYS A 1 336 ? 19.460 -6.558 -25.201 1.00 96.31 336 LYS A O 1
ATOM 2681 N N . MET A 1 337 ? 17.759 -7.095 -26.579 1.00 97.06 337 MET A N 1
ATOM 2682 C CA . MET A 1 337 ? 18.076 -6.115 -27.622 1.00 97.06 337 MET A CA 1
ATOM 2683 C C . MET A 1 337 ? 17.999 -4.686 -27.076 1.00 97.06 337 MET A C 1
ATOM 2685 O O . MET A 1 337 ? 18.945 -3.922 -27.249 1.00 97.06 337 MET A O 1
ATOM 2689 N N . ALA A 1 338 ? 16.922 -4.335 -26.365 1.00 96.56 338 ALA A N 1
ATOM 2690 C CA . ALA A 1 338 ? 16.770 -3.012 -25.760 1.00 96.56 338 ALA A CA 1
ATOM 2691 C C . ALA A 1 338 ? 17.883 -2.733 -24.738 1.00 96.56 338 ALA A C 1
ATOM 2693 O O . ALA A 1 338 ? 18.539 -1.695 -24.803 1.00 96.56 338 ALA A O 1
ATOM 2694 N N . LYS A 1 339 ? 18.172 -3.690 -23.847 1.00 94.81 339 LYS A N 1
ATOM 2695 C CA . LYS A 1 339 ? 19.262 -3.570 -22.870 1.00 94.81 339 LYS A CA 1
ATOM 2696 C C . LYS A 1 339 ? 20.625 -3.376 -23.538 1.00 94.81 339 LYS A C 1
ATOM 2698 O O . LYS A 1 339 ? 21.378 -2.498 -23.129 1.00 94.81 339 LYS A O 1
ATOM 2703 N N . TYR A 1 340 ? 20.923 -4.147 -24.583 1.00 96.25 340 TYR A N 1
ATOM 2704 C CA . TYR A 1 340 ? 22.158 -3.972 -25.345 1.00 96.25 340 TYR A CA 1
ATOM 2705 C C . TYR A 1 340 ? 22.228 -2.578 -25.979 1.00 96.25 340 TYR A C 1
ATOM 2707 O O . TYR A 1 340 ? 23.260 -1.923 -25.895 1.00 96.25 340 TYR A O 1
ATOM 2715 N N . GLY A 1 341 ? 21.126 -2.087 -26.556 1.00 95.88 341 GLY A N 1
ATOM 2716 C CA . GLY A 1 341 ? 21.044 -0.731 -27.103 1.00 95.88 341 GLY A CA 1
ATOM 2717 C C . GLY A 1 341 ? 21.311 0.360 -26.058 1.00 95.88 341 GLY A C 1
ATOM 2718 O O . GLY A 1 341 ? 22.044 1.307 -26.344 1.00 95.88 341 GLY A O 1
ATOM 2719 N N . LEU A 1 342 ? 20.777 0.212 -24.840 1.00 92.81 342 LEU A N 1
ATOM 2720 C CA . LEU A 1 342 ? 21.055 1.125 -23.725 1.00 92.81 342 LEU A CA 1
ATOM 2721 C C . LEU A 1 342 ? 22.545 1.162 -23.387 1.00 92.81 342 LEU A C 1
ATOM 2723 O O . LEU A 1 342 ? 23.121 2.243 -23.281 1.00 92.81 342 LEU A O 1
ATOM 2727 N N . ASP A 1 343 ? 23.168 -0.006 -23.236 1.00 91.12 343 ASP A N 1
ATOM 2728 C CA . ASP A 1 343 ? 24.579 -0.107 -22.867 1.00 91.12 343 ASP A CA 1
ATOM 2729 C C . ASP A 1 343 ? 25.515 0.316 -24.014 1.00 91.12 343 ASP A C 1
ATOM 2731 O O . ASP A 1 343 ? 26.543 0.942 -23.766 1.00 91.12 343 ASP A O 1
ATOM 2735 N N . PHE A 1 344 ? 25.160 0.044 -25.270 1.00 95.62 344 PHE A N 1
ATOM 2736 C CA . PHE A 1 344 ? 25.970 0.414 -26.431 1.00 95.62 344 PHE A CA 1
ATOM 2737 C C . PHE A 1 344 ? 25.938 1.924 -26.694 1.00 95.62 344 PHE A C 1
ATOM 2739 O O . PHE A 1 344 ? 26.981 2.568 -26.775 1.00 95.62 344 PHE A O 1
ATOM 2746 N N . PHE A 1 345 ? 24.740 2.509 -26.795 1.00 94.44 345 PHE A N 1
ATOM 2747 C CA . PHE A 1 345 ? 24.583 3.931 -27.118 1.00 94.44 345 PHE A CA 1
ATOM 2748 C C . PHE A 1 345 ? 24.642 4.843 -25.890 1.00 94.44 345 PHE A C 1
ATOM 2750 O O . PHE A 1 345 ? 24.644 6.066 -26.038 1.00 94.44 345 PHE A O 1
ATOM 2757 N N . GLN A 1 346 ? 24.648 4.272 -24.680 1.00 90.62 346 GLN A N 1
ATOM 2758 C CA . GLN A 1 346 ? 24.595 5.015 -23.419 1.00 90.62 346 GLN A CA 1
ATOM 2759 C C . GLN A 1 346 ? 23.421 6.009 -23.402 1.00 90.62 346 GLN A C 1
ATOM 2761 O O . GLN A 1 346 ? 23.564 7.147 -22.961 1.00 90.62 346 GLN A O 1
ATOM 2766 N N . THR A 1 347 ? 22.261 5.623 -23.931 1.00 91.81 347 THR A N 1
ATOM 2767 C CA . THR A 1 347 ? 21.072 6.488 -24.033 1.00 91.81 347 THR A CA 1
ATOM 2768 C C . THR A 1 347 ? 20.128 6.296 -22.859 1.00 91.81 347 THR A C 1
ATOM 2770 O O . THR A 1 347 ? 20.167 5.273 -22.186 1.00 91.81 347 THR A O 1
ATOM 2773 N N . LYS A 1 348 ? 19.247 7.277 -22.628 1.00 89.88 348 LYS A N 1
ATOM 2774 C CA . LYS A 1 348 ? 18.189 7.169 -21.611 1.00 89.88 348 LYS A CA 1
ATOM 2775 C C . LYS A 1 348 ? 17.151 6.099 -21.957 1.00 89.88 348 LYS A C 1
ATOM 2777 O O . LYS A 1 348 ? 16.600 5.450 -21.068 1.00 89.88 348 LYS A O 1
ATOM 2782 N N . TYR A 1 349 ? 16.871 5.951 -23.247 1.00 93.38 349 TYR A N 1
ATOM 2783 C CA . TYR A 1 349 ? 15.910 4.994 -23.763 1.00 93.38 349 TYR A CA 1
ATOM 2784 C C . TYR A 1 349 ? 16.512 4.176 -24.900 1.00 93.38 349 TYR A C 1
ATOM 2786 O O . TYR A 1 349 ? 17.177 4.719 -25.776 1.00 93.38 349 TYR A O 1
ATOM 2794 N N . ALA A 1 350 ? 16.206 2.888 -24.952 1.00 96.88 350 ALA A N 1
ATOM 2795 C CA . ALA A 1 350 ? 16.398 2.090 -26.151 1.00 96.88 350 ALA A CA 1
ATOM 2796 C C . ALA A 1 350 ? 15.109 1.346 -26.464 1.00 96.88 350 ALA A C 1
ATOM 2798 O O . ALA A 1 350 ? 14.514 0.721 -25.582 1.00 96.88 350 ALA A O 1
ATOM 2799 N N . ILE A 1 351 ? 14.683 1.433 -27.721 1.00 98.00 351 ILE A N 1
ATOM 2800 C CA . ILE A 1 351 ? 13.523 0.708 -28.221 1.00 98.00 351 ILE A CA 1
ATOM 2801 C C . ILE A 1 351 ? 13.978 -0.402 -29.159 1.00 98.00 351 ILE A C 1
ATOM 2803 O O . ILE A 1 351 ? 14.769 -0.169 -30.074 1.00 98.00 351 ILE A O 1
ATOM 2807 N N . ALA A 1 352 ? 13.496 -1.614 -28.919 1.00 98.06 352 ALA A N 1
ATOM 2808 C CA . ALA A 1 352 ? 13.842 -2.787 -29.697 1.00 98.06 352 ALA A CA 1
ATOM 2809 C C . ALA A 1 352 ? 12.611 -3.461 -30.291 1.00 98.06 352 ALA A C 1
ATOM 2811 O O . ALA A 1 352 ? 11.563 -3.512 -29.649 1.00 98.06 352 ALA A O 1
ATOM 2812 N N . LEU A 1 353 ? 12.754 -3.981 -31.512 1.00 97.25 353 LEU A N 1
ATOM 2813 C CA . LEU A 1 353 ? 11.674 -4.625 -32.256 1.00 97.25 353 LEU A CA 1
ATOM 2814 C C . LEU A 1 353 ? 12.151 -5.954 -32.838 1.00 97.25 353 LEU A C 1
ATOM 2816 O O . LEU A 1 353 ? 13.051 -5.988 -33.684 1.00 97.25 353 LEU A O 1
ATOM 2820 N N . THR A 1 354 ? 11.503 -7.038 -32.426 1.00 95.81 354 THR A N 1
ATOM 2821 C CA . THR A 1 354 ? 11.653 -8.378 -33.004 1.00 95.81 354 THR A CA 1
ATOM 2822 C C . THR A 1 354 ? 10.274 -8.954 -33.292 1.00 95.81 354 THR A C 1
ATOM 2824 O O . THR A 1 354 ? 9.297 -8.569 -32.656 1.00 95.81 354 THR A O 1
ATOM 2827 N N . GLY A 1 355 ? 10.158 -9.836 -34.272 1.00 93.88 355 GLY A N 1
ATOM 2828 C CA . GLY A 1 355 ? 8.865 -10.352 -34.692 1.00 93.88 355 GLY A CA 1
ATOM 2829 C C . GLY A 1 355 ? 8.912 -10.973 -36.071 1.00 93.88 355 GLY A C 1
ATOM 2830 O O . GLY A 1 355 ? 9.955 -10.982 -36.730 1.00 93.88 355 GLY A O 1
ATOM 2831 N N . ASN A 1 356 ? 7.751 -11.431 -36.515 1.00 91.44 356 ASN A N 1
ATOM 2832 C CA . ASN A 1 356 ? 7.586 -12.104 -37.786 1.00 91.44 356 ASN A CA 1
ATOM 2833 C C . ASN A 1 356 ? 6.504 -11.413 -38.629 1.00 91.44 356 ASN A C 1
ATOM 2835 O O . ASN A 1 356 ? 5.311 -11.564 -38.387 1.00 91.44 356 ASN A O 1
ATOM 2839 N N . ALA A 1 357 ? 6.924 -10.663 -39.651 1.00 87.06 357 ALA A N 1
ATOM 2840 C CA . ALA A 1 357 ? 6.019 -10.011 -40.604 1.00 87.06 357 ALA A CA 1
ATOM 2841 C C . ALA A 1 357 ? 5.733 -10.865 -41.858 1.00 87.06 357 ALA A C 1
ATOM 2843 O O . ALA A 1 357 ? 5.130 -10.373 -42.807 1.00 87.06 357 ALA A O 1
ATOM 2844 N N . GLY A 1 358 ? 6.175 -12.127 -41.908 1.00 82.56 358 GLY A N 1
ATOM 2845 C CA . GLY A 1 358 ? 5.958 -13.011 -43.055 1.00 82.56 358 GLY A CA 1
ATOM 2846 C C . GLY A 1 358 ? 6.818 -12.693 -44.292 1.00 82.56 358 GLY A C 1
ATOM 2847 O O . GLY A 1 358 ? 7.787 -11.929 -44.204 1.00 82.56 358 GLY A O 1
ATOM 2848 N N . PRO A 1 359 ? 6.495 -13.279 -45.465 1.00 70.25 359 PRO A N 1
ATOM 2849 C CA . PRO A 1 359 ? 5.284 -14.067 -45.747 1.00 70.25 359 PRO A CA 1
ATOM 2850 C C . PRO A 1 359 ? 5.324 -15.506 -45.209 1.00 70.25 359 PRO A C 1
ATOM 2852 O O . PRO A 1 359 ? 4.285 -16.143 -45.096 1.00 70.25 359 PRO A O 1
ATOM 2855 N N . THR A 1 360 ? 6.501 -16.021 -44.859 1.00 71.44 360 THR A N 1
ATOM 2856 C CA . THR A 1 360 ? 6.677 -17.368 -44.301 1.00 71.44 360 THR A CA 1
ATOM 2857 C C . THR A 1 360 ? 6.942 -17.309 -42.807 1.00 71.44 360 THR A C 1
ATOM 2859 O O . THR A 1 360 ? 7.676 -16.435 -42.345 1.00 71.44 360 THR A O 1
ATOM 2862 N N . VAL A 1 361 ? 6.420 -18.281 -42.064 1.00 75.19 361 VAL A N 1
ATOM 2863 C CA . VAL A 1 361 ? 6.768 -18.453 -40.656 1.00 75.19 361 VAL A CA 1
ATOM 2864 C C . VAL A 1 361 ? 8.151 -19.087 -40.549 1.00 75.19 361 VAL A C 1
ATOM 2866 O O . VAL A 1 361 ? 8.347 -20.217 -40.980 1.00 75.19 361 VAL A O 1
ATOM 2869 N N . GLN A 1 362 ? 9.112 -18.340 -40.007 1.00 69.81 362 GLN A N 1
ATOM 2870 C CA . GLN A 1 362 ? 10.437 -18.868 -39.655 1.00 69.81 362 GLN A CA 1
ATOM 2871 C C . GLN A 1 362 ? 10.555 -19.137 -38.153 1.00 69.81 362 GLN A C 1
ATOM 2873 O O . GLN A 1 362 ? 11.279 -20.038 -37.745 1.00 69.81 362 GLN A O 1
ATOM 2878 N N . ASP A 1 363 ? 9.844 -18.351 -37.346 1.00 79.12 363 ASP A N 1
ATOM 2879 C CA . ASP A 1 363 ? 9.825 -18.401 -35.891 1.00 79.12 363 ASP A CA 1
ATOM 2880 C C . ASP A 1 363 ? 8.598 -17.623 -35.376 1.00 79.12 363 ASP A C 1
ATOM 2882 O O . ASP A 1 363 ? 8.163 -16.665 -36.028 1.00 79.12 363 ASP A O 1
ATOM 2886 N N . GLY A 1 364 ? 8.034 -18.038 -34.239 1.00 84.56 364 GLY A N 1
ATOM 2887 C CA . GLY A 1 364 ? 6.777 -17.497 -33.704 1.00 84.56 364 GLY A CA 1
ATOM 2888 C C . GLY A 1 364 ? 5.576 -17.656 -34.647 1.00 84.56 364 GLY A C 1
ATOM 2889 O O . GLY A 1 364 ? 5.575 -18.494 -35.549 1.00 84.56 364 GLY A O 1
ATOM 2890 N N . GLU A 1 365 ? 4.545 -16.836 -34.450 1.00 89.81 365 GLU A N 1
ATOM 2891 C CA . GLU A 1 365 ? 3.364 -16.783 -35.324 1.00 89.81 365 GLU A CA 1
ATOM 2892 C C . GLU A 1 365 ? 3.461 -15.638 -36.346 1.00 89.81 365 GLU A C 1
ATOM 2894 O O . GLU A 1 365 ? 4.114 -14.616 -36.115 1.00 89.81 365 GLU A O 1
ATOM 2899 N N . LEU A 1 366 ? 2.799 -15.785 -37.500 1.00 91.25 366 LEU A N 1
ATOM 2900 C CA . LEU A 1 366 ? 2.704 -14.702 -38.481 1.00 91.25 366 LEU A CA 1
ATOM 2901 C C . LEU A 1 366 ? 1.993 -13.497 -37.849 1.00 91.25 366 LEU A C 1
ATOM 2903 O O . LEU A 1 366 ? 0.862 -13.617 -37.389 1.00 91.25 366 LEU A O 1
ATOM 2907 N N . GLY A 1 367 ? 2.646 -12.336 -37.862 1.00 91.31 367 GLY A N 1
ATOM 2908 C CA . GLY A 1 367 ? 2.122 -11.115 -37.256 1.00 91.31 367 GLY A CA 1
ATOM 2909 C C . GLY A 1 367 ? 2.448 -10.946 -35.774 1.00 91.31 367 GLY A C 1
ATOM 2910 O O . GLY A 1 367 ? 2.140 -9.890 -35.219 1.00 91.31 367 GLY A O 1
ATOM 2911 N N . GLN A 1 368 ? 3.108 -11.923 -35.143 1.00 96.00 368 GLN A N 1
ATOM 2912 C CA . GLN A 1 368 ? 3.576 -11.809 -33.766 1.00 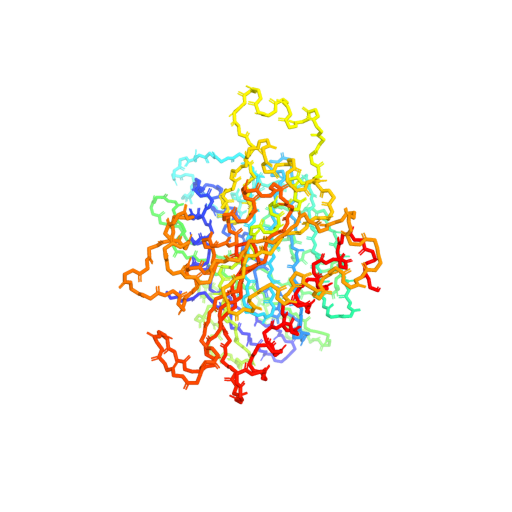96.00 368 GLN A CA 1
ATOM 2913 C C . GLN A 1 368 ? 4.795 -10.882 -33.695 1.00 96.00 368 GLN A C 1
ATOM 2915 O O . GLN A 1 368 ? 5.815 -11.091 -34.361 1.00 96.00 368 GLN A O 1
ATOM 2920 N N . VAL A 1 369 ? 4.693 -9.839 -32.874 1.00 96.94 369 VAL A N 1
ATOM 2921 C CA . VAL A 1 369 ? 5.708 -8.798 -32.709 1.00 96.94 369 VAL A CA 1
ATOM 2922 C C . VAL A 1 369 ? 5.917 -8.503 -31.231 1.00 96.94 369 VAL A C 1
ATOM 2924 O O . VAL A 1 369 ? 4.975 -8.301 -30.471 1.00 96.94 369 VAL A O 1
ATOM 2927 N N . PHE A 1 370 ? 7.183 -8.411 -30.839 1.00 97.81 370 PHE A N 1
ATOM 2928 C CA . PHE A 1 370 ? 7.604 -7.966 -29.523 1.00 97.81 370 PHE A CA 1
ATOM 2929 C C . PHE A 1 370 ? 8.337 -6.635 -29.643 1.00 97.81 370 PHE A C 1
ATOM 2931 O O . PHE A 1 370 ? 9.364 -6.525 -30.322 1.00 97.81 370 PHE A O 1
ATOM 2938 N N . ILE A 1 371 ? 7.818 -5.627 -28.948 1.00 98.19 371 ILE A N 1
ATOM 2939 C CA . ILE A 1 371 ? 8.433 -4.304 -28.853 1.00 98.19 371 ILE A CA 1
ATOM 2940 C C . ILE A 1 371 ? 8.850 -4.099 -27.406 1.00 98.19 371 ILE A C 1
ATOM 2942 O O . ILE A 1 371 ? 8.016 -4.206 -26.511 1.00 98.19 371 ILE A O 1
ATOM 2946 N N . ALA A 1 372 ? 10.126 -3.810 -27.170 1.00 97.88 372 ALA A N 1
ATOM 2947 C CA . ALA A 1 372 ? 10.638 -3.492 -25.843 1.00 97.88 372 ALA A CA 1
ATOM 2948 C C . ALA A 1 372 ? 11.127 -2.048 -25.781 1.00 97.88 372 ALA A C 1
ATOM 2950 O O . ALA A 1 372 ? 11.798 -1.587 -26.698 1.00 97.88 372 ALA A O 1
ATOM 2951 N N . LEU A 1 373 ? 10.817 -1.347 -24.695 1.00 96.19 373 LEU A N 1
ATOM 2952 C CA . LEU A 1 373 ? 11.353 -0.034 -24.362 1.00 96.19 373 LEU A CA 1
ATOM 2953 C C . LEU A 1 373 ? 12.000 -0.132 -22.981 1.00 96.19 373 LEU A C 1
ATOM 2955 O O . LEU A 1 373 ? 11.306 -0.244 -21.970 1.00 96.19 373 LEU A O 1
ATOM 2959 N N . ASN A 1 374 ? 13.330 -0.090 -22.939 1.00 93.19 374 ASN A N 1
ATOM 2960 C CA . ASN A 1 374 ? 14.116 -0.419 -21.747 1.00 93.19 374 ASN A CA 1
ATOM 2961 C C . ASN A 1 374 ? 13.713 -1.795 -21.174 1.00 93.19 374 ASN A C 1
ATOM 2963 O O . ASN A 1 374 ? 13.965 -2.817 -21.808 1.00 93.19 374 ASN A O 1
ATOM 2967 N N . ASP A 1 375 ? 13.084 -1.813 -19.994 1.00 90.88 375 ASP A N 1
ATOM 2968 C CA . ASP A 1 375 ? 12.657 -3.028 -19.290 1.00 90.88 375 ASP A CA 1
ATOM 2969 C C . ASP A 1 375 ? 11.177 -3.391 -19.536 1.00 90.88 375 ASP A C 1
ATOM 2971 O O . ASP A 1 375 ? 10.708 -4.422 -19.052 1.00 90.88 375 ASP A O 1
ATOM 2975 N N . GLU A 1 376 ? 10.416 -2.545 -20.239 1.00 93.19 376 GLU A N 1
ATOM 2976 C CA . GLU A 1 376 ? 9.017 -2.816 -20.583 1.00 93.19 376 GLU A CA 1
ATOM 2977 C C . GLU A 1 376 ? 8.934 -3.514 -21.938 1.00 93.19 376 GLU A C 1
ATOM 2979 O O . GLU A 1 376 ? 9.639 -3.142 -22.873 1.00 93.19 376 GLU A O 1
ATOM 2984 N N . VAL A 1 377 ? 8.061 -4.515 -22.057 1.00 97.00 377 VAL A N 1
ATOM 2985 C CA . VAL A 1 377 ? 7.860 -5.273 -23.295 1.00 97.00 377 VAL A CA 1
ATOM 2986 C C . VAL A 1 377 ? 6.377 -5.477 -23.567 1.00 97.00 377 VAL A C 1
ATOM 2988 O O . VAL A 1 377 ? 5.599 -5.771 -22.658 1.00 97.00 377 VAL A O 1
ATOM 2991 N N . TRP A 1 378 ? 5.997 -5.320 -24.830 1.00 98.00 378 TRP A N 1
ATOM 2992 C CA . TRP A 1 378 ? 4.656 -5.576 -25.337 1.00 98.00 378 TRP A CA 1
ATOM 2993 C C . TRP A 1 378 ? 4.714 -6.701 -26.357 1.00 98.00 378 TRP A C 1
ATOM 2995 O O . TRP A 1 378 ? 5.506 -6.642 -27.295 1.00 98.00 378 TRP A O 1
ATOM 3005 N N . GLU A 1 379 ? 3.859 -7.697 -26.159 1.00 97.69 379 GLU A N 1
ATOM 3006 C CA . GLU A 1 379 ? 3.534 -8.709 -27.156 1.00 97.69 379 GLU A CA 1
ATOM 3007 C C . GLU A 1 379 ? 2.303 -8.248 -27.933 1.00 97.69 379 GLU A C 1
ATOM 3009 O O . GLU A 1 379 ? 1.294 -7.851 -27.344 1.00 97.69 379 GLU A O 1
ATOM 3014 N N . LEU A 1 380 ? 2.416 -8.238 -29.255 1.00 97.12 380 LEU A N 1
ATOM 3015 C CA . LEU A 1 380 ? 1.424 -7.707 -30.176 1.00 97.12 380 LEU A CA 1
ATOM 3016 C C . LEU A 1 380 ? 1.200 -8.727 -31.285 1.00 97.12 380 LEU A C 1
ATOM 3018 O O . LEU A 1 380 ? 2.157 -9.292 -31.804 1.00 97.12 380 LEU A O 1
ATOM 3022 N N . ASN A 1 381 ? -0.057 -8.910 -31.673 1.00 96.00 381 ASN A N 1
ATOM 3023 C CA . ASN A 1 381 ? -0.435 -9.758 -32.796 1.00 96.00 381 ASN A CA 1
ATOM 3024 C C . ASN A 1 381 ? -1.135 -8.888 -33.835 1.00 96.00 381 ASN A C 1
ATOM 3026 O O . ASN A 1 381 ? -2.251 -8.412 -33.614 1.00 96.00 381 ASN A O 1
ATOM 3030 N N . PHE A 1 382 ? -0.445 -8.637 -34.941 1.00 94.81 382 PHE A N 1
ATOM 3031 C CA . PHE A 1 382 ? -0.952 -7.859 -36.063 1.00 94.81 382 PHE A CA 1
ATOM 3032 C C . PHE A 1 382 ? -1.427 -8.777 -37.186 1.00 94.81 382 PHE A C 1
ATOM 3034 O O . PHE A 1 382 ? -0.964 -9.902 -37.329 1.00 94.81 382 PHE A O 1
ATOM 3041 N N . THR A 1 383 ? -2.351 -8.287 -38.006 1.00 93.00 383 THR A N 1
ATOM 3042 C CA . THR A 1 383 ? -2.843 -9.004 -39.187 1.00 93.00 383 THR A CA 1
ATOM 3043 C C . THR A 1 383 ? -2.583 -8.167 -40.432 1.00 93.00 383 THR A C 1
ATOM 3045 O O . THR A 1 383 ? -2.485 -6.943 -40.345 1.00 93.00 383 THR A O 1
ATOM 3048 N N . GLY A 1 384 ? -2.448 -8.831 -41.580 1.00 92.62 384 GLY A N 1
ATOM 3049 C CA . GLY A 1 384 ? -2.224 -8.184 -42.870 1.00 92.62 384 GLY A CA 1
ATOM 3050 C C . GLY A 1 384 ? -0.931 -8.618 -43.553 1.00 92.62 384 GLY A C 1
ATOM 3051 O O . GLY A 1 384 ? -0.275 -9.588 -43.173 1.00 92.62 384 GLY A O 1
ATOM 3052 N N . SER A 1 385 ? -0.589 -7.891 -44.607 1.00 93.62 385 SER A N 1
ATOM 3053 C CA . SER A 1 385 ? 0.647 -8.033 -45.367 1.00 93.62 385 SER A CA 1
ATOM 3054 C C . SER A 1 385 ? 1.881 -7.672 -44.537 1.00 93.62 385 SER A C 1
ATOM 3056 O O . SER A 1 385 ? 1.817 -6.958 -43.534 1.00 93.62 385 SER A O 1
ATOM 3058 N N . ARG A 1 386 ? 3.055 -8.099 -45.016 1.00 92.88 386 ARG A N 1
ATOM 3059 C CA . ARG A 1 386 ? 4.350 -7.756 -44.413 1.00 92.88 386 ARG A CA 1
ATOM 3060 C C . ARG A 1 386 ? 4.527 -6.251 -44.198 1.00 92.88 386 ARG A C 1
ATOM 3062 O O . ARG A 1 386 ? 5.014 -5.836 -43.149 1.00 92.88 386 ARG A O 1
ATOM 3069 N N . SER A 1 387 ? 4.131 -5.438 -45.177 1.00 93.56 387 SER A N 1
ATOM 3070 C CA . SER A 1 387 ? 4.183 -3.974 -45.090 1.00 93.56 387 SER A CA 1
ATOM 3071 C C . SER A 1 387 ? 3.250 -3.415 -44.018 1.00 93.56 387 SER A C 1
ATOM 3073 O O . SER A 1 387 ? 3.651 -2.517 -43.284 1.00 93.56 387 SER A O 1
ATOM 3075 N N . GLU A 1 388 ? 2.038 -3.958 -43.889 1.00 95.31 388 GLU A N 1
ATOM 3076 C CA . GLU A 1 388 ? 1.056 -3.510 -42.894 1.00 95.31 388 GLU A CA 1
ATOM 3077 C C . GLU A 1 388 ? 1.498 -3.867 -41.470 1.00 95.31 388 GLU A C 1
ATOM 3079 O O . GLU A 1 388 ? 1.419 -3.026 -40.579 1.00 95.31 388 GLU A O 1
ATOM 3084 N N . ILE A 1 389 ? 2.055 -5.067 -41.262 1.00 95.25 389 ILE A N 1
ATOM 3085 C CA . ILE A 1 389 ? 2.599 -5.490 -39.961 1.00 95.25 389 ILE A CA 1
ATOM 3086 C C . ILE A 1 389 ? 3.784 -4.605 -39.549 1.00 95.25 389 ILE A C 1
ATOM 3088 O O . ILE A 1 389 ? 3.866 -4.171 -38.395 1.00 95.25 389 ILE A O 1
ATOM 3092 N N . ILE A 1 390 ? 4.698 -4.305 -40.482 1.00 95.56 390 ILE A N 1
ATOM 3093 C CA . ILE A 1 390 ? 5.818 -3.387 -40.228 1.00 95.56 390 ILE A CA 1
ATOM 3094 C C . ILE A 1 390 ? 5.283 -2.002 -39.856 1.00 95.56 390 ILE A C 1
ATOM 3096 O O . ILE A 1 390 ? 5.694 -1.461 -38.831 1.00 95.56 390 ILE A O 1
ATOM 3100 N N . GLN A 1 391 ? 4.339 -1.451 -40.623 1.00 96.88 391 GLN A N 1
ATOM 3101 C CA . GLN A 1 391 ? 3.780 -0.128 -40.347 1.00 96.88 391 GLN A CA 1
ATOM 3102 C C . GLN A 1 391 ? 3.067 -0.073 -38.988 1.00 96.88 391 GLN A C 1
ATOM 3104 O O . GLN A 1 391 ? 3.331 0.831 -38.199 1.00 96.88 391 GLN A O 1
ATOM 3109 N N . ALA A 1 392 ? 2.249 -1.075 -38.654 1.00 97.12 392 ALA A N 1
ATOM 3110 C CA . ALA A 1 392 ? 1.578 -1.158 -37.356 1.00 97.12 392 ALA A CA 1
ATOM 3111 C C . ALA A 1 392 ? 2.578 -1.235 -36.185 1.00 97.12 392 ALA A C 1
ATOM 3113 O O . ALA A 1 392 ? 2.373 -0.622 -35.132 1.00 97.12 392 ALA A O 1
ATOM 3114 N N . SER A 1 393 ? 3.700 -1.935 -36.387 1.00 97.25 393 SER A N 1
ATOM 3115 C CA . SER A 1 393 ? 4.796 -2.004 -35.414 1.00 97.25 393 SER A CA 1
ATOM 3116 C C . SER A 1 393 ? 5.460 -0.638 -35.206 1.00 97.25 393 SER A C 1
ATOM 3118 O O . SER A 1 393 ? 5.726 -0.248 -34.065 1.00 97.25 393 SER A O 1
ATOM 3120 N N . LEU A 1 394 ? 5.694 0.113 -36.290 1.00 97.50 394 LEU A N 1
ATOM 3121 C CA . LEU A 1 394 ? 6.231 1.476 -36.234 1.00 97.50 394 LEU A CA 1
ATOM 3122 C C . LEU A 1 394 ? 5.273 2.422 -35.506 1.00 97.50 394 LEU A C 1
ATOM 3124 O O . LEU A 1 394 ? 5.696 3.138 -34.598 1.00 97.50 394 LEU A O 1
ATOM 3128 N N . ASP A 1 395 ? 3.985 2.386 -35.840 1.00 97.00 395 ASP A N 1
ATOM 3129 C CA . ASP A 1 395 ? 2.970 3.249 -35.233 1.00 97.00 395 ASP A CA 1
ATOM 3130 C C . ASP A 1 395 ? 2.872 3.022 -33.719 1.00 97.00 395 ASP A C 1
ATOM 3132 O O . ASP A 1 395 ? 2.834 3.978 -32.931 1.00 97.00 395 ASP A O 1
ATOM 3136 N N . PHE A 1 396 ? 2.902 1.756 -33.287 1.00 97.56 396 PHE A N 1
ATOM 3137 C CA . PHE A 1 396 ? 2.938 1.408 -31.870 1.00 97.56 396 PHE A CA 1
ATOM 3138 C C . PHE A 1 396 ? 4.212 1.924 -31.190 1.00 97.56 396 PHE A C 1
ATOM 3140 O O . PHE A 1 396 ? 4.135 2.571 -30.141 1.00 97.56 396 PHE A O 1
ATOM 3147 N N . ALA A 1 397 ? 5.383 1.686 -31.788 1.00 96.88 397 ALA A N 1
ATOM 3148 C CA . ALA A 1 397 ? 6.663 2.145 -31.255 1.00 96.88 397 ALA A CA 1
ATOM 3149 C C . ALA A 1 397 ? 6.704 3.676 -31.104 1.00 96.88 397 ALA A C 1
ATOM 3151 O O . ALA A 1 397 ? 7.046 4.192 -30.039 1.00 96.88 397 ALA A O 1
ATOM 3152 N N . ILE A 1 398 ? 6.269 4.419 -32.123 1.00 95.06 398 ILE A N 1
ATOM 3153 C CA . ILE A 1 398 ? 6.206 5.887 -32.108 1.00 95.06 398 ILE A CA 1
ATOM 3154 C C . ILE A 1 398 ? 5.232 6.385 -31.045 1.00 95.06 398 ILE A C 1
ATOM 3156 O O . ILE A 1 398 ? 5.530 7.355 -30.344 1.00 95.06 398 ILE A O 1
ATOM 3160 N N . LYS A 1 399 ? 4.077 5.729 -30.885 1.00 94.88 399 LYS A N 1
ATOM 3161 C CA . LYS A 1 399 ? 3.135 6.044 -29.805 1.00 94.88 399 LYS A CA 1
ATOM 3162 C C . LYS A 1 399 ? 3.804 5.901 -28.435 1.00 94.88 399 LYS A C 1
ATOM 3164 O O . LYS A 1 399 ? 3.672 6.804 -27.610 1.00 94.88 399 LYS A O 1
ATOM 3169 N N . LYS A 1 400 ? 4.576 4.834 -28.206 1.00 94.62 400 LYS A N 1
ATOM 3170 C CA . LYS A 1 400 ? 5.330 4.641 -26.955 1.00 94.62 400 LYS A CA 1
ATOM 3171 C C . LYS A 1 400 ? 6.415 5.689 -26.742 1.00 94.62 400 LYS A C 1
ATOM 3173 O O . LYS A 1 400 ? 6.511 6.243 -25.648 1.00 94.62 400 LYS A O 1
ATOM 3178 N N . ILE A 1 401 ? 7.150 6.057 -27.789 1.00 92.06 401 ILE A N 1
ATOM 3179 C CA . ILE A 1 401 ? 8.138 7.147 -27.735 1.00 92.06 401 ILE A CA 1
ATOM 3180 C C . ILE A 1 401 ? 7.464 8.488 -27.380 1.00 92.06 401 ILE A C 1
ATOM 3182 O O . ILE A 1 401 ? 7.980 9.250 -26.561 1.00 92.06 401 ILE A O 1
ATOM 3186 N N . LYS A 1 402 ? 6.280 8.767 -27.942 1.00 87.94 402 LYS A N 1
ATOM 3187 C CA . LYS A 1 402 ? 5.471 9.961 -27.628 1.00 87.94 402 LYS A CA 1
ATOM 3188 C C . LYS A 1 402 ? 5.016 10.001 -26.168 1.00 87.94 402 LYS A C 1
ATOM 3190 O O . LYS A 1 402 ? 5.025 11.068 -25.553 1.00 87.94 402 LYS A O 1
ATOM 3195 N N . GLU A 1 403 ? 4.602 8.862 -25.616 1.00 88.06 403 GLU A N 1
ATOM 3196 C CA . GLU A 1 403 ? 4.160 8.746 -24.219 1.00 88.06 403 GLU A CA 1
ATOM 3197 C C . GLU A 1 403 ? 5.292 9.106 -23.241 1.00 88.06 403 GLU A C 1
ATOM 3199 O O . GLU A 1 403 ? 5.080 9.906 -22.328 1.00 88.06 403 GLU A O 1
ATOM 3204 N N . ILE A 1 404 ? 6.513 8.608 -23.470 1.00 85.19 404 ILE A N 1
ATOM 3205 C CA . ILE A 1 404 ? 7.661 8.896 -22.590 1.00 85.19 404 ILE A CA 1
ATOM 3206 C C . ILE A 1 404 ? 8.233 10.303 -22.780 1.00 85.19 404 ILE A C 1
ATOM 3208 O O . ILE A 1 404 ? 8.730 10.902 -21.825 1.00 85.19 404 ILE A O 1
ATOM 3212 N N . SER A 1 405 ? 8.152 10.869 -23.987 1.00 74.00 405 SER A N 1
ATOM 3213 C CA . SER A 1 405 ? 8.722 12.187 -24.253 1.00 74.00 405 SER A CA 1
ATOM 3214 C C . SER A 1 405 ? 7.920 13.299 -23.581 1.00 74.00 405 SER A C 1
ATOM 3216 O O . SER A 1 405 ? 8.515 14.236 -23.060 1.00 74.00 405 SER A O 1
ATOM 3218 N N . LYS A 1 406 ? 6.581 13.180 -23.530 1.00 65.06 406 LYS A N 1
ATOM 3219 C CA . LYS A 1 406 ? 5.681 14.163 -22.891 1.00 65.06 406 LYS A CA 1
ATOM 3220 C C . LYS A 1 406 ? 6.010 14.415 -21.415 1.00 65.06 406 LYS A C 1
ATOM 3222 O O . LYS A 1 406 ? 5.754 15.507 -20.922 1.00 65.06 406 LYS A O 1
ATOM 3227 N N . ASN A 1 407 ? 6.633 13.445 -20.747 1.00 52.19 407 ASN A N 1
ATOM 3228 C CA . ASN A 1 407 ? 7.075 13.540 -19.355 1.00 52.19 407 ASN A CA 1
ATOM 3229 C C . ASN A 1 407 ? 8.491 14.122 -19.190 1.00 52.19 407 ASN A C 1
ATOM 3231 O O . ASN A 1 407 ? 8.988 14.195 -18.070 1.00 52.19 407 ASN A O 1
ATOM 3235 N N . SER A 1 408 ? 9.198 14.461 -20.273 1.00 52.59 408 SER A N 1
ATOM 3236 C CA . SER A 1 408 ? 10.607 14.879 -20.205 1.00 52.59 408 SER A CA 1
ATOM 3237 C C . SER A 1 408 ? 10.971 16.102 -21.048 1.00 52.59 408 SER A C 1
ATOM 3239 O O . SER A 1 408 ? 11.973 16.705 -20.707 1.00 52.59 408 SER A O 1
ATOM 3241 N N . ILE A 1 409 ? 10.197 16.490 -22.075 1.00 43.44 409 ILE A N 1
ATOM 3242 C CA . ILE A 1 409 ? 10.203 17.784 -22.807 1.00 43.44 409 ILE A CA 1
ATOM 3243 C C . ILE A 1 409 ? 8.956 17.781 -23.730 1.00 43.44 409 ILE A C 1
ATOM 3245 O O . ILE A 1 409 ? 8.545 16.721 -24.200 1.00 43.44 409 ILE A O 1
ATOM 3249 N N . LYS A 1 410 ? 8.352 18.937 -24.061 1.00 38.59 410 LYS A N 1
ATOM 3250 C CA . LYS A 1 410 ? 7.371 19.038 -25.170 1.00 38.59 410 LYS A CA 1
ATOM 3251 C C . LYS A 1 410 ? 8.043 18.658 -26.501 1.00 38.59 410 LYS A C 1
ATOM 3253 O O . LYS A 1 410 ? 8.599 19.499 -27.196 1.00 38.59 410 LYS A O 1
ATOM 3258 N N . ILE A 1 411 ? 8.051 17.367 -26.823 1.00 45.91 411 ILE A N 1
ATOM 3259 C CA . ILE A 1 411 ? 8.592 16.799 -28.068 1.00 45.91 411 ILE A CA 1
ATOM 3260 C C . ILE A 1 411 ? 7.461 16.561 -29.089 1.00 45.91 411 ILE A C 1
ATOM 3262 O O . ILE A 1 411 ? 7.733 16.065 -30.174 1.00 45.91 411 ILE A O 1
ATOM 3266 N N . PHE A 1 412 ? 6.218 16.963 -28.831 1.00 44.78 412 PHE A N 1
ATOM 3267 C CA . PHE A 1 412 ? 5.128 16.852 -29.805 1.00 44.78 412 PHE A CA 1
ATOM 3268 C C . PHE A 1 412 ? 4.181 18.033 -29.712 1.00 44.78 412 PHE A C 1
ATOM 3270 O O . PHE A 1 412 ? 3.899 18.444 -28.560 1.00 44.78 412 PHE A O 1
#

Sequence (412 aa):
MSSYSKIYLHKNILIVVSEMTEIVNKAINIHKLSNISSLILASFINVFGSLPTLTKEKTAGFSVKINSETVESLVLETNKKGQIRASFSANNFEIPAKIFKNYNTNQLVSSYIGTSGFLKINQFAKKTNYSGQVKLQKGDFITDLAYYFHQSQQIKSVVKNLIELDENAKIKKAQSLIIQLLPNHSEEELQEVEDWLENEKMTDFMSFFSNFNQVDFQNWDYICNCKKANFEANLKLLSQEDVDFLIEKYKKIEFKCNFCLTSKKFDKKDWLMANKPFSIATVESLTGGALAAEIVKKPGASKFFAGGLVCYQNEIKEKIGIDTKNGVTNAKTALKMAKYGLDFFQTKYAIALTGNAGPTVQDGELGQVFIALNDEVWELNFTGSRSEIIQASLDFAIKKIKEISKNSIKIF

Foldseek 3Di:
DFKKWFWFDDPQKTKIKTWCLVVLVVQCVLVVAAQLLSLLSLLVCQQCQCVQVVDPAQQKKKWKWKDAPFWNIWIWIYHNQQEIWIFGDGDGDYDDLVVPVVDDSLLSQLVRRDQHIKIKMWMDGPPDIDIDMDGRPRSSSQVRVQVRCCPVVVWRKGKDWDFDADSSSHTPTTMIMIMTRHPPDDPVNVVVVVVVVPDPVCNDVCVVCVPGHTDDMHTHDHDDPDDPVVVLVVLQVDDPVRQVVCCVPPVWDWDADRTRRDIDIDHPLSSCLSPDAAAEEEEEALQQCVLVVVCVVDPPSVVHYQYYHHQNDPVSLVVLPDDPPQHCLDQVNQQSSFQSRCVVSVGSKYKYKDHACDPDPPDDDHQWIWIDIHRDIDTDRDDDHSVRSSVVVSVVRVVVVVVVVVVRDPPD

Radius of gyration: 28.45 Å; chains: 1; bounding box: 67×41×79 Å

pLDDT: mean 92.29, std 7.72, range [38.59, 98.56]